Protein AF-A0A3B8ZLC3-F1 (afdb_monomer_lite)

Sequence (442 aa):
MTNCLWLLKNRLLGVGLSLTLFGSATNAAPISLVVDSTQSTLSLTGVAFGLNYNEQSPGSNTTSLGGTLSADLTAGVFTFSGGSAVSTNVNPLGPFSHNPFVFEGGTSSTGSFGTQGSGAVFGFGFVTIKGNYRNIVIDITSGTAQNGAPASGSNVLFSAAQLVWGAINDADPPLTAGGNDNLAGKTGLNTSANNVSWDGTTLSMPVSFQTSGSNRVEIWQGIIVAKVVAPAPVLVNSRPYHNAFPGADGPAKVDTSVSLIQRGVALQTVQLGNIISSTQGINGVVLDFDNLAALNNITLEYKWSPQNVFTQAIADWAAVSAPATTALLPDAGQGGSDRVRITWPNGSIVDRYLCIKVIYDGVTIAELYLGHLRGEMTGASAGKFTVLVGDILAVRTDLSLPKTAIGRTDVDKSGTVLVQDILDTRSNLSKELTQVDVPALP

Radius of gyration: 35.6 Å; chains: 1; bounding box: 94×34×122 Å

Foldseek 3Di:
DDDDDDDDDDDDDDDPPPPPPPPPQQDFAKAKWWWDQVAWKKFKWWDFLNFTWDAPDVCLRMFTKTFMAIFTDGPQKTWFAKPGWIWTDFDPPDQEAQDPDDDDDGDTDIARHKTWGWQQHPPQGIKIKIKGKHGWTKIFRGFMAGAPFATGQTKIFGQWMKMWMKMWHPDVVIDIDTDMDTRGGWMWGFPDRDHWHDDPFKTKHWGWTWTDDPRIIMIMTIITITGGPQPFKAFDAKFQFQPPADDDPAPLRTAPQAGWDKFAQAKDWDKPSQEAAAQQARFKMKTFIARCPDPVQKDKFKFKADAFDDDDDPVPTHGADAFPDWDWDQLRDPPRTIMIMTGHGGPRHARIKMWMWIDGPNHTNIITMGHYYHLFDDIDDPQKGFLAVVSLVVLVVQAQPFATSYDHSNRNSHRGRHVVSSVRSVVRHGTMHGTDIRHHDD

Secondary structure (DSSP, 8-state):
--------------------------PPEEEEEEE-TTT-EEEEEEEETTEE-EESSTTTTEEEEEEEEEEEEETTEEEE-S--EEEEPPPTTPPEE-----SS---EE--SEEEEEEEEETTTEEEEEEEEEEEEEEEEEEEEEEBTS--EEEEEEEEEEEEEEEEEES-SSPPEEEEEEE-TT-EEE----SPBEE-SSEEEEEEEEEEEETTEEEEEEEEEEEEE-PPPPEEEEEEEB-TTSSSSSSGGGB-TT--PEEP-SS-EE--GGGEE--TT-S-EEEEEEES---GGGEEEEEEEPPSSS----GGGPEEPPPPSEEEEETT-SGGG-EEEEEE--TTSS-SEEEEEEEEETTEEEEEEEEEE-TT--S-EETTEEE--HHHHHHHHHTTT-B--S-SSS-SS-SSB--HHHHHHHHTTTT-EEEPPEEPPP-

pLDDT: mean 89.94, std 16.47, range [26.34, 98.62]

Structure (mmCIF, N/CA/C/O backbone):
data_AF-A0A3B8ZLC3-F1
#
_entry.id   AF-A0A3B8ZLC3-F1
#
loop_
_atom_site.group_PDB
_atom_site.id
_atom_site.type_symbol
_atom_site.label_atom_id
_atom_site.label_alt_id
_atom_site.label_comp_id
_atom_site.label_asym_id
_atom_site.label_entity_id
_atom_site.label_seq_id
_atom_site.pdbx_PDB_ins_code
_atom_site.Cartn_x
_atom_site.Cartn_y
_atom_site.Cartn_z
_atom_site.occupancy
_atom_site.B_iso_or_equiv
_atom_site.auth_seq_id
_atom_site.auth_comp_id
_atom_site.auth_asym_id
_atom_site.auth_atom_id
_atom_site.pdbx_PDB_model_num
ATOM 1 N N . MET A 1 1 ? 61.704 -5.445 59.562 1.00 39.66 1 MET A N 1
ATOM 2 C CA . MET A 1 1 ? 60.883 -5.702 58.361 1.00 39.66 1 MET A CA 1
ATOM 3 C C . MET A 1 1 ? 60.560 -4.343 57.745 1.00 39.66 1 MET A C 1
ATOM 5 O O . MET A 1 1 ? 59.500 -3.804 57.996 1.00 39.66 1 MET A O 1
ATOM 9 N N . THR A 1 2 ? 61.543 -3.553 57.315 1.00 31.50 2 THR A N 1
ATOM 10 C CA . THR A 1 2 ? 62.363 -3.641 56.090 1.00 31.50 2 THR A CA 1
ATOM 11 C C . THR A 1 2 ? 61.550 -3.401 54.808 1.00 31.50 2 THR A C 1
ATOM 13 O O . THR A 1 2 ? 60.843 -4.295 54.361 1.00 31.50 2 THR A O 1
ATOM 16 N N . ASN A 1 3 ? 61.804 -2.219 54.222 1.00 30.55 3 ASN A N 1
ATOM 17 C CA . ASN A 1 3 ? 61.733 -1.827 52.803 1.00 30.55 3 ASN A CA 1
ATOM 18 C C . ASN A 1 3 ? 60.374 -1.427 52.206 1.00 30.55 3 ASN A C 1
ATOM 20 O O . ASN A 1 3 ? 59.385 -2.113 52.386 1.00 30.55 3 ASN A O 1
ATOM 24 N N . CYS A 1 4 ? 60.267 -0.383 51.382 1.00 27.61 4 CYS A N 1
ATOM 25 C CA . CYS A 1 4 ? 61.179 0.705 51.006 1.00 27.61 4 CYS A CA 1
ATOM 26 C C . CYS A 1 4 ? 60.324 1.731 50.241 1.00 27.61 4 CYS A C 1
ATOM 28 O O . CYS A 1 4 ? 59.631 1.358 49.298 1.00 27.61 4 CYS A O 1
ATOM 30 N N . LEU A 1 5 ? 60.389 3.004 50.627 1.00 29.36 5 LEU A N 1
ATOM 31 C CA . LEU A 1 5 ? 59.791 4.124 49.903 1.00 29.36 5 LEU A CA 1
ATOM 32 C C . LEU A 1 5 ? 60.935 4.867 49.200 1.00 29.36 5 LEU A C 1
ATOM 34 O O . LEU A 1 5 ? 61.812 5.404 49.874 1.00 29.36 5 LEU A O 1
ATOM 38 N N . TRP A 1 6 ? 60.947 4.878 47.866 1.00 26.95 6 TRP A N 1
ATOM 39 C CA . TRP A 1 6 ? 61.836 5.728 47.068 1.00 26.95 6 TRP A CA 1
ATOM 40 C C . TRP A 1 6 ? 61.077 6.365 45.901 1.00 26.95 6 TRP A C 1
ATOM 42 O O . TRP A 1 6 ? 60.282 5.723 45.221 1.00 26.95 6 TRP A O 1
ATOM 52 N N . LEU A 1 7 ? 61.344 7.660 45.731 1.00 31.67 7 LEU A N 1
ATOM 53 C CA . LEU A 1 7 ? 60.837 8.589 44.723 1.00 31.67 7 LEU A CA 1
ATOM 54 C C . LEU A 1 7 ? 61.076 8.124 43.275 1.00 31.67 7 LEU A C 1
ATOM 56 O O . LEU A 1 7 ? 62.136 7.570 43.009 1.00 31.67 7 LEU A O 1
ATOM 60 N N . LEU A 1 8 ? 60.237 8.574 42.322 1.00 26.34 8 LEU A N 1
ATOM 61 C CA . LEU A 1 8 ? 60.729 9.287 41.124 1.00 26.34 8 LEU A CA 1
ATOM 62 C C . LEU A 1 8 ? 59.640 10.091 40.357 1.00 26.34 8 LEU A C 1
ATOM 64 O O . LEU A 1 8 ? 58.645 9.556 39.890 1.00 26.34 8 LEU A O 1
ATOM 68 N N . LYS A 1 9 ? 59.910 11.399 40.244 1.00 28.94 9 LYS A N 1
ATOM 69 C CA . LYS A 1 9 ? 59.685 12.394 39.166 1.00 28.94 9 LYS A CA 1
ATOM 70 C C . LYS A 1 9 ? 58.761 12.109 37.954 1.00 28.94 9 LYS A C 1
ATOM 72 O O . LYS A 1 9 ? 58.980 11.173 37.202 1.00 28.94 9 LYS A O 1
ATOM 77 N N . ASN A 1 10 ? 57.941 13.134 37.664 1.00 30.75 10 ASN A N 1
ATOM 78 C CA . ASN A 1 10 ? 57.562 13.723 36.361 1.00 30.75 10 ASN A CA 1
ATOM 79 C C . ASN A 1 10 ? 57.239 12.807 35.166 1.00 30.75 10 ASN A C 1
ATOM 81 O O . ASN A 1 10 ? 58.147 12.250 34.556 1.00 30.75 10 ASN A O 1
ATOM 85 N N . ARG A 1 11 ? 56.003 12.938 34.655 1.00 27.56 11 ARG A N 1
ATOM 86 C CA . ARG A 1 11 ? 55.723 13.443 33.291 1.00 27.56 11 ARG A CA 1
ATOM 87 C C . ARG A 1 11 ? 54.216 13.647 33.084 1.00 27.56 11 ARG A C 1
ATOM 89 O O . ARG A 1 11 ? 53.462 12.685 33.015 1.00 27.56 11 ARG A O 1
ATOM 96 N N . LEU A 1 12 ? 53.801 14.910 32.940 1.00 30.39 12 LEU A N 1
ATOM 97 C CA . LEU A 1 12 ? 52.601 15.250 32.177 1.00 30.39 12 LEU A CA 1
ATOM 98 C C . LEU A 1 12 ? 52.806 14.723 30.748 1.00 30.39 12 LEU A C 1
ATOM 100 O O . LEU A 1 12 ? 53.711 15.181 30.051 1.00 30.39 12 LEU A O 1
ATOM 104 N N . LEU A 1 13 ? 51.969 13.785 30.316 1.00 29.66 13 LEU A N 1
ATOM 105 C CA . LEU A 1 13 ? 51.709 13.528 28.905 1.00 29.66 13 LEU A CA 1
ATOM 106 C C . LEU A 1 13 ? 50.221 13.780 28.675 1.00 29.66 13 LEU A C 1
ATOM 108 O O . LEU A 1 13 ? 49.373 13.154 29.306 1.00 29.66 13 LEU A O 1
ATOM 112 N N . GLY A 1 14 ? 49.929 14.747 27.806 1.00 30.72 14 GLY A N 1
ATOM 113 C CA . GLY A 1 14 ? 48.577 15.079 27.393 1.00 30.72 14 GLY A CA 1
ATOM 114 C C . GLY A 1 14 ? 47.923 13.888 26.706 1.00 30.72 14 GLY A C 1
ATOM 115 O O . GLY A 1 14 ? 48.426 13.382 25.705 1.00 30.72 14 GLY A O 1
ATOM 116 N N . VAL A 1 15 ? 46.782 13.464 27.238 1.00 31.05 15 VAL A N 1
ATOM 117 C CA . VAL A 1 15 ? 45.852 12.609 26.509 1.00 31.05 15 VAL A CA 1
ATOM 118 C C . VAL A 1 15 ? 45.085 13.530 25.570 1.00 31.05 15 VAL A C 1
ATOM 120 O O . VAL A 1 15 ? 44.130 14.195 25.963 1.00 31.05 15 VAL A O 1
ATOM 123 N N . GLY A 1 16 ? 45.561 13.621 24.329 1.00 27.72 16 GLY A N 1
ATOM 124 C CA . GLY A 1 16 ? 44.757 14.131 23.230 1.00 27.72 16 GLY A CA 1
ATOM 125 C C . GLY A 1 16 ? 43.564 13.202 23.058 1.00 27.72 16 GLY A C 1
ATOM 126 O O . GLY A 1 16 ? 43.721 12.063 22.623 1.00 27.72 16 GLY A O 1
ATOM 127 N N . LEU A 1 17 ? 42.379 13.679 23.436 1.00 30.08 17 LEU A N 1
ATOM 128 C CA . LEU A 1 17 ? 41.117 13.031 23.117 1.00 30.08 17 LEU A CA 1
ATOM 129 C C . LEU A 1 17 ? 40.934 13.138 21.596 1.00 30.08 17 LEU A C 1
ATOM 131 O O . LEU A 1 17 ? 40.409 14.123 21.081 1.00 30.08 17 LEU A O 1
ATOM 135 N N . SER A 1 18 ? 41.462 12.158 20.863 1.00 28.31 18 SER A N 1
ATOM 136 C CA . SER A 1 18 ? 41.190 11.999 19.440 1.00 28.31 18 SER A CA 1
ATOM 137 C C . SER A 1 18 ? 39.737 11.552 19.316 1.00 28.31 18 SER A C 1
ATOM 139 O O . SER A 1 18 ? 39.412 10.379 19.499 1.00 28.31 18 SER A O 1
ATOM 141 N N . LEU A 1 19 ? 38.854 12.525 19.084 1.00 28.52 19 LEU A N 1
ATOM 142 C CA . LEU A 1 19 ? 37.479 12.299 18.670 1.00 28.52 19 LEU A CA 1
ATOM 143 C C . LEU A 1 19 ? 37.534 11.665 17.275 1.00 28.52 19 LEU A C 1
ATOM 145 O O . LEU A 1 19 ? 37.520 12.346 16.251 1.00 28.52 19 LEU A O 1
ATOM 149 N N . THR A 1 20 ? 37.685 10.345 17.242 1.00 30.34 20 THR A N 1
ATOM 150 C CA . THR A 1 20 ? 37.502 9.552 16.034 1.00 30.34 20 THR A CA 1
ATOM 151 C C . THR A 1 20 ? 36.014 9.595 15.722 1.00 30.34 20 THR A C 1
ATOM 153 O O . THR A 1 20 ? 35.209 8.868 16.297 1.00 30.34 20 THR A O 1
ATOM 156 N N . LEU A 1 21 ? 35.637 10.522 14.839 1.00 29.69 21 LEU A N 1
ATOM 157 C CA . LEU A 1 21 ? 34.400 10.425 14.082 1.00 29.69 21 LEU A CA 1
ATOM 158 C C . LEU A 1 21 ? 34.436 9.068 13.378 1.00 29.69 21 LEU A C 1
ATOM 160 O O . LEU A 1 21 ? 35.121 8.902 12.369 1.00 29.69 21 LEU A O 1
ATOM 164 N N . PHE A 1 22 ? 33.733 8.084 13.934 1.00 31.17 22 PHE A N 1
ATOM 165 C CA . PHE A 1 22 ? 33.322 6.918 13.176 1.00 31.17 22 PHE A CA 1
ATOM 166 C C . PHE A 1 22 ? 32.411 7.446 12.073 1.00 31.17 22 PHE A C 1
ATOM 168 O O . PHE A 1 22 ? 31.221 7.664 12.284 1.00 31.17 22 PHE A O 1
ATOM 175 N N . GLY A 1 23 ? 32.994 7.727 10.907 1.00 30.06 23 GLY A N 1
ATOM 176 C CA . GLY A 1 23 ? 32.226 7.816 9.682 1.00 30.06 23 GLY A CA 1
ATOM 177 C C . GLY A 1 23 ? 31.501 6.488 9.555 1.00 30.06 23 GLY A C 1
ATOM 178 O O . GLY A 1 23 ? 32.136 5.452 9.366 1.00 30.06 23 GLY A O 1
ATOM 179 N N . SER A 1 24 ? 30.189 6.507 9.760 1.00 35.97 24 SER A N 1
ATOM 180 C CA . SER A 1 24 ? 29.313 5.396 9.432 1.00 35.97 24 SER A CA 1
ATOM 181 C C . SER A 1 24 ? 29.573 5.057 7.971 1.00 35.97 24 SER A C 1
ATOM 183 O O . SER A 1 24 ? 29.181 5.819 7.087 1.00 35.97 24 SER A O 1
ATOM 185 N N . ALA A 1 25 ? 30.302 3.967 7.724 1.00 36.19 25 ALA A N 1
ATOM 186 C CA . ALA A 1 25 ? 30.427 3.403 6.395 1.00 36.19 25 ALA A CA 1
ATOM 187 C C . ALA A 1 25 ? 28.999 3.128 5.922 1.00 36.19 25 ALA A C 1
ATOM 189 O O . ALA A 1 25 ? 28.292 2.296 6.493 1.00 36.19 25 ALA A O 1
ATOM 190 N N . THR A 1 26 ? 28.536 3.911 4.954 1.00 49.41 26 THR A N 1
ATOM 191 C CA . THR A 1 26 ? 27.264 3.673 4.291 1.00 49.41 26 THR A CA 1
ATOM 192 C C . THR A 1 26 ? 27.447 2.383 3.507 1.00 49.41 26 THR A C 1
ATOM 194 O O . THR A 1 26 ? 28.115 2.353 2.478 1.00 49.41 26 THR A O 1
ATOM 197 N N . ASN A 1 27 ? 26.962 1.274 4.064 1.00 54.41 27 ASN A N 1
ATOM 198 C CA . ASN A 1 27 ? 26.986 -0.002 3.364 1.00 54.41 27 ASN A CA 1
ATOM 199 C C . ASN A 1 27 ? 26.164 0.133 2.078 1.00 54.41 27 ASN A C 1
ATOM 201 O O . ASN A 1 27 ? 25.096 0.746 2.089 1.00 54.41 27 ASN A O 1
ATOM 205 N N . ALA A 1 28 ? 26.671 -0.443 0.992 1.00 70.56 28 ALA A N 1
ATOM 206 C CA . ALA A 1 28 ? 25.926 -0.581 -0.247 1.00 70.56 28 ALA A CA 1
ATOM 207 C C . ALA A 1 28 ? 24.656 -1.397 0.016 1.00 70.56 28 ALA A C 1
ATOM 209 O O . ALA A 1 28 ? 24.738 -2.526 0.504 1.00 70.56 28 ALA A O 1
ATOM 210 N N . ALA A 1 29 ? 23.493 -0.802 -0.245 1.00 79.25 29 ALA A N 1
ATOM 211 C CA . ALA A 1 29 ? 22.208 -1.464 -0.072 1.00 79.25 29 ALA A CA 1
ATOM 212 C C . ALA A 1 29 ? 21.680 -1.898 -1.447 1.00 79.25 29 ALA A C 1
ATOM 214 O O . ALA A 1 29 ? 21.464 -1.023 -2.294 1.00 79.25 29 ALA A O 1
ATOM 215 N N . PRO A 1 30 ? 21.451 -3.203 -1.686 1.00 87.50 30 PRO A N 1
ATOM 216 C CA . PRO A 1 30 ? 20.833 -3.645 -2.926 1.00 87.50 30 PRO A CA 1
ATOM 217 C C . PRO A 1 30 ? 19.425 -3.059 -3.023 1.00 87.50 30 PRO A C 1
ATOM 219 O O . PRO A 1 30 ? 18.647 -3.108 -2.066 1.00 87.50 30 PRO A O 1
ATOM 222 N N . ILE A 1 31 ? 19.095 -2.497 -4.181 1.00 89.38 31 ILE A N 1
ATOM 223 C CA . ILE A 1 31 ? 17.803 -1.884 -4.464 1.00 89.38 31 ILE A CA 1
ATOM 224 C C . ILE A 1 31 ? 17.259 -2.403 -5.794 1.00 89.38 31 ILE A C 1
ATOM 226 O O . ILE A 1 31 ? 17.963 -2.474 -6.802 1.00 89.38 31 ILE A O 1
ATOM 230 N N . SER A 1 32 ? 15.975 -2.760 -5.793 1.00 90.00 32 SER A N 1
ATOM 231 C CA . SER A 1 32 ? 15.229 -3.091 -7.003 1.00 90.00 32 SER A CA 1
ATOM 232 C C . SER A 1 32 ? 14.136 -2.050 -7.204 1.00 90.00 32 SER A C 1
ATOM 234 O O . SER A 1 32 ? 13.336 -1.790 -6.304 1.00 90.00 32 SER A O 1
ATOM 236 N N . LEU A 1 33 ? 14.135 -1.425 -8.377 1.00 93.81 33 LEU A N 1
ATOM 237 C CA . LEU A 1 33 ? 13.176 -0.404 -8.775 1.00 93.81 33 LEU A CA 1
ATOM 238 C C . LEU A 1 33 ? 12.263 -0.974 -9.864 1.00 93.81 33 LEU A C 1
ATOM 240 O O . LEU A 1 33 ? 12.728 -1.687 -10.755 1.00 93.81 33 LEU A O 1
ATOM 244 N N . VAL A 1 34 ? 10.980 -0.627 -9.836 1.00 95.31 34 VAL A N 1
ATOM 245 C CA . VAL A 1 34 ? 10.025 -0.980 -10.897 1.00 95.31 34 VAL A CA 1
ATOM 246 C C . VAL A 1 34 ? 9.957 0.148 -11.914 1.00 95.31 34 VAL A C 1
ATOM 248 O O . VAL A 1 34 ? 9.759 1.305 -11.552 1.00 95.31 34 VAL A O 1
ATOM 251 N N . VAL A 1 35 ? 10.117 -0.191 -13.191 1.00 97.12 35 VAL A N 1
ATOM 252 C CA . VAL A 1 35 ? 10.065 0.758 -14.308 1.00 97.12 35 VAL A CA 1
ATOM 253 C C . VAL A 1 35 ? 8.622 1.206 -14.545 1.00 97.12 35 VAL A C 1
ATOM 255 O O . VAL A 1 35 ? 7.734 0.391 -14.794 1.00 97.12 35 VAL A O 1
ATOM 258 N N . ASP A 1 36 ? 8.395 2.516 -14.498 1.00 96.00 36 ASP A N 1
ATOM 259 C CA . ASP A 1 36 ? 7.116 3.147 -14.797 1.00 96.00 36 ASP A CA 1
ATOM 260 C C . ASP A 1 36 ? 6.939 3.274 -16.313 1.00 96.00 36 ASP A C 1
ATOM 262 O O . ASP A 1 36 ? 7.550 4.127 -16.965 1.00 96.00 36 ASP A O 1
ATOM 266 N N . SER A 1 37 ? 6.080 2.428 -16.878 1.00 95.50 37 SER A N 1
ATOM 267 C CA . SER A 1 37 ? 5.825 2.390 -18.323 1.00 95.50 37 SER A CA 1
ATOM 268 C C . SER A 1 37 ? 5.091 3.594 -18.896 1.00 95.50 37 SER A C 1
ATOM 270 O O . SER A 1 37 ? 5.095 3.785 -20.110 1.00 95.50 37 SER A O 1
ATOM 272 N N . THR A 1 38 ? 4.498 4.433 -18.049 1.00 95.56 38 THR A N 1
ATOM 273 C CA . THR A 1 38 ? 3.839 5.665 -18.496 1.00 95.56 38 THR A CA 1
ATOM 274 C C . THR A 1 38 ? 4.828 6.813 -18.687 1.00 95.56 38 THR A C 1
ATOM 276 O O . THR A 1 38 ? 4.531 7.768 -19.402 1.00 95.56 38 THR A O 1
ATOM 279 N N . GLN A 1 39 ? 6.013 6.713 -18.075 1.00 96.81 39 GLN A N 1
ATOM 280 C CA . GLN A 1 39 ? 7.050 7.749 -18.097 1.00 96.81 39 GLN A CA 1
ATOM 281 C C . GLN A 1 39 ? 8.344 7.288 -18.777 1.00 96.81 39 GLN A C 1
ATOM 283 O O . GLN A 1 39 ? 9.147 8.116 -19.206 1.00 96.81 39 GLN A O 1
ATOM 288 N N . SER A 1 40 ? 8.546 5.976 -18.902 1.00 98.38 40 SER A N 1
ATOM 289 C CA . SER A 1 40 ? 9.738 5.398 -19.517 1.00 98.38 40 SER A CA 1
ATOM 290 C C . SER A 1 40 ? 9.539 5.157 -21.002 1.00 98.38 40 SER A C 1
ATOM 292 O O . SER A 1 40 ? 8.569 4.521 -21.416 1.00 98.38 40 SER A O 1
ATOM 294 N N . THR A 1 41 ? 10.495 5.609 -21.808 1.00 98.12 41 THR A N 1
ATOM 295 C CA . THR A 1 41 ? 10.440 5.499 -23.267 1.00 98.12 41 THR A CA 1
ATOM 296 C C . THR A 1 41 ? 11.789 5.111 -23.843 1.00 98.12 41 THR A C 1
ATOM 298 O O . THR A 1 41 ? 12.841 5.420 -23.281 1.00 98.12 41 THR A O 1
ATOM 301 N N . LEU A 1 42 ? 11.753 4.456 -24.998 1.00 98.25 42 LEU A N 1
ATOM 302 C CA . LEU A 1 42 ? 12.919 4.217 -25.831 1.00 98.25 42 LEU A CA 1
ATOM 303 C C . LEU A 1 42 ? 12.550 4.462 -27.286 1.00 98.25 42 LEU A C 1
ATOM 305 O O . LEU A 1 42 ? 11.498 4.026 -27.744 1.00 98.25 42 LEU A O 1
ATOM 309 N N . SER A 1 43 ? 13.431 5.148 -27.998 1.00 97.88 43 SER A N 1
ATOM 310 C CA . SER A 1 43 ? 13.316 5.472 -29.411 1.00 97.88 43 SER A CA 1
ATOM 311 C C . SER A 1 43 ? 14.499 4.911 -30.184 1.00 97.88 43 SER A C 1
ATOM 313 O O . SER A 1 43 ? 15.613 4.822 -29.662 1.00 97.88 43 SER A O 1
ATOM 315 N N . LEU A 1 44 ? 14.246 4.554 -31.436 1.00 97.94 44 LEU A N 1
ATOM 316 C CA . LEU A 1 44 ? 15.189 3.923 -32.341 1.00 97.94 44 LEU A CA 1
ATOM 317 C C . LEU A 1 44 ? 15.420 4.804 -33.572 1.00 97.94 44 LEU A C 1
ATOM 319 O O . LEU A 1 44 ? 14.506 5.086 -34.342 1.00 97.94 44 LEU A O 1
ATOM 323 N N . THR A 1 45 ? 16.671 5.185 -33.799 1.00 97.50 45 THR A N 1
ATOM 324 C CA . THR A 1 45 ? 17.139 5.795 -35.050 1.00 97.50 45 THR A CA 1
ATOM 325 C C . THR A 1 45 ? 18.366 5.042 -35.555 1.00 97.50 45 THR A C 1
ATOM 327 O O . THR A 1 45 ? 18.804 4.072 -34.936 1.00 97.50 45 THR A O 1
ATOM 330 N N . GLY A 1 46 ? 18.922 5.446 -36.693 1.00 96.44 46 GLY A N 1
ATOM 331 C CA . GLY A 1 46 ? 20.129 4.830 -37.228 1.00 96.44 46 GLY A CA 1
ATOM 332 C C . GLY A 1 46 ? 20.056 4.608 -38.725 1.00 96.44 46 GLY A C 1
ATOM 333 O O . GLY A 1 46 ? 19.289 5.271 -39.427 1.00 96.44 46 GLY A O 1
ATOM 334 N N . VAL A 1 47 ? 20.883 3.683 -39.204 1.00 95.75 47 VAL A N 1
ATOM 335 C CA . VAL A 1 47 ? 21.023 3.375 -40.626 1.00 95.75 47 VAL A CA 1
ATOM 336 C C . VAL A 1 47 ? 21.141 1.874 -40.869 1.00 95.75 47 VAL A C 1
ATOM 338 O O . VAL A 1 47 ? 21.800 1.166 -40.108 1.00 95.75 47 VAL A O 1
ATOM 341 N N . ALA A 1 48 ? 20.571 1.391 -41.972 1.00 93.00 48 ALA A N 1
ATOM 342 C CA . ALA A 1 48 ? 20.831 0.064 -42.532 1.00 93.00 48 ALA A CA 1
ATOM 343 C C . ALA A 1 48 ? 21.188 0.206 -44.011 1.00 93.00 48 ALA A C 1
ATOM 345 O O . ALA A 1 48 ? 20.469 0.863 -44.757 1.00 93.00 48 ALA A O 1
ATOM 346 N N . PHE A 1 49 ? 22.296 -0.402 -44.441 1.00 89.75 49 PHE A N 1
ATOM 347 C CA . PHE A 1 49 ? 22.797 -0.312 -45.821 1.00 89.75 49 PHE A CA 1
ATOM 348 C C . PHE A 1 49 ? 22.968 1.143 -46.310 1.00 89.75 49 PHE A C 1
ATOM 350 O O . PHE A 1 49 ? 22.778 1.444 -47.483 1.00 89.75 49 PHE A O 1
ATOM 357 N N . GLY A 1 50 ? 23.299 2.061 -45.392 1.00 91.31 50 GLY A N 1
ATOM 358 C CA . GLY A 1 50 ? 23.410 3.499 -45.668 1.00 91.31 50 GLY A CA 1
ATOM 359 C C . GLY A 1 50 ? 22.075 4.254 -45.744 1.00 91.31 50 GLY A C 1
ATOM 360 O O . GLY A 1 50 ? 22.087 5.469 -45.915 1.00 91.31 50 GLY A O 1
ATOM 361 N N . LEU A 1 51 ? 20.935 3.574 -45.585 1.00 95.06 51 LEU A N 1
ATOM 362 C CA . LEU A 1 51 ? 19.603 4.178 -45.565 1.00 95.06 51 LEU A CA 1
ATOM 363 C C . LEU A 1 51 ? 19.178 4.497 -44.131 1.00 95.06 51 LEU A C 1
ATOM 365 O O . LEU A 1 51 ? 19.269 3.638 -43.255 1.00 95.06 51 LEU A O 1
ATOM 369 N N . ASN A 1 52 ? 18.669 5.708 -43.902 1.00 96.81 52 ASN A N 1
ATOM 370 C CA . ASN A 1 52 ? 18.156 6.125 -42.596 1.00 96.81 52 ASN A CA 1
ATOM 371 C C . ASN A 1 52 ? 16.926 5.317 -42.176 1.00 96.81 52 ASN A C 1
ATOM 373 O O . ASN A 1 52 ? 16.080 4.962 -43.001 1.00 96.81 52 ASN A O 1
ATOM 377 N N . TYR A 1 53 ? 16.802 5.098 -40.871 1.00 96.00 53 TYR A N 1
ATOM 378 C CA . TYR A 1 53 ? 15.585 4.570 -40.270 1.00 96.00 53 TYR A CA 1
ATOM 379 C C . TYR A 1 53 ? 14.489 5.623 -40.277 1.00 96.00 53 TYR A C 1
ATOM 381 O O . TYR A 1 53 ? 14.541 6.604 -39.541 1.00 96.00 53 TYR A O 1
ATOM 389 N N . ASN A 1 54 ? 13.469 5.363 -41.074 1.00 96.62 54 ASN A N 1
ATOM 390 C CA . ASN A 1 54 ? 12.183 6.028 -41.020 1.00 96.62 54 ASN A CA 1
ATOM 391 C C . ASN A 1 54 ? 11.172 5.119 -40.327 1.00 96.62 54 ASN A C 1
ATOM 393 O O . ASN A 1 54 ? 11.380 3.914 -40.170 1.00 96.62 54 ASN A O 1
ATOM 397 N N . GLU A 1 55 ? 10.063 5.705 -39.918 1.00 95.69 55 GLU A N 1
ATOM 398 C CA . GLU A 1 55 ? 8.969 4.987 -39.283 1.00 95.69 55 GLU A CA 1
ATOM 399 C C . GLU A 1 55 ? 8.127 4.262 -40.342 1.00 95.69 55 GLU A C 1
ATOM 401 O O . GLU A 1 55 ? 7.858 4.811 -41.415 1.00 95.69 55 GLU A O 1
ATOM 406 N N . GLN A 1 56 ? 7.701 3.025 -40.066 1.00 93.81 56 GLN A N 1
ATOM 407 C CA . GLN A 1 56 ? 6.659 2.364 -40.864 1.00 93.81 56 GLN A CA 1
ATOM 408 C C . GLN A 1 56 ? 5.290 3.020 -40.662 1.00 93.81 56 GLN A C 1
ATOM 410 O O . GLN A 1 56 ? 4.439 2.977 -41.548 1.00 93.81 56 GLN A O 1
ATOM 415 N N . SER A 1 57 ? 5.062 3.618 -39.496 1.00 93.00 57 SER A N 1
ATOM 416 C CA . SER A 1 57 ? 3.885 4.424 -39.167 1.00 93.00 57 SER A CA 1
ATOM 417 C C . SER A 1 57 ? 4.282 5.461 -38.118 1.00 93.00 57 SER A C 1
ATOM 419 O O . SER A 1 57 ? 5.110 5.123 -37.281 1.00 93.00 57 SER A O 1
ATOM 421 N N . PRO A 1 58 ? 3.728 6.686 -38.114 1.00 96.31 58 PRO A N 1
ATOM 422 C CA . PRO A 1 58 ? 4.135 7.725 -37.166 1.00 96.31 58 PRO A CA 1
ATOM 423 C C . PRO A 1 58 ? 4.169 7.234 -35.709 1.00 96.31 58 PRO A C 1
ATOM 425 O O . PRO A 1 58 ? 3.136 6.817 -35.193 1.00 96.31 58 PRO A O 1
ATOM 428 N N . GLY A 1 59 ? 5.336 7.263 -35.061 1.00 95.50 59 GLY A N 1
ATOM 429 C CA . GLY A 1 59 ? 5.575 6.735 -33.711 1.00 95.50 59 GLY A CA 1
ATOM 430 C C . GLY A 1 59 ? 6.023 5.267 -33.635 1.00 95.50 59 GLY A C 1
ATOM 431 O O . GLY A 1 59 ? 6.260 4.753 -32.541 1.00 95.50 59 GLY A O 1
ATOM 432 N N . SER A 1 60 ? 6.173 4.557 -34.759 1.00 96.88 60 SER A N 1
ATOM 433 C CA . SER A 1 60 ? 6.601 3.149 -34.772 1.00 96.88 60 SER A CA 1
ATOM 434 C C . SER A 1 60 ? 8.067 2.949 -34.387 1.00 96.88 60 SER A C 1
ATOM 436 O O . SER A 1 60 ? 8.484 1.810 -34.173 1.00 96.88 60 SER A O 1
ATOM 438 N N . ASN A 1 61 ? 8.849 4.028 -34.282 1.00 97.06 61 ASN A N 1
ATOM 439 C CA . ASN A 1 61 ? 10.225 3.995 -33.794 1.00 97.06 61 ASN A CA 1
ATOM 440 C C . ASN A 1 61 ? 10.351 4.334 -32.304 1.00 97.06 61 ASN A C 1
ATOM 442 O O . ASN A 1 61 ? 11.473 4.389 -31.809 1.00 97.06 61 ASN A O 1
ATOM 446 N N . THR A 1 62 ? 9.248 4.493 -31.575 1.00 97.38 62 THR A N 1
ATOM 447 C CA . THR A 1 62 ? 9.256 4.746 -30.129 1.00 97.38 62 THR A CA 1
ATOM 448 C C . THR A 1 62 ? 8.336 3.767 -29.411 1.00 97.38 62 THR A C 1
ATOM 450 O O . THR A 1 62 ? 7.248 3.465 -29.886 1.00 97.38 62 THR A O 1
ATOM 453 N N . THR A 1 63 ? 8.745 3.272 -28.246 1.00 97.50 63 THR A N 1
ATOM 454 C CA . THR A 1 63 ? 7.901 2.430 -27.388 1.00 97.50 63 THR A CA 1
ATOM 455 C C . THR A 1 63 ? 8.112 2.767 -25.916 1.00 97.50 63 THR A C 1
ATOM 457 O O . THR A 1 63 ? 9.088 3.430 -25.550 1.00 97.50 63 THR A O 1
ATOM 460 N N . SER A 1 64 ? 7.192 2.317 -25.067 1.00 97.88 64 SER A N 1
ATOM 461 C CA . SER A 1 64 ? 7.343 2.395 -23.616 1.00 97.88 64 SER A CA 1
ATOM 462 C C . SER A 1 64 ? 8.186 1.241 -23.073 1.00 97.88 64 SER A C 1
ATOM 464 O O . SER A 1 64 ? 8.317 0.185 -23.698 1.00 97.88 64 SER A O 1
ATOM 466 N N . LEU A 1 65 ? 8.772 1.449 -21.897 1.00 98.38 65 LEU A N 1
ATOM 467 C CA . LEU A 1 65 ? 9.573 0.442 -21.196 1.00 98.38 65 LEU A CA 1
ATOM 468 C C . LEU A 1 65 ? 8.851 -0.059 -19.944 1.00 98.38 65 LEU A C 1
ATOM 470 O O . LEU A 1 65 ? 8.093 0.677 -19.331 1.00 98.38 65 LEU A O 1
ATOM 474 N N . GLY A 1 66 ? 9.114 -1.289 -19.526 1.00 96.50 66 GLY A N 1
ATOM 475 C CA . GLY A 1 66 ? 8.629 -1.852 -18.267 1.00 96.50 66 GLY A CA 1
ATOM 476 C C . GLY A 1 66 ? 9.648 -2.813 -17.660 1.00 96.50 66 GLY A C 1
ATOM 477 O O . GLY A 1 66 ? 10.718 -3.033 -18.223 1.00 96.50 66 GLY A O 1
ATOM 478 N N . GLY A 1 67 ? 9.314 -3.416 -16.523 1.00 95.88 67 GLY A N 1
ATOM 479 C CA . GLY A 1 67 ? 10.174 -4.389 -15.844 1.00 95.88 67 GLY A CA 1
ATOM 480 C C . GLY A 1 67 ? 10.907 -3.798 -14.645 1.00 95.88 67 GLY A C 1
ATOM 481 O O . GLY A 1 67 ? 10.354 -2.952 -13.940 1.00 95.88 67 GLY A O 1
ATOM 482 N N . THR A 1 68 ? 12.125 -4.267 -14.384 1.00 95.75 68 THR A N 1
ATOM 483 C CA . THR A 1 68 ? 12.871 -3.929 -13.164 1.00 95.75 68 THR A CA 1
ATOM 484 C C . THR A 1 68 ? 14.274 -3.419 -13.458 1.00 95.75 68 THR A C 1
ATOM 486 O O . THR A 1 68 ? 14.943 -3.864 -14.393 1.00 95.75 68 THR A O 1
ATOM 489 N N . LEU A 1 69 ? 14.730 -2.493 -12.619 1.00 95.81 69 LEU A N 1
ATOM 490 C CA . LEU A 1 69 ? 16.096 -1.994 -12.593 1.00 95.81 69 LEU A CA 1
ATOM 491 C C . LEU A 1 69 ? 16.752 -2.415 -11.274 1.00 95.81 69 LEU A C 1
ATOM 493 O O . LEU A 1 69 ? 16.176 -2.208 -10.207 1.00 95.81 69 LEU A O 1
ATOM 497 N N . SER A 1 70 ? 17.936 -3.016 -11.353 1.00 94.31 70 SER A N 1
ATOM 498 C CA . SER A 1 70 ? 18.685 -3.534 -10.205 1.00 94.31 70 SER A CA 1
ATOM 499 C C . SER A 1 70 ? 19.998 -2.777 -10.045 1.00 94.31 70 SER A C 1
ATOM 501 O O . SER A 1 70 ? 20.726 -2.595 -11.021 1.00 94.31 70 SER A O 1
ATOM 503 N N . ALA A 1 71 ? 20.298 -2.334 -8.827 1.00 94.25 71 ALA A N 1
ATOM 504 C CA . ALA A 1 71 ? 21.526 -1.618 -8.499 1.00 94.25 71 ALA A CA 1
ATOM 505 C C . ALA A 1 71 ? 21.850 -1.741 -7.007 1.00 94.25 71 ALA A C 1
ATOM 507 O O . ALA A 1 71 ? 21.004 -2.132 -6.208 1.00 94.25 71 ALA A O 1
ATOM 508 N N . ASP A 1 72 ? 23.048 -1.317 -6.627 1.00 94.25 72 ASP A N 1
ATOM 509 C CA . ASP A 1 72 ? 23.400 -1.025 -5.242 1.00 94.25 72 ASP A CA 1
ATOM 510 C C . ASP A 1 72 ? 23.372 0.491 -5.017 1.00 94.25 72 ASP A C 1
ATOM 512 O O . ASP A 1 72 ? 24.004 1.244 -5.762 1.00 94.25 72 ASP A O 1
ATOM 516 N N . LEU A 1 73 ? 22.654 0.959 -3.994 1.00 92.44 73 LEU A N 1
ATOM 517 C CA . LEU A 1 73 ? 22.591 2.374 -3.630 1.00 92.44 73 LEU A CA 1
ATOM 518 C C . LEU A 1 73 ? 23.520 2.662 -2.446 1.00 92.44 73 LEU A C 1
ATOM 520 O O . LEU A 1 73 ? 23.306 2.168 -1.338 1.00 92.44 73 LEU A O 1
ATOM 524 N N . THR A 1 74 ? 24.516 3.522 -2.668 1.00 93.38 74 THR A N 1
ATOM 525 C CA . THR A 1 74 ? 25.463 3.966 -1.635 1.00 93.38 74 THR A CA 1
ATOM 526 C C . THR A 1 74 ? 25.575 5.482 -1.662 1.00 93.38 74 THR A C 1
ATOM 528 O O . THR A 1 74 ? 26.001 6.054 -2.661 1.00 93.38 74 THR A O 1
ATOM 531 N N . ALA A 1 75 ? 25.200 6.150 -0.567 1.00 88.31 75 ALA A N 1
ATOM 532 C CA . ALA A 1 75 ? 25.306 7.609 -0.426 1.00 88.31 75 ALA A CA 1
ATOM 533 C C . ALA A 1 75 ? 24.702 8.409 -1.610 1.00 88.31 75 ALA A C 1
ATOM 535 O O . ALA A 1 75 ? 25.256 9.422 -2.030 1.00 88.31 75 ALA A O 1
ATOM 536 N N . GLY A 1 76 ? 23.569 7.949 -2.158 1.00 87.44 76 GLY A N 1
ATOM 537 C CA . GLY A 1 76 ? 22.883 8.605 -3.282 1.00 87.44 76 GLY A CA 1
ATOM 538 C C . GLY A 1 76 ? 23.443 8.278 -4.673 1.00 87.44 76 GLY A C 1
ATOM 539 O O . GLY A 1 76 ? 22.974 8.843 -5.660 1.00 87.44 76 GLY A O 1
ATOM 540 N N . VAL A 1 77 ? 24.417 7.368 -4.759 1.00 94.19 77 VAL A N 1
ATOM 541 C CA . VAL A 1 77 ? 24.978 6.861 -6.014 1.00 94.19 77 VAL A CA 1
ATOM 542 C C . VAL A 1 77 ? 24.488 5.436 -6.245 1.00 94.19 77 VAL A C 1
ATOM 544 O O . VAL A 1 77 ? 24.724 4.550 -5.423 1.00 94.19 77 VAL A O 1
ATOM 547 N N . PHE A 1 78 ? 23.826 5.217 -7.375 1.00 96.00 78 PHE A N 1
ATOM 548 C CA . PHE A 1 78 ? 23.490 3.892 -7.880 1.00 96.00 78 PHE A CA 1
ATOM 549 C C . PHE A 1 78 ? 24.718 3.293 -8.555 1.00 96.00 78 PHE A C 1
ATOM 551 O O . PHE A 1 78 ? 25.334 3.948 -9.396 1.00 96.00 78 PHE A O 1
ATOM 558 N N . THR A 1 79 ? 25.054 2.056 -8.212 1.00 96.56 79 THR A N 1
ATOM 559 C CA . THR A 1 79 ? 26.088 1.254 -8.870 1.00 96.56 79 THR A CA 1
ATOM 560 C C . THR A 1 79 ? 25.428 0.047 -9.514 1.00 96.56 79 THR A C 1
ATOM 562 O O . THR A 1 79 ? 24.787 -0.750 -8.835 1.00 96.56 79 THR A O 1
ATOM 565 N N . PHE A 1 80 ? 25.566 -0.079 -10.829 1.00 96.25 80 PHE A N 1
ATOM 566 C CA . PHE A 1 80 ? 24.999 -1.181 -11.595 1.00 96.25 80 PHE A CA 1
ATOM 567 C C . PHE A 1 80 ? 26.025 -2.304 -11.740 1.00 96.25 80 PHE A C 1
ATOM 569 O O . PHE A 1 80 ? 27.204 -2.049 -11.990 1.00 96.25 80 PHE A O 1
ATOM 576 N N . SER A 1 81 ? 25.567 -3.545 -11.608 1.00 93.81 81 SER A N 1
ATOM 577 C CA . SER A 1 81 ? 26.385 -4.762 -11.717 1.00 93.81 81 SER A CA 1
ATOM 578 C C . SER A 1 81 ? 25.701 -5.856 -12.552 1.00 93.81 81 SER A C 1
ATOM 580 O O . SER A 1 81 ? 26.157 -7.000 -12.575 1.00 93.81 81 SER A O 1
ATOM 582 N N . GLY A 1 82 ? 24.627 -5.496 -13.266 1.00 91.25 82 GLY A N 1
ATOM 583 C CA . GLY A 1 82 ? 23.748 -6.415 -13.987 1.00 91.25 82 GLY A CA 1
ATOM 584 C C . GLY A 1 82 ? 22.514 -6.835 -13.188 1.00 91.25 82 GLY A C 1
ATOM 585 O O . GLY A 1 82 ? 22.292 -6.404 -12.055 1.00 91.25 82 GLY A O 1
ATOM 586 N N . GLY A 1 83 ? 21.685 -7.681 -13.802 1.00 91.94 83 GLY A N 1
ATOM 587 C CA . GLY A 1 83 ? 20.451 -8.195 -13.196 1.00 91.94 83 GLY A CA 1
ATOM 588 C C . GLY A 1 83 ? 19.228 -7.294 -13.380 1.00 91.94 83 GLY A C 1
ATOM 589 O O . GLY A 1 83 ? 18.160 -7.596 -12.849 1.00 91.94 83 GLY A O 1
ATOM 590 N N . SER A 1 84 ? 19.354 -6.210 -14.147 1.00 95.31 84 SER A N 1
ATOM 591 C CA . SER A 1 84 ? 18.198 -5.447 -14.614 1.00 95.31 84 SER A CA 1
ATOM 592 C C . SER A 1 84 ? 17.482 -6.208 -15.735 1.00 95.31 84 SER A C 1
ATOM 594 O O . SER A 1 84 ? 18.103 -6.898 -16.543 1.00 95.31 84 SER A O 1
ATOM 596 N N . ALA A 1 85 ? 16.161 -6.070 -15.797 1.00 96.38 85 ALA A N 1
ATOM 597 C CA . ALA A 1 85 ? 15.312 -6.691 -16.808 1.00 96.38 85 ALA A CA 1
ATOM 598 C C . ALA A 1 85 ? 14.316 -5.656 -17.344 1.00 96.38 85 ALA A C 1
ATOM 600 O O . ALA A 1 85 ? 13.104 -5.765 -17.150 1.00 96.38 85 ALA A O 1
ATOM 601 N N . VAL A 1 86 ? 14.841 -4.616 -17.999 1.00 97.69 86 VAL A N 1
ATOM 602 C CA . VAL A 1 86 ? 14.036 -3.528 -18.565 1.00 97.69 86 VAL A CA 1
ATOM 603 C C . VAL A 1 86 ? 13.590 -3.920 -19.968 1.00 97.69 86 VAL A C 1
ATOM 605 O O . VAL A 1 86 ? 14.371 -3.921 -20.914 1.00 97.69 86 VAL A O 1
ATOM 608 N N . SER A 1 87 ? 12.328 -4.292 -20.114 1.00 97.31 87 SER A N 1
ATOM 609 C CA . SER A 1 87 ? 11.759 -4.758 -21.377 1.00 97.31 87 SER A CA 1
ATOM 610 C C . SER A 1 87 ? 11.070 -3.635 -22.141 1.00 97.31 87 SER A C 1
ATOM 612 O O . SER A 1 87 ? 10.466 -2.739 -21.555 1.00 97.31 87 SER A O 1
ATOM 614 N N . THR A 1 88 ? 11.135 -3.686 -23.466 1.00 97.62 88 THR A N 1
ATOM 615 C CA . THR A 1 88 ? 10.288 -2.846 -24.318 1.00 97.62 88 THR A CA 1
ATOM 616 C C . THR A 1 88 ? 8.884 -3.425 -24.384 1.00 97.62 88 THR A C 1
ATOM 618 O O . THR A 1 88 ? 8.736 -4.623 -24.642 1.00 97.62 88 THR A O 1
ATOM 621 N N . ASN A 1 89 ? 7.867 -2.584 -24.259 1.00 96.69 89 ASN A N 1
ATOM 622 C CA . ASN A 1 89 ? 6.492 -2.995 -24.492 1.00 96.69 89 ASN A CA 1
ATOM 623 C C . ASN A 1 89 ? 6.216 -3.167 -25.991 1.00 96.69 89 ASN A C 1
ATOM 625 O O . ASN A 1 89 ? 6.884 -2.577 -26.848 1.00 96.69 89 ASN A O 1
ATOM 629 N N . VAL A 1 90 ? 5.202 -3.976 -26.304 1.00 96.12 90 VAL A N 1
ATOM 630 C CA . VAL A 1 90 ? 4.676 -4.085 -27.668 1.00 96.12 90 VAL A CA 1
ATOM 631 C C . VAL A 1 90 ? 4.110 -2.728 -28.070 1.00 96.12 90 VAL A C 1
ATOM 633 O O . VAL A 1 90 ? 3.285 -2.159 -27.356 1.00 96.12 90 VAL A O 1
ATOM 636 N N . ASN A 1 91 ? 4.550 -2.214 -29.214 1.00 95.75 91 ASN A N 1
ATOM 637 C CA . ASN A 1 91 ? 4.065 -0.942 -29.716 1.00 95.75 91 ASN A CA 1
ATOM 638 C C . ASN A 1 91 ? 2.626 -1.120 -30.243 1.00 95.75 91 ASN A C 1
ATOM 640 O O . ASN A 1 91 ? 2.398 -1.982 -31.100 1.00 95.75 91 ASN A O 1
ATOM 644 N N . PRO A 1 92 ? 1.653 -0.322 -29.763 1.00 94.00 92 PRO A N 1
ATOM 645 C CA . PRO A 1 92 ? 0.248 -0.461 -30.147 1.00 94.00 92 PRO A CA 1
ATOM 646 C C . PRO A 1 92 ? -0.024 -0.129 -31.623 1.00 94.00 92 PRO A C 1
ATOM 648 O O . PRO A 1 92 ? -1.094 -0.458 -32.121 1.00 94.00 92 PRO A O 1
ATOM 651 N N . LEU A 1 93 ? 0.927 0.502 -32.323 1.00 92.25 93 LEU A N 1
ATOM 652 C CA . LEU A 1 93 ? 0.849 0.791 -33.759 1.00 92.25 93 LEU A CA 1
ATOM 653 C C . LEU A 1 93 ? 1.190 -0.419 -34.640 1.00 92.25 93 LEU A C 1
ATOM 655 O O . LEU A 1 93 ? 1.056 -0.345 -35.860 1.00 92.25 93 LEU A O 1
ATOM 659 N N . GLY A 1 94 ? 1.668 -1.515 -34.043 1.00 86.38 94 GLY A N 1
ATOM 660 C CA . GLY A 1 94 ? 1.848 -2.775 -34.7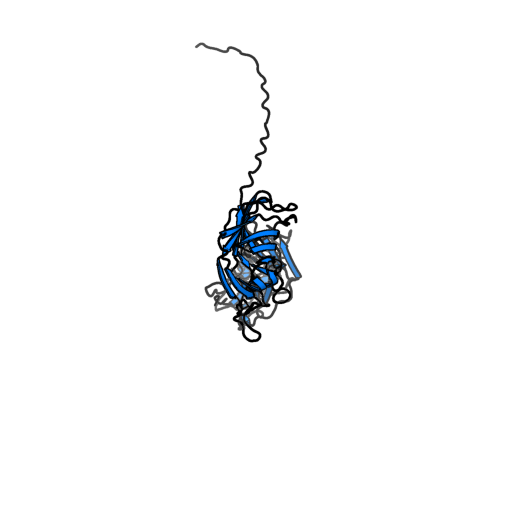49 1.00 86.38 94 GLY A CA 1
ATOM 661 C C . GLY A 1 94 ? 0.511 -3.380 -35.216 1.00 86.38 94 GLY A C 1
ATOM 662 O O . GLY A 1 94 ? -0.564 -2.930 -34.824 1.00 86.38 94 GLY A O 1
ATOM 663 N N . PRO A 1 95 ? 0.548 -4.451 -36.021 1.00 91.44 95 PRO A N 1
ATOM 664 C CA . PRO A 1 95 ? 1.730 -5.229 -36.379 1.00 91.44 95 PRO A CA 1
ATOM 665 C C . PRO A 1 95 ? 2.593 -4.540 -37.449 1.00 91.44 95 PRO A C 1
ATOM 667 O O . PRO A 1 95 ? 2.083 -3.872 -38.343 1.00 91.44 95 PRO A O 1
ATOM 670 N N . PHE A 1 96 ? 3.910 -4.737 -37.386 1.00 91.88 96 PHE A N 1
ATOM 671 C CA . PHE A 1 96 ? 4.855 -4.148 -38.339 1.00 91.88 96 PHE A CA 1
ATOM 672 C C . PHE A 1 96 ? 5.198 -5.128 -39.451 1.00 91.88 96 PHE A C 1
ATOM 674 O O . PHE A 1 96 ? 5.366 -6.329 -39.211 1.00 91.88 96 PHE A O 1
ATOM 681 N N . SER A 1 97 ? 5.325 -4.615 -40.674 1.00 87.81 97 SER A N 1
ATOM 682 C CA . SER A 1 97 ? 5.749 -5.430 -41.804 1.00 87.81 97 SER A CA 1
ATOM 683 C C . SER A 1 97 ? 7.262 -5.604 -41.771 1.00 87.81 97 SER A C 1
ATOM 685 O O . SER A 1 97 ? 8.017 -4.641 -41.699 1.00 87.81 97 SER A O 1
ATOM 687 N N . HIS A 1 98 ? 7.721 -6.841 -41.880 1.00 80.81 98 HIS A N 1
ATOM 688 C CA . HIS A 1 98 ? 9.110 -7.166 -42.226 1.00 80.81 98 HIS A CA 1
ATOM 689 C C . HIS A 1 98 ? 9.207 -7.705 -43.658 1.00 80.81 98 HIS A C 1
ATOM 691 O O . HIS A 1 98 ? 10.257 -8.168 -44.094 1.00 80.81 98 HIS A O 1
ATOM 697 N N . ASN A 1 99 ? 8.087 -7.669 -44.381 1.00 77.25 99 ASN A N 1
ATOM 698 C CA . ASN A 1 99 ? 7.977 -8.106 -45.749 1.00 77.25 99 ASN A CA 1
ATOM 699 C C . ASN A 1 99 ? 8.045 -6.870 -46.681 1.00 77.25 99 ASN A C 1
ATOM 701 O O . ASN A 1 99 ? 7.106 -6.064 -46.698 1.00 77.25 99 ASN A O 1
ATOM 705 N N . PRO A 1 100 ? 9.135 -6.680 -47.447 1.00 64.25 100 PRO A N 1
ATOM 706 C CA . PRO A 1 100 ? 9.202 -5.651 -48.484 1.00 64.25 100 PRO A CA 1
ATOM 707 C C . PRO A 1 100 ? 8.454 -6.066 -49.769 1.00 64.25 100 PRO A C 1
ATOM 709 O O . PRO A 1 100 ? 8.245 -5.237 -50.649 1.00 64.25 100 PRO A O 1
ATOM 712 N N . PHE A 1 101 ? 8.050 -7.335 -49.878 1.00 62.03 101 PHE A N 1
ATOM 713 C CA . PHE A 1 101 ? 7.313 -7.922 -50.986 1.00 62.03 101 PHE A CA 1
ATOM 714 C C . PHE A 1 101 ? 5.815 -7.516 -50.935 1.00 62.03 101 PHE A C 1
ATOM 716 O O . PHE A 1 101 ? 5.033 -8.033 -50.139 1.00 62.03 101 PHE A O 1
ATOM 723 N N . VAL A 1 102 ? 5.435 -6.655 -51.886 1.00 49.88 102 VAL A N 1
ATOM 724 C CA . VAL A 1 102 ? 4.115 -6.457 -52.535 1.00 49.88 102 VAL A CA 1
ATOM 725 C C . VAL A 1 102 ? 2.989 -5.642 -51.860 1.00 49.88 102 VAL A C 1
ATOM 727 O O . VAL A 1 102 ? 2.741 -5.663 -50.659 1.00 49.88 102 VAL A O 1
ATOM 730 N N . PHE A 1 103 ? 2.284 -4.951 -52.764 1.00 46.62 103 PHE A N 1
ATOM 731 C CA . PHE A 1 103 ? 1.157 -4.021 -52.676 1.00 46.62 103 PHE A CA 1
ATOM 732 C C . PHE A 1 103 ? -0.119 -4.498 -51.963 1.00 46.62 103 PHE A C 1
ATOM 734 O O . PHE A 1 103 ? -1.017 -3.685 -51.818 1.00 46.62 103 PHE A O 1
ATOM 741 N N . GLU A 1 104 ? -0.223 -5.735 -51.479 1.00 39.78 104 GLU A N 1
ATOM 742 C CA . GLU A 1 104 ? -1.372 -6.222 -50.698 1.00 39.78 104 GLU A CA 1
ATOM 743 C C . GLU A 1 104 ? -0.946 -7.511 -49.957 1.00 39.78 104 GLU A C 1
ATOM 745 O O . GLU A 1 104 ? -0.615 -8.509 -50.591 1.00 39.78 104 GLU A O 1
ATOM 750 N N . GLY A 1 105 ? -0.913 -7.502 -48.614 1.00 45.59 105 GLY A N 1
ATOM 751 C CA . GLY A 1 105 ? -0.863 -8.739 -47.805 1.00 45.59 105 GLY A CA 1
ATOM 752 C C . GLY A 1 105 ? 0.484 -9.234 -47.240 1.00 45.59 105 GLY A C 1
ATOM 753 O O . GLY A 1 105 ? 0.611 -10.425 -46.960 1.00 45.59 105 GLY A O 1
ATOM 754 N N . GLY A 1 106 ? 1.491 -8.379 -47.029 1.00 53.12 106 GLY A N 1
ATOM 755 C CA . GLY A 1 106 ? 2.759 -8.795 -46.400 1.00 53.12 106 GLY A CA 1
ATOM 756 C C . GLY A 1 106 ? 2.612 -9.386 -44.980 1.00 53.12 106 GLY A C 1
ATOM 757 O O . GLY A 1 106 ? 1.742 -8.975 -44.214 1.00 53.12 106 GLY A O 1
ATOM 758 N N . THR A 1 107 ? 3.488 -10.330 -44.596 1.00 65.12 107 THR A N 1
ATOM 759 C CA . THR A 1 107 ? 3.528 -10.911 -43.241 1.00 65.12 107 THR A CA 1
ATOM 760 C C . THR A 1 107 ? 3.925 -9.837 -42.233 1.00 65.12 107 THR A C 1
ATOM 762 O O . THR A 1 107 ? 5.058 -9.342 -42.254 1.00 65.12 107 THR A O 1
ATOM 765 N N . SER A 1 108 ? 2.990 -9.470 -41.366 1.00 80.06 108 SER A N 1
ATOM 766 C CA . SER A 1 108 ? 3.201 -8.537 -40.271 1.00 80.06 108 SER A CA 1
ATOM 767 C C . SER A 1 108 ? 3.256 -9.295 -38.947 1.00 80.06 108 SER A C 1
ATOM 769 O O . SER A 1 108 ? 2.677 -10.371 -38.791 1.00 80.06 108 SER A O 1
ATOM 771 N N . SER A 1 109 ? 4.000 -8.766 -37.983 1.00 84.00 109 SER A N 1
ATOM 772 C CA . SER A 1 109 ? 4.036 -9.329 -36.634 1.00 84.00 109 SER A CA 1
ATOM 773 C C . SER A 1 109 ? 4.094 -8.233 -35.582 1.00 84.00 109 SER A C 1
ATOM 775 O O . SER A 1 109 ? 4.535 -7.114 -35.843 1.00 84.00 109 SER A O 1
ATOM 777 N N . THR A 1 110 ? 3.625 -8.548 -34.377 1.00 90.50 110 THR A N 1
ATOM 778 C CA . THR A 1 110 ? 3.756 -7.656 -33.223 1.00 90.50 110 THR A CA 1
ATOM 779 C C . THR A 1 110 ? 5.229 -7.413 -32.919 1.00 90.50 110 THR A C 1
ATOM 781 O O . THR A 1 110 ? 6.061 -8.321 -33.031 1.00 90.50 110 THR A O 1
ATOM 784 N N . GLY A 1 111 ? 5.550 -6.192 -32.516 1.00 91.88 111 GLY A N 1
ATOM 785 C CA . GLY A 1 111 ? 6.907 -5.809 -32.175 1.00 91.88 111 GLY A CA 1
ATOM 786 C C . GLY A 1 111 ? 6.956 -4.527 -31.373 1.00 91.88 111 GLY A C 1
ATOM 787 O O . GLY A 1 111 ? 5.955 -3.834 -31.202 1.00 91.88 111 GLY A O 1
ATOM 788 N N . SER A 1 112 ? 8.144 -4.244 -30.870 1.00 96.06 112 SER A N 1
ATOM 789 C CA . SER A 1 112 ? 8.464 -3.044 -30.111 1.00 96.06 112 SER A CA 1
ATOM 790 C C . SER A 1 112 ? 8.759 -1.866 -31.040 1.00 96.06 112 SER A C 1
ATOM 792 O O . SER A 1 112 ? 8.436 -0.735 -30.699 1.00 96.06 112 SER A O 1
ATOM 794 N N . PHE A 1 113 ? 9.341 -2.126 -32.219 1.00 97.56 113 PHE A N 1
ATOM 795 C CA . PHE A 1 113 ? 9.646 -1.091 -33.210 1.00 97.56 113 PHE A CA 1
ATOM 796 C C . PHE A 1 113 ? 9.439 -1.578 -34.643 1.00 97.56 113 PHE A C 1
ATOM 798 O O . PHE A 1 113 ? 9.798 -2.710 -34.973 1.00 97.56 113 PHE A O 1
ATOM 805 N N . GLY A 1 114 ? 8.937 -0.691 -35.500 1.00 96.00 114 GLY A N 1
ATOM 806 C CA . GLY A 1 114 ? 8.792 -0.898 -36.938 1.00 96.00 114 GLY A CA 1
ATOM 807 C C . GLY A 1 114 ? 9.557 0.160 -37.723 1.00 96.00 114 GLY A C 1
ATOM 808 O O . GLY A 1 114 ? 9.087 1.289 -37.848 1.00 96.00 114 GLY A O 1
ATOM 809 N N . THR A 1 115 ? 10.699 -0.210 -38.297 1.00 95.44 115 THR A N 1
ATOM 810 C CA . THR A 1 115 ? 11.552 0.695 -39.083 1.00 95.44 115 THR A CA 1
ATOM 811 C C . THR A 1 115 ? 11.433 0.414 -40.579 1.00 95.44 115 THR A C 1
ATOM 813 O O . THR A 1 115 ? 11.161 -0.717 -40.995 1.00 95.44 115 THR A O 1
ATOM 816 N N . GLN A 1 116 ? 11.653 1.431 -41.411 1.00 94.94 116 GLN A N 1
ATOM 817 C CA . GLN A 1 116 ? 11.815 1.290 -42.856 1.00 94.94 116 GLN A CA 1
ATOM 818 C C . GLN A 1 116 ? 12.834 2.277 -43.428 1.00 94.94 116 GLN A C 1
ATOM 820 O O . GLN A 1 116 ? 13.036 3.358 -42.890 1.00 94.94 116 GLN A O 1
ATOM 825 N N . GLY A 1 117 ? 13.454 1.936 -44.549 1.00 94.44 117 GLY A N 1
ATOM 826 C CA . GLY A 1 117 ? 14.364 2.811 -45.286 1.00 94.44 117 GLY A CA 1
ATOM 827 C C . GLY A 1 117 ? 14.173 2.620 -46.782 1.00 94.44 117 GLY A C 1
ATOM 828 O O . GLY A 1 117 ? 13.822 1.527 -47.224 1.00 94.44 117 GLY A O 1
ATOM 829 N N . SER A 1 118 ? 14.348 3.673 -47.577 1.00 93.44 118 SER A N 1
ATOM 830 C CA . SER A 1 118 ? 14.331 3.568 -49.040 1.00 93.44 118 SER A CA 1
ATOM 831 C C . SER A 1 118 ? 15.305 4.554 -49.668 1.00 93.44 118 SER A C 1
ATOM 833 O O . SER A 1 118 ? 15.378 5.702 -49.232 1.00 93.44 118 SER A O 1
ATOM 835 N N . GLY A 1 119 ? 16.062 4.110 -50.667 1.00 94.38 119 GLY A N 1
ATOM 836 C CA . GLY A 1 119 ? 17.023 4.958 -51.368 1.00 94.38 119 GLY A CA 1
ATOM 837 C C . GLY A 1 119 ? 18.033 4.175 -52.199 1.00 94.38 119 GLY A C 1
ATOM 838 O O . GLY A 1 119 ? 18.024 2.947 -52.226 1.00 94.38 119 GLY A O 1
ATOM 839 N N . ALA A 1 120 ? 18.916 4.901 -52.883 1.00 93.38 120 ALA A N 1
ATOM 840 C CA . ALA A 1 120 ? 19.967 4.302 -53.697 1.00 93.38 120 ALA A CA 1
ATOM 841 C C . ALA A 1 120 ? 21.064 3.673 -52.823 1.00 93.38 120 ALA A C 1
ATOM 843 O O . ALA A 1 120 ? 21.635 4.335 -51.956 1.00 93.38 120 ALA A O 1
ATOM 844 N N . VAL A 1 121 ? 21.397 2.415 -53.102 1.00 91.81 121 VAL A N 1
ATOM 845 C CA . VAL A 1 121 ? 22.485 1.670 -52.465 1.00 91.81 121 VAL A CA 1
ATOM 846 C C . VAL A 1 121 ? 23.482 1.257 -53.544 1.00 91.81 121 VAL A C 1
ATOM 848 O O . VAL A 1 121 ? 23.124 0.652 -54.559 1.00 91.81 121 VAL A O 1
ATOM 851 N N . PHE A 1 122 ? 24.757 1.601 -53.343 1.00 88.00 122 PHE A N 1
ATOM 852 C CA . PHE A 1 122 ? 25.809 1.309 -54.316 1.00 88.00 122 PHE A CA 1
ATOM 853 C C . PHE A 1 122 ? 25.899 -0.197 -54.600 1.00 88.00 122 PHE A C 1
ATOM 855 O O . PHE A 1 122 ? 25.970 -1.005 -53.677 1.00 88.00 122 PHE A O 1
ATOM 862 N N . GLY A 1 123 ? 25.885 -0.564 -55.882 1.00 87.50 123 GLY A N 1
ATOM 863 C CA . GLY A 1 123 ? 25.903 -1.961 -56.329 1.00 87.50 123 GLY A CA 1
ATOM 864 C C . GLY A 1 123 ? 24.549 -2.680 -56.285 1.00 87.50 123 GLY A C 1
ATOM 865 O O . GLY A 1 123 ? 24.468 -3.794 -56.791 1.00 87.50 123 GLY A O 1
ATOM 866 N N . PHE A 1 124 ? 23.494 -2.058 -55.742 1.00 86.38 124 PHE A N 1
ATOM 867 C CA . PHE A 1 124 ? 22.174 -2.684 -55.591 1.00 86.38 124 PHE A CA 1
ATOM 868 C C . PHE A 1 124 ? 21.007 -1.881 -56.179 1.00 86.38 124 PHE A C 1
ATOM 870 O O . PHE A 1 124 ? 19.910 -2.419 -56.231 1.00 86.38 124 PHE A O 1
ATOM 877 N N . GLY A 1 125 ? 21.207 -0.649 -56.654 1.00 90.44 125 GLY A N 1
ATOM 878 C CA . GLY A 1 125 ? 20.115 0.165 -57.207 1.00 90.44 125 GLY A CA 1
ATOM 879 C C . GLY A 1 125 ? 19.273 0.822 -56.113 1.00 90.44 125 GLY A C 1
ATOM 880 O O . GLY A 1 125 ? 19.790 1.121 -55.034 1.00 90.44 125 GLY A O 1
ATOM 881 N N . PHE A 1 126 ? 17.997 1.093 -56.382 1.00 92.38 126 PHE A N 1
ATOM 882 C CA . PHE A 1 126 ? 17.082 1.630 -55.379 1.00 92.38 126 PHE A CA 1
ATOM 883 C C . PHE A 1 126 ? 16.573 0.492 -54.495 1.00 92.38 126 PHE A C 1
ATOM 885 O O . PHE A 1 126 ? 15.950 -0.444 -54.982 1.00 92.38 126 PHE A O 1
ATOM 892 N N . VAL A 1 127 ? 16.838 0.565 -53.191 1.00 91.94 127 VAL A N 1
ATOM 893 C CA . VAL A 1 127 ? 16.510 -0.486 -52.221 1.00 91.94 127 VAL A CA 1
ATOM 894 C C . VAL A 1 127 ? 15.465 0.021 -51.238 1.00 91.94 127 VAL A C 1
ATOM 896 O O . VAL A 1 127 ? 15.599 1.125 -50.716 1.00 91.94 127 VAL A O 1
ATOM 899 N N . THR A 1 128 ? 14.473 -0.812 -50.925 1.00 91.88 128 THR A N 1
ATOM 900 C CA . THR A 1 128 ? 13.545 -0.631 -49.801 1.00 91.88 128 THR A CA 1
ATOM 901 C C . THR A 1 128 ? 13.787 -1.708 -48.752 1.00 91.88 128 THR A C 1
ATOM 903 O O . THR A 1 128 ? 13.857 -2.891 -49.075 1.00 91.88 128 THR A O 1
ATOM 906 N N . ILE A 1 129 ? 13.881 -1.304 -47.485 1.00 92.44 129 ILE A N 1
ATOM 907 C CA . ILE A 1 129 ? 14.160 -2.177 -46.338 1.00 92.44 129 ILE A CA 1
ATOM 908 C C . ILE A 1 129 ? 13.102 -1.948 -45.269 1.00 92.44 129 ILE A C 1
ATOM 910 O O . ILE A 1 129 ? 12.738 -0.803 -45.005 1.00 92.44 129 ILE A O 1
ATOM 914 N N . LYS A 1 130 ? 12.636 -3.021 -44.628 1.00 93.12 130 LYS A N 1
ATOM 915 C CA . LYS A 1 130 ? 11.760 -2.972 -43.453 1.00 93.12 130 LYS A CA 1
ATOM 916 C C . LYS A 1 130 ? 12.307 -3.853 -42.335 1.00 93.12 130 LYS A C 1
ATOM 918 O O . LYS A 1 130 ? 12.814 -4.942 -42.602 1.00 93.12 130 LYS A O 1
ATOM 923 N N . GLY A 1 131 ? 12.186 -3.391 -41.095 1.00 92.88 131 GLY A N 1
ATOM 924 C CA . GLY A 1 131 ? 12.609 -4.104 -39.894 1.00 92.88 131 GLY A CA 1
ATOM 925 C C . GLY A 1 131 ? 11.533 -4.099 -38.812 1.00 92.88 131 GLY A C 1
ATOM 926 O O . GLY A 1 131 ? 10.889 -3.080 -38.575 1.00 92.88 131 GLY A O 1
ATOM 927 N N . ASN A 1 132 ? 11.357 -5.239 -38.148 1.00 94.88 132 ASN A N 1
ATOM 928 C CA . ASN A 1 132 ? 10.541 -5.403 -36.952 1.00 94.88 132 ASN A CA 1
ATOM 929 C C . ASN A 1 132 ? 11.432 -5.854 -35.783 1.00 94.88 132 ASN A C 1
ATOM 931 O O . ASN A 1 132 ? 11.930 -6.985 -35.780 1.00 94.88 132 ASN A O 1
ATOM 935 N N . TYR A 1 133 ? 11.622 -4.979 -34.798 1.00 96.38 133 TYR A N 1
ATOM 936 C CA . TYR A 1 133 ? 12.359 -5.281 -33.573 1.00 96.38 133 TYR A CA 1
ATOM 937 C C . TYR A 1 133 ? 11.399 -5.738 -32.481 1.00 96.38 133 TYR A C 1
ATOM 939 O O . TYR A 1 133 ? 10.378 -5.096 -32.240 1.00 96.38 133 TYR A O 1
ATOM 947 N N . ARG A 1 134 ? 11.735 -6.816 -31.772 1.00 95.00 134 ARG A N 1
ATOM 948 C CA . ARG A 1 134 ? 10.866 -7.400 -30.741 1.00 95.00 134 ARG A CA 1
ATOM 949 C C . ARG A 1 134 ? 11.650 -8.081 -29.632 1.00 95.00 134 ARG A C 1
ATOM 951 O O . ARG A 1 134 ? 12.822 -8.420 -29.806 1.00 95.00 134 ARG A O 1
ATOM 958 N N . ASN A 1 135 ? 10.956 -8.341 -28.525 1.00 94.94 135 ASN A N 1
ATOM 959 C CA . ASN A 1 135 ? 11.481 -9.070 -27.370 1.00 94.94 135 ASN A CA 1
ATOM 960 C C . ASN A 1 135 ? 12.789 -8.460 -26.841 1.00 94.94 135 ASN A C 1
ATOM 962 O O . ASN A 1 135 ? 13.705 -9.195 -26.476 1.00 94.94 135 ASN A O 1
ATOM 966 N N . ILE A 1 136 ? 12.897 -7.127 -26.873 1.00 97.00 136 ILE A N 1
ATOM 967 C CA . ILE A 1 136 ? 14.072 -6.420 -26.368 1.00 97.00 136 ILE A CA 1
ATOM 968 C C . ILE A 1 136 ? 13.974 -6.366 -24.846 1.00 97.00 136 ILE A C 1
ATOM 970 O O . ILE A 1 136 ? 13.008 -5.833 -24.295 1.00 97.00 136 ILE A O 1
ATOM 974 N N . VAL A 1 137 ? 14.993 -6.907 -24.189 1.00 97.88 137 VAL A N 1
ATOM 975 C CA . VAL A 1 137 ? 15.226 -6.825 -22.751 1.00 97.88 137 VAL A CA 1
ATOM 976 C C . VAL A 1 137 ? 16.616 -6.242 -22.543 1.00 97.88 137 VAL A C 1
ATOM 978 O O . VAL A 1 137 ? 17.602 -6.729 -23.097 1.00 97.88 137 VAL A O 1
ATOM 981 N N . ILE A 1 138 ? 16.665 -5.170 -21.767 1.00 97.69 138 ILE A N 1
ATOM 982 C CA . ILE A 1 138 ? 17.844 -4.376 -21.469 1.00 97.69 138 ILE A CA 1
ATOM 983 C C . ILE A 1 138 ? 18.323 -4.714 -20.059 1.00 97.69 138 ILE A C 1
ATOM 985 O O . ILE A 1 138 ? 17.548 -4.656 -19.102 1.00 97.69 138 ILE A O 1
ATOM 989 N N . ASP A 1 139 ? 19.613 -5.007 -19.946 1.00 97.62 139 ASP A N 1
ATOM 990 C CA . ASP A 1 139 ? 20.344 -5.071 -18.686 1.00 97.62 139 ASP A CA 1
ATOM 991 C C . ASP A 1 139 ? 21.392 -3.948 -18.637 1.00 97.62 139 ASP A C 1
ATOM 993 O O . ASP A 1 139 ? 22.009 -3.615 -19.652 1.00 97.62 139 ASP A O 1
ATOM 997 N N . ILE A 1 140 ? 21.600 -3.362 -17.461 1.00 96.94 140 ILE A N 1
ATOM 998 C CA . ILE A 1 140 ? 22.661 -2.383 -17.214 1.00 96.94 140 ILE A CA 1
ATOM 999 C C . ILE A 1 140 ? 23.737 -3.095 -16.411 1.00 96.94 140 ILE A C 1
ATOM 1001 O O . ILE A 1 140 ? 23.623 -3.288 -15.203 1.00 96.94 140 ILE A O 1
ATOM 1005 N N . THR A 1 141 ? 24.779 -3.533 -17.108 1.00 96.75 141 THR A N 1
ATOM 1006 C CA . THR A 1 141 ? 25.741 -4.505 -16.573 1.00 96.75 141 THR A CA 1
ATOM 1007 C C . THR A 1 141 ? 26.837 -3.875 -15.725 1.00 96.75 141 THR A C 1
ATOM 1009 O O . THR A 1 141 ? 27.559 -4.576 -15.023 1.00 96.75 141 THR A O 1
ATOM 1012 N N . SER A 1 142 ? 27.025 -2.562 -15.837 1.00 96.50 142 SER A N 1
ATOM 1013 C CA . SER A 1 142 ? 28.059 -1.819 -15.118 1.00 96.50 142 SER A CA 1
ATOM 1014 C C . SER A 1 142 ? 27.725 -0.334 -15.073 1.00 96.50 142 SER A C 1
ATOM 1016 O O . SER A 1 142 ? 26.868 0.118 -15.829 1.00 96.50 142 SER A O 1
ATOM 1018 N N . GLY A 1 143 ? 28.478 0.422 -14.273 1.00 96.06 143 GLY A N 1
ATOM 1019 C CA . GLY A 1 143 ? 28.481 1.886 -14.252 1.00 96.06 143 GLY A CA 1
ATOM 1020 C C . GLY A 1 143 ? 27.747 2.473 -13.058 1.00 96.06 143 GLY A C 1
ATOM 1021 O O . GLY A 1 143 ? 27.309 1.750 -12.165 1.00 96.06 143 GLY A O 1
ATOM 1022 N N . THR A 1 144 ? 27.638 3.797 -13.031 1.00 96.50 144 THR A N 1
ATOM 1023 C CA . THR A 1 144 ? 26.990 4.523 -11.943 1.00 96.50 144 THR A CA 1
ATOM 1024 C C . THR A 1 144 ? 26.020 5.584 -12.438 1.00 96.50 144 THR A C 1
ATOM 1026 O O . THR A 1 144 ? 26.171 6.147 -13.525 1.00 96.50 144 THR A O 1
ATOM 1029 N N . ALA A 1 145 ? 25.027 5.881 -11.607 1.00 96.00 145 ALA A N 1
ATOM 1030 C CA . ALA A 1 145 ? 24.100 6.988 -11.789 1.00 96.00 145 ALA A CA 1
ATOM 1031 C C . ALA A 1 145 ? 23.973 7.763 -10.473 1.00 96.00 145 ALA A C 1
ATOM 1033 O O . ALA A 1 145 ? 23.859 7.170 -9.403 1.00 96.00 145 ALA A O 1
ATOM 1034 N N . GLN A 1 146 ? 24.010 9.092 -10.542 1.00 95.62 146 GLN A N 1
ATOM 1035 C CA . GLN A 1 146 ? 23.923 9.963 -9.370 1.00 95.62 146 GLN A CA 1
ATOM 1036 C C . GLN A 1 146 ? 23.090 11.200 -9.695 1.00 95.62 146 GLN A C 1
ATOM 1038 O O . GLN A 1 146 ? 23.152 11.716 -10.811 1.00 95.62 146 GLN A O 1
ATOM 1043 N N . ASN A 1 147 ? 22.327 11.684 -8.716 1.00 96.56 147 ASN A N 1
ATOM 1044 C CA . ASN A 1 147 ? 21.469 12.849 -8.903 1.00 96.56 147 ASN A CA 1
ATOM 1045 C C . ASN A 1 147 ? 22.269 14.067 -9.395 1.00 96.56 147 ASN A C 1
ATOM 1047 O O . ASN A 1 147 ? 23.298 14.414 -8.818 1.00 96.56 147 ASN A O 1
ATOM 1051 N N . GLY A 1 148 ? 21.775 14.736 -10.435 1.00 96.38 148 GLY A N 1
ATOM 1052 C CA . GLY A 1 148 ? 22.376 15.960 -10.961 1.00 96.38 148 GLY A CA 1
ATOM 1053 C C . GLY A 1 148 ? 23.625 15.756 -11.821 1.00 96.38 148 GLY A C 1
ATOM 1054 O O . GLY A 1 148 ? 24.241 16.751 -12.199 1.00 96.38 148 GLY A O 1
ATOM 1055 N N . ALA A 1 149 ? 23.989 14.517 -12.168 1.00 95.88 149 ALA A N 1
ATOM 1056 C CA . ALA A 1 149 ? 25.060 14.240 -13.123 1.00 95.88 149 ALA A CA 1
ATOM 1057 C C . ALA A 1 149 ? 24.623 13.218 -14.185 1.00 95.88 149 ALA A C 1
ATOM 1059 O O . ALA A 1 149 ? 23.711 12.424 -13.936 1.00 95.88 149 ALA A O 1
ATOM 1060 N N . PRO A 1 150 ? 25.269 13.198 -15.362 1.00 95.94 150 PRO A N 1
ATOM 1061 C CA . PRO A 1 150 ? 25.071 12.134 -16.337 1.00 95.94 150 PRO A CA 1
ATOM 1062 C C . PRO A 1 150 ? 25.472 10.770 -15.766 1.00 95.94 150 PRO A C 1
ATOM 1064 O O . PRO A 1 150 ? 26.352 10.675 -14.904 1.00 95.94 150 PRO A O 1
ATOM 1067 N N . ALA A 1 151 ? 24.850 9.705 -16.270 1.00 94.75 151 ALA A N 1
ATOM 1068 C CA . ALA A 1 151 ? 25.272 8.347 -15.948 1.00 94.75 151 ALA A CA 1
ATOM 1069 C C . ALA A 1 151 ? 26.714 8.115 -16.440 1.00 94.75 151 ALA A C 1
ATOM 1071 O O . ALA A 1 151 ? 27.071 8.503 -17.551 1.00 94.75 151 ALA A O 1
ATOM 1072 N N . SER A 1 152 ? 27.554 7.487 -15.618 1.00 94.62 152 SER A N 1
ATOM 1073 C CA . SER A 1 152 ? 28.985 7.306 -15.889 1.00 94.62 152 SER A CA 1
ATOM 1074 C C . SER A 1 152 ? 29.324 5.830 -16.049 1.00 94.62 152 SER A C 1
ATOM 1076 O O . SER A 1 152 ? 28.883 5.000 -15.256 1.00 94.62 152 SER A O 1
ATOM 1078 N N . GLY A 1 153 ? 30.081 5.471 -17.091 1.00 91.75 153 GLY A N 1
ATOM 1079 C CA . GLY A 1 153 ? 30.518 4.085 -17.324 1.00 91.75 153 GLY A CA 1
ATOM 1080 C C . GLY A 1 153 ? 29.375 3.070 -17.481 1.00 91.75 153 GLY A C 1
ATOM 1081 O O . GLY A 1 153 ? 29.598 1.868 -17.328 1.00 91.75 153 GLY A O 1
ATOM 1082 N N . SER A 1 154 ? 28.150 3.552 -17.725 1.00 93.44 154 SER A N 1
ATOM 1083 C CA . SER A 1 154 ? 26.943 2.729 -17.727 1.00 93.44 154 SER A CA 1
ATOM 1084 C C . SER A 1 154 ? 26.870 1.903 -18.997 1.00 93.44 154 SER A C 1
ATOM 1086 O O . SER A 1 154 ? 26.654 2.458 -20.068 1.00 93.44 154 SER A O 1
ATOM 1088 N N . ASN A 1 155 ? 27.080 0.593 -18.899 1.00 95.94 155 ASN A N 1
ATOM 1089 C CA . ASN A 1 155 ? 27.078 -0.284 -20.064 1.00 95.94 155 ASN A CA 1
ATOM 1090 C C . ASN A 1 155 ? 25.717 -0.960 -20.217 1.00 95.94 155 ASN A C 1
ATOM 1092 O O . ASN A 1 155 ? 25.250 -1.637 -19.303 1.00 95.94 155 ASN A O 1
ATOM 1096 N N . VAL A 1 156 ? 25.091 -0.767 -21.374 1.00 96.00 156 VAL A N 1
ATOM 1097 C CA . VAL A 1 156 ? 23.762 -1.284 -21.693 1.00 96.00 156 VAL A CA 1
ATOM 1098 C C . VAL A 1 156 ? 23.919 -2.539 -22.541 1.00 96.00 156 VAL A C 1
ATOM 1100 O O . VAL A 1 156 ? 24.643 -2.529 -23.535 1.00 96.00 156 VAL A O 1
ATOM 1103 N N . LEU A 1 157 ? 23.262 -3.626 -22.158 1.00 96.50 157 LEU A N 1
ATOM 1104 C CA . LEU A 1 157 ? 23.301 -4.929 -22.815 1.00 96.50 157 LEU A CA 1
ATOM 1105 C C . LEU A 1 157 ? 21.886 -5.336 -23.227 1.00 96.50 157 LEU A C 1
ATOM 1107 O O . LEU A 1 157 ? 20.956 -5.243 -22.433 1.00 96.50 157 LEU A O 1
ATOM 1111 N N . PHE A 1 158 ? 21.725 -5.875 -24.432 1.00 97.00 158 PHE A N 1
ATOM 1112 C CA . PHE A 1 158 ? 20.532 -6.641 -24.777 1.00 97.00 158 PHE A CA 1
ATOM 1113 C C . PHE A 1 158 ? 20.676 -8.071 -24.268 1.00 97.00 158 PHE A C 1
ATOM 1115 O O . PHE A 1 158 ? 21.399 -8.875 -24.854 1.00 97.00 158 PHE A O 1
ATOM 1122 N N . SER A 1 159 ? 19.992 -8.399 -23.173 1.00 96.75 159 SER A N 1
ATOM 1123 C CA . SER A 1 159 ? 19.939 -9.770 -22.648 1.00 96.75 159 SER A CA 1
ATOM 1124 C C . SER A 1 159 ? 19.055 -10.667 -23.520 1.00 96.75 159 SER A C 1
ATOM 1126 O O . SER A 1 159 ? 19.335 -11.852 -23.693 1.00 96.75 159 SER A O 1
ATOM 1128 N N . ALA A 1 160 ? 18.050 -10.074 -24.163 1.00 96.88 160 ALA A N 1
ATOM 1129 C CA . ALA A 1 160 ? 17.301 -10.647 -25.270 1.00 96.88 160 ALA A CA 1
ATOM 1130 C C . ALA A 1 160 ? 16.945 -9.535 -26.257 1.00 96.88 160 ALA A C 1
ATOM 1132 O O . ALA A 1 160 ? 16.686 -8.410 -25.843 1.00 96.88 160 ALA A O 1
ATOM 1133 N N . ALA A 1 161 ? 16.956 -9.830 -27.556 1.00 96.56 161 ALA A N 1
ATOM 1134 C CA . ALA A 1 161 ? 16.415 -8.955 -28.593 1.00 96.56 161 ALA A CA 1
ATOM 1135 C C . ALA A 1 161 ? 16.433 -9.685 -29.939 1.00 96.56 161 ALA A C 1
ATOM 1137 O O . ALA A 1 161 ? 17.371 -10.422 -30.250 1.00 96.56 161 ALA A O 1
ATOM 1138 N N . GLN A 1 162 ? 15.409 -9.463 -30.757 1.00 94.94 162 GLN A N 1
ATOM 1139 C CA . GLN A 1 162 ? 15.326 -10.007 -32.109 1.00 94.94 162 GLN A CA 1
ATOM 1140 C C . GLN A 1 162 ? 14.981 -8.913 -33.108 1.00 94.94 162 GLN A C 1
ATOM 1142 O O . GLN A 1 162 ? 14.151 -8.049 -32.828 1.00 94.94 162 GLN A O 1
ATOM 1147 N N . LEU A 1 163 ? 15.559 -9.018 -34.300 1.00 94.06 163 LEU A N 1
ATOM 1148 C CA . LEU A 1 163 ? 15.133 -8.275 -35.475 1.00 94.06 163 LEU A CA 1
ATOM 1149 C C . LEU A 1 163 ? 14.702 -9.258 -36.558 1.00 94.06 163 LEU A C 1
ATOM 1151 O O . LEU A 1 163 ? 15.463 -10.148 -36.921 1.00 94.06 163 LEU A O 1
ATOM 1155 N N . VAL A 1 164 ? 13.516 -9.047 -37.114 1.00 92.38 164 VAL A N 1
ATOM 1156 C CA . VAL A 1 164 ? 13.083 -9.674 -38.367 1.00 92.38 164 VAL A CA 1
ATOM 1157 C C . VAL A 1 164 ? 13.089 -8.602 -39.444 1.00 92.38 164 VAL A C 1
ATOM 1159 O O . VAL A 1 164 ? 12.494 -7.543 -39.250 1.00 92.38 164 VAL A O 1
ATOM 1162 N N . TRP A 1 165 ? 13.759 -8.842 -40.565 1.00 92.56 165 TRP A N 1
ATOM 1163 C CA . TRP A 1 165 ? 13.930 -7.828 -41.602 1.00 92.56 165 TRP A CA 1
ATOM 1164 C C . TRP A 1 165 ? 13.805 -8.398 -43.012 1.00 92.56 165 TRP A C 1
ATOM 1166 O O . TRP A 1 165 ? 14.003 -9.592 -43.242 1.00 92.56 165 TRP A O 1
ATOM 1176 N N . GLY A 1 166 ? 13.516 -7.510 -43.960 1.00 90.50 166 GLY A N 1
ATOM 1177 C CA . GLY A 1 166 ? 13.540 -7.809 -45.385 1.00 90.50 166 GLY A CA 1
ATOM 1178 C C . GLY A 1 166 ? 13.923 -6.587 -46.215 1.00 90.50 166 GLY A C 1
ATOM 1179 O O . GLY A 1 166 ? 13.620 -5.453 -45.841 1.00 90.50 166 GLY A O 1
ATOM 1180 N N . ALA A 1 167 ? 14.596 -6.830 -47.336 1.00 89.94 167 ALA A N 1
ATOM 1181 C CA . ALA A 1 167 ? 15.019 -5.844 -48.318 1.00 89.94 167 ALA A CA 1
ATOM 1182 C C . ALA A 1 167 ? 14.691 -6.300 -49.751 1.00 89.94 167 ALA A C 1
ATOM 1184 O O . ALA A 1 167 ? 14.760 -7.491 -50.061 1.00 89.94 167 ALA A O 1
ATOM 1185 N N . ILE A 1 168 ? 14.368 -5.347 -50.622 1.00 89.56 168 ILE A N 1
ATOM 1186 C CA . ILE A 1 168 ? 14.155 -5.552 -52.061 1.00 89.56 168 ILE A CA 1
ATOM 1187 C C . ILE A 1 168 ? 14.778 -4.397 -52.840 1.00 89.56 168 ILE A C 1
ATOM 1189 O O . ILE A 1 168 ? 14.783 -3.273 -52.336 1.00 89.56 168 ILE A O 1
ATOM 1193 N N . ASN A 1 169 ? 15.277 -4.654 -54.047 1.00 88.94 169 ASN A N 1
ATOM 1194 C CA . ASN A 1 169 ? 15.683 -3.601 -54.973 1.00 88.94 169 ASN A CA 1
ATOM 1195 C C . ASN A 1 169 ? 14.779 -3.498 -56.215 1.00 88.94 169 ASN A C 1
ATOM 1197 O O . ASN A 1 169 ? 13.898 -4.327 -56.432 1.00 88.94 169 ASN A O 1
ATOM 1201 N N . ASP A 1 170 ? 15.018 -2.475 -57.032 1.00 84.62 170 ASP A N 1
ATOM 1202 C CA . ASP A 1 170 ? 14.334 -2.203 -58.301 1.00 84.62 170 ASP A CA 1
ATOM 1203 C C . ASP A 1 170 ? 14.972 -2.885 -59.527 1.00 84.62 170 ASP A C 1
ATOM 1205 O O . ASP A 1 170 ? 14.629 -2.554 -60.663 1.00 84.62 170 ASP A O 1
ATOM 1209 N N . ALA A 1 171 ? 15.899 -3.831 -59.326 1.00 80.94 171 ALA A N 1
ATOM 1210 C CA . ALA A 1 171 ? 16.495 -4.578 -60.431 1.00 80.94 171 ALA A CA 1
ATOM 1211 C C . ALA A 1 171 ? 15.468 -5.498 -61.113 1.00 80.94 171 ALA A C 1
ATOM 1213 O O . ALA A 1 171 ? 14.474 -5.899 -60.509 1.00 80.94 171 ALA A O 1
ATOM 1214 N N . ASP A 1 172 ? 15.743 -5.873 -62.363 1.00 81.12 172 ASP A N 1
ATOM 1215 C CA . ASP A 1 172 ? 14.981 -6.887 -63.095 1.00 81.12 172 ASP A CA 1
ATOM 1216 C C . ASP A 1 172 ? 15.894 -8.088 -63.427 1.00 81.12 172 ASP A C 1
ATOM 1218 O O . ASP A 1 172 ? 16.823 -7.937 -64.230 1.00 81.12 172 ASP A O 1
ATOM 1222 N N . PRO A 1 173 ? 15.697 -9.268 -62.800 1.00 81.06 173 PRO A N 1
ATOM 1223 C CA . PRO A 1 173 ? 14.721 -9.552 -61.740 1.00 81.06 173 PRO A CA 1
ATOM 1224 C C . PRO A 1 173 ? 15.110 -8.913 -60.387 1.00 81.06 173 PRO A C 1
ATOM 1226 O O . PRO A 1 173 ? 16.303 -8.703 -60.135 1.00 81.06 173 PRO A O 1
ATOM 1229 N N . PRO A 1 174 ? 14.142 -8.648 -59.481 1.00 81.81 174 PRO A N 1
ATOM 1230 C CA . PRO A 1 174 ? 14.428 -8.015 -58.198 1.00 81.81 174 PRO A CA 1
ATOM 1231 C C . PRO A 1 174 ? 15.271 -8.928 -57.309 1.00 81.81 174 PRO A C 1
ATOM 1233 O O . PRO A 1 174 ? 14.957 -10.101 -57.092 1.00 81.81 174 PRO A O 1
ATOM 1236 N N . LEU A 1 175 ? 16.341 -8.366 -56.755 1.00 82.19 175 LEU A N 1
ATOM 1237 C CA . LEU A 1 175 ? 17.135 -8.972 -55.700 1.00 82.19 175 LEU A CA 1
ATOM 1238 C C . LEU A 1 175 ? 16.424 -8.777 -54.369 1.00 82.19 175 LEU A C 1
ATOM 1240 O O . LEU A 1 175 ? 16.055 -7.666 -53.983 1.00 82.19 175 LEU A O 1
ATOM 1244 N N . THR A 1 176 ? 16.267 -9.878 -53.649 1.00 84.75 176 THR A N 1
ATOM 1245 C CA . THR A 1 176 ? 15.531 -9.905 -52.391 1.00 84.75 176 THR A CA 1
ATOM 1246 C C . THR A 1 176 ? 16.380 -10.533 -51.306 1.00 84.75 176 THR A C 1
ATOM 1248 O O . THR A 1 176 ? 17.007 -11.571 -51.526 1.00 84.75 176 THR A O 1
ATOM 1251 N N . ALA A 1 177 ? 16.363 -9.935 -50.123 1.00 86.69 177 ALA A N 1
ATOM 1252 C CA . ALA A 1 177 ? 17.031 -10.459 -48.944 1.00 86.69 177 ALA A CA 1
ATOM 1253 C C . ALA A 1 177 ? 16.110 -10.343 -47.730 1.00 86.69 177 ALA A C 1
ATOM 1255 O O . ALA A 1 177 ? 15.223 -9.497 -47.680 1.00 86.69 177 ALA A O 1
ATOM 1256 N N . GLY A 1 178 ? 16.323 -11.187 -46.735 1.00 86.25 178 GLY A N 1
ATOM 1257 C CA . GLY A 1 178 ? 15.614 -11.106 -45.470 1.00 86.25 178 GLY A CA 1
ATOM 1258 C C . GLY A 1 178 ? 16.177 -12.102 -44.481 1.00 86.25 178 GLY A C 1
ATOM 1259 O O . GLY A 1 178 ? 16.905 -13.024 -44.855 1.00 86.25 178 GLY A O 1
ATOM 1260 N N . GLY A 1 179 ? 15.862 -11.902 -43.212 1.00 87.62 179 GLY A N 1
ATOM 1261 C CA . GLY A 1 179 ? 16.396 -12.754 -42.171 1.00 87.62 179 GLY A CA 1
ATOM 1262 C C . GLY A 1 179 ? 15.951 -12.368 -40.777 1.00 87.62 179 GLY A C 1
ATOM 1263 O O . GLY A 1 179 ? 15.227 -11.392 -40.561 1.00 87.62 179 GLY A O 1
ATOM 1264 N N . ASN A 1 180 ? 16.431 -13.172 -39.834 1.00 90.25 180 ASN A N 1
ATOM 1265 C CA . ASN A 1 180 ? 16.228 -12.976 -38.413 1.00 90.25 180 ASN A CA 1
ATOM 1266 C C . ASN A 1 180 ? 17.598 -12.798 -37.763 1.00 90.25 180 ASN A C 1
ATOM 1268 O O . ASN A 1 180 ? 18.397 -13.735 -37.743 1.00 90.25 180 ASN A O 1
ATOM 1272 N N . ASP A 1 181 ? 17.841 -11.628 -37.189 1.00 92.25 181 ASP A N 1
ATOM 1273 C CA . ASP A 1 181 ? 19.059 -11.357 -36.440 1.00 92.25 181 ASP A CA 1
ATOM 1274 C C . ASP A 1 181 ? 18.771 -11.511 -34.944 1.00 92.25 181 ASP A C 1
ATOM 1276 O O . ASP A 1 181 ? 17.832 -10.914 -34.405 1.00 92.25 181 ASP A O 1
ATOM 1280 N N . ASN A 1 182 ? 19.607 -12.290 -34.258 1.00 94.25 182 ASN A N 1
ATOM 1281 C CA . ASN A 1 182 ? 19.645 -12.295 -32.802 1.00 94.25 182 ASN A CA 1
ATOM 1282 C C . ASN A 1 182 ? 20.528 -11.138 -32.326 1.00 94.25 182 ASN A C 1
ATOM 1284 O O . ASN A 1 182 ? 21.709 -11.070 -32.669 1.00 94.25 182 ASN A O 1
ATOM 1288 N N . LEU A 1 183 ? 19.949 -10.232 -31.543 1.00 94.88 183 LEU A N 1
ATOM 1289 C CA . LEU A 1 183 ? 20.646 -9.074 -30.989 1.00 94.88 183 LEU A CA 1
ATOM 1290 C C . LEU A 1 183 ? 21.011 -9.275 -29.514 1.00 94.88 183 LEU A C 1
ATOM 1292 O O . LEU A 1 183 ? 21.621 -8.389 -28.920 1.00 94.88 183 LEU A O 1
ATOM 1296 N N . ALA A 1 184 ? 20.683 -10.430 -28.925 1.00 95.81 184 ALA A N 1
ATOM 1297 C CA . ALA A 1 184 ? 21.155 -10.784 -27.594 1.00 95.81 184 ALA A CA 1
ATOM 1298 C C . ALA A 1 184 ? 22.694 -10.760 -27.539 1.00 95.81 184 ALA A C 1
ATOM 1300 O O . ALA A 1 184 ? 23.374 -11.217 -28.460 1.00 95.81 184 ALA A O 1
ATOM 1301 N N . GLY A 1 185 ? 23.249 -10.204 -26.465 1.00 94.94 185 GLY A N 1
ATOM 1302 C CA . GLY A 1 185 ? 24.687 -10.003 -26.292 1.00 94.94 185 GLY A CA 1
ATOM 1303 C C . GLY A 1 185 ? 25.223 -8.699 -26.893 1.00 94.94 185 GLY A C 1
ATOM 1304 O O . GLY A 1 185 ? 26.372 -8.343 -26.635 1.00 94.94 185 GLY A O 1
ATOM 1305 N N . LYS A 1 186 ? 24.429 -7.964 -27.686 1.00 95.06 186 LYS A N 1
ATOM 1306 C CA . LYS A 1 186 ? 24.838 -6.646 -28.192 1.00 95.06 186 LYS A CA 1
ATOM 1307 C C . LYS A 1 186 ? 24.832 -5.632 -27.061 1.00 95.06 186 LYS A C 1
ATOM 1309 O O . LYS A 1 186 ? 23.922 -5.614 -26.239 1.00 95.06 186 LYS A O 1
ATOM 1314 N N . THR A 1 187 ? 25.854 -4.786 -27.037 1.00 94.75 187 THR A N 1
ATOM 1315 C CA . THR A 1 187 ? 26.076 -3.846 -25.945 1.00 94.75 187 THR A CA 1
ATOM 1316 C C . THR A 1 187 ? 26.546 -2.492 -26.458 1.00 94.75 187 THR A C 1
ATOM 1318 O O . THR A 1 187 ? 27.124 -2.408 -27.544 1.00 94.75 187 THR A O 1
ATOM 1321 N N . GLY A 1 188 ? 26.291 -1.447 -25.677 1.00 94.62 188 GLY A N 1
ATOM 1322 C CA . GLY A 1 188 ? 26.764 -0.097 -25.929 1.00 94.62 188 GLY A CA 1
ATOM 1323 C C . GLY A 1 188 ? 26.851 0.704 -24.635 1.00 94.62 188 GLY A C 1
ATOM 1324 O O . GLY A 1 188 ? 26.023 0.556 -23.736 1.00 94.62 188 GLY A O 1
ATOM 1325 N N . LEU A 1 189 ? 27.849 1.581 -24.555 1.00 96.19 189 LEU A N 1
ATOM 1326 C CA . LEU A 1 189 ? 27.963 2.533 -23.457 1.00 96.19 189 LEU A CA 1
ATOM 1327 C C . LEU A 1 189 ? 26.812 3.545 -23.531 1.00 96.19 189 LEU A C 1
ATOM 1329 O O . LEU A 1 189 ? 26.520 4.070 -24.607 1.00 96.19 189 LEU A O 1
ATOM 1333 N N . ASN A 1 190 ? 26.204 3.854 -22.388 1.00 96.19 190 ASN A N 1
ATOM 1334 C CA . ASN A 1 190 ? 25.301 4.982 -22.247 1.00 96.19 190 ASN A CA 1
ATOM 1335 C C . ASN A 1 190 ? 26.103 6.287 -22.362 1.00 96.19 190 ASN A C 1
ATOM 1337 O O . ASN A 1 190 ? 26.900 6.626 -21.491 1.00 96.19 190 ASN A O 1
ATOM 1341 N N . THR A 1 191 ? 25.886 7.007 -23.453 1.00 96.25 191 THR A N 1
ATOM 1342 C CA . THR A 1 191 ? 26.516 8.277 -23.818 1.00 96.25 191 THR A CA 1
ATOM 1343 C C . THR A 1 191 ? 25.606 9.477 -23.573 1.00 96.25 191 THR A C 1
ATOM 1345 O O . THR A 1 191 ? 25.931 10.585 -23.998 1.00 96.25 191 THR A O 1
ATOM 1348 N N . SER A 1 192 ? 24.458 9.291 -22.912 1.00 95.38 192 SER A N 1
ATOM 1349 C CA . SER A 1 192 ? 23.555 10.400 -22.614 1.00 95.38 192 SER A CA 1
ATOM 1350 C C . SER A 1 192 ? 24.260 11.463 -21.767 1.00 95.38 192 SER A C 1
ATOM 1352 O O . SER A 1 192 ? 24.745 11.175 -20.678 1.00 95.38 192 SER A O 1
ATOM 1354 N N . ALA A 1 193 ? 24.250 12.709 -22.246 1.00 94.38 193 ALA A N 1
ATOM 1355 C CA . ALA A 1 193 ? 24.769 13.868 -21.517 1.00 94.38 193 ALA A CA 1
ATOM 1356 C C . ALA A 1 193 ? 23.744 14.481 -20.545 1.00 94.38 193 ALA A C 1
ATOM 1358 O O . ALA A 1 193 ? 24.076 15.401 -19.802 1.00 94.38 193 ALA A O 1
ATOM 1359 N N . ASN A 1 194 ? 22.496 14.004 -20.564 1.00 96.44 194 ASN A N 1
ATOM 1360 C CA . ASN A 1 194 ? 21.450 14.501 -19.678 1.00 96.44 194 ASN A CA 1
ATOM 1361 C C . ASN A 1 194 ? 21.643 13.969 -18.256 1.00 96.44 194 ASN A C 1
ATOM 1363 O O . ASN A 1 194 ? 21.997 12.804 -18.057 1.00 96.44 194 ASN A O 1
ATOM 1367 N N . ASN A 1 195 ? 21.351 14.822 -17.278 1.00 97.25 195 ASN A N 1
ATOM 1368 C CA . ASN A 1 195 ? 21.477 14.477 -15.870 1.00 97.25 195 ASN A CA 1
ATOM 1369 C C . ASN A 1 195 ? 20.452 13.423 -15.450 1.00 97.25 195 ASN A C 1
ATOM 1371 O O . ASN A 1 195 ? 19.284 13.471 -15.838 1.00 97.25 195 ASN A O 1
ATOM 1375 N N . VAL A 1 196 ? 20.896 12.517 -14.588 1.00 97.62 196 VAL A N 1
ATOM 1376 C CA . VAL A 1 196 ? 20.027 11.646 -13.805 1.00 97.62 196 VAL A CA 1
ATOM 1377 C C . VAL A 1 196 ? 19.332 12.481 -12.730 1.00 97.62 196 VAL A C 1
ATOM 1379 O O . VAL A 1 196 ? 19.965 13.338 -12.108 1.00 97.62 196 VAL A O 1
ATOM 1382 N N . SER A 1 197 ? 18.050 12.216 -12.477 1.00 96.88 197 SER A N 1
ATOM 1383 C CA . SER A 1 197 ? 17.343 12.754 -11.313 1.00 96.88 197 SER A CA 1
ATOM 1384 C C . SER A 1 197 ? 16.975 11.645 -10.335 1.00 96.88 197 SER A C 1
ATOM 1386 O O . SER A 1 197 ? 16.480 10.593 -10.739 1.00 96.88 197 SER A O 1
ATOM 1388 N N . TRP A 1 198 ? 17.178 11.898 -9.047 1.00 94.62 198 TRP A N 1
ATOM 1389 C CA . TRP A 1 198 ? 16.768 11.015 -7.959 1.00 94.62 198 TRP A CA 1
ATOM 1390 C C . TRP A 1 198 ? 16.201 11.843 -6.808 1.00 94.62 198 TRP A C 1
ATOM 1392 O O . TRP A 1 198 ? 16.886 12.729 -6.296 1.00 94.62 198 TRP A O 1
ATOM 1402 N N . ASP A 1 199 ? 14.965 11.548 -6.406 1.00 89.75 199 ASP A N 1
ATOM 1403 C CA . ASP A 1 199 ? 14.257 12.256 -5.327 1.00 89.75 199 ASP A CA 1
ATOM 1404 C C . ASP A 1 199 ? 14.159 11.458 -4.011 1.00 89.75 199 ASP A C 1
ATOM 1406 O O . ASP A 1 199 ? 13.547 11.919 -3.051 1.00 89.75 199 ASP A O 1
ATOM 1410 N N . GLY A 1 200 ? 14.771 10.270 -3.952 1.00 86.81 200 GLY A N 1
ATOM 1411 C CA . GLY A 1 200 ? 14.651 9.329 -2.831 1.00 86.81 200 GLY A CA 1
ATOM 1412 C C . GLY A 1 200 ? 13.687 8.168 -3.094 1.00 86.81 200 GLY A C 1
ATOM 1413 O O . GLY A 1 200 ? 13.781 7.140 -2.429 1.00 86.81 200 GLY A O 1
ATOM 1414 N N . THR A 1 201 ? 12.803 8.300 -4.083 1.00 88.06 201 THR A N 1
ATOM 1415 C CA . THR A 1 201 ? 11.790 7.292 -4.430 1.00 88.06 201 THR A CA 1
ATOM 1416 C C . THR A 1 201 ? 11.733 6.986 -5.921 1.00 88.06 201 THR A C 1
ATOM 1418 O O . THR A 1 201 ? 11.445 5.854 -6.299 1.00 88.06 201 THR A O 1
ATOM 1421 N N . THR A 1 202 ? 12.034 7.966 -6.769 1.00 93.25 202 THR A N 1
ATOM 1422 C CA . THR A 1 202 ? 11.941 7.878 -8.223 1.00 93.25 202 THR A CA 1
ATOM 1423 C C . THR A 1 202 ? 13.282 8.232 -8.847 1.00 93.25 202 THR A C 1
ATOM 1425 O O . THR A 1 202 ? 13.821 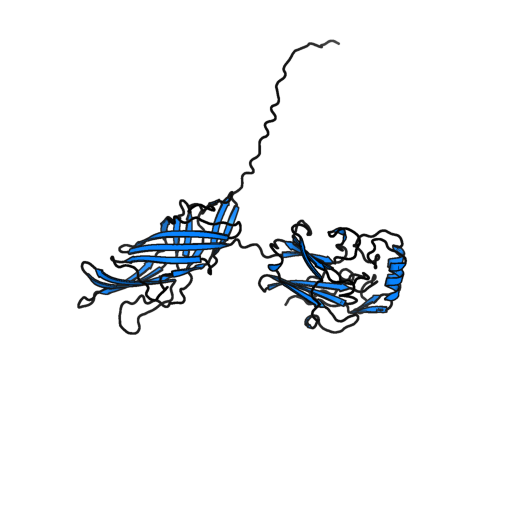9.322 -8.648 1.00 93.25 202 THR A O 1
ATOM 1428 N N . LEU A 1 203 ? 13.816 7.298 -9.628 1.00 96.25 203 LEU A N 1
ATOM 1429 C CA . LEU A 1 203 ? 14.993 7.467 -10.466 1.00 96.25 203 LEU A CA 1
ATOM 1430 C C . LEU A 1 203 ? 14.534 7.770 -11.887 1.00 96.25 203 LEU A C 1
ATOM 1432 O O . LEU A 1 203 ? 13.822 6.964 -12.474 1.00 96.25 203 LEU A O 1
ATOM 1436 N N . SER A 1 204 ? 14.981 8.882 -12.463 1.00 97.69 204 SER A N 1
ATOM 1437 C CA . SER A 1 204 ? 14.872 9.129 -13.903 1.00 97.69 204 SER A CA 1
ATOM 1438 C C . SER A 1 204 ? 16.266 9.153 -14.506 1.00 97.69 204 SER A C 1
ATOM 1440 O O . SER A 1 204 ? 17.080 10.020 -14.190 1.00 97.69 204 SER A O 1
ATOM 1442 N N . MET A 1 205 ? 16.548 8.179 -15.362 1.00 97.38 205 MET A N 1
ATOM 1443 C CA . MET A 1 205 ? 17.857 7.973 -15.960 1.00 97.38 205 MET A CA 1
ATOM 1444 C C . MET A 1 205 ? 17.754 8.036 -17.487 1.00 97.38 205 MET A C 1
ATOM 1446 O O . MET A 1 205 ? 17.230 7.113 -18.118 1.00 97.38 205 MET A O 1
ATOM 1450 N N . PRO A 1 206 ? 18.260 9.115 -18.099 1.00 97.94 206 PRO A N 1
ATOM 1451 C CA . PRO A 1 206 ? 18.394 9.213 -19.543 1.00 97.94 206 PRO A CA 1
ATOM 1452 C C . PRO A 1 206 ? 19.348 8.152 -20.102 1.00 97.94 206 PRO A C 1
ATOM 1454 O O . PRO A 1 206 ? 20.414 7.886 -19.535 1.00 97.94 206 PRO A O 1
ATOM 1457 N N . VAL A 1 207 ? 18.984 7.570 -21.242 1.00 96.88 207 VAL A N 1
ATOM 1458 C CA . VAL A 1 207 ? 19.792 6.568 -21.943 1.00 96.88 207 VAL A CA 1
ATOM 1459 C C . VAL A 1 207 ? 20.019 6.980 -23.391 1.00 96.88 207 VAL A C 1
ATOM 1461 O O . VAL A 1 207 ? 19.101 7.420 -24.076 1.00 96.88 207 VAL A O 1
ATOM 1464 N N . SER A 1 208 ? 21.254 6.833 -23.860 1.00 97.19 208 SER A N 1
ATOM 1465 C CA . SER A 1 208 ? 21.632 6.958 -25.265 1.00 97.19 208 SER A CA 1
ATOM 1466 C C . SER A 1 208 ? 22.747 5.965 -25.542 1.00 97.19 208 SER A C 1
ATOM 1468 O O . SER A 1 208 ? 23.794 6.068 -24.924 1.00 97.19 208 SER A O 1
ATOM 1470 N N . PHE A 1 209 ? 22.564 4.995 -26.425 1.00 96.69 209 PHE A N 1
ATOM 1471 C CA . PHE A 1 209 ? 23.612 4.022 -26.737 1.00 96.69 209 PHE A CA 1
ATOM 1472 C C . PHE A 1 209 ? 23.473 3.515 -28.167 1.00 96.69 209 PHE A C 1
ATOM 1474 O O . PHE A 1 209 ? 22.426 3.647 -28.800 1.00 96.69 209 PHE A O 1
ATOM 1481 N N . GLN A 1 210 ? 24.553 2.938 -28.684 1.00 96.31 210 GLN A N 1
ATOM 1482 C CA . GLN A 1 210 ? 24.608 2.432 -30.046 1.00 96.31 210 GLN A CA 1
ATOM 1483 C C . GLN A 1 210 ? 24.813 0.918 -30.047 1.00 96.31 210 GLN A C 1
ATOM 1485 O O . GLN A 1 210 ? 25.645 0.407 -29.300 1.00 96.31 210 GLN A O 1
ATOM 1490 N N . THR A 1 211 ? 24.110 0.216 -30.933 1.00 94.06 211 THR A N 1
ATOM 1491 C CA . THR A 1 211 ? 24.441 -1.162 -31.317 1.00 94.06 211 THR A CA 1
ATOM 1492 C C . THR A 1 211 ? 24.818 -1.223 -32.794 1.00 94.06 211 THR A C 1
ATOM 1494 O O . THR A 1 211 ? 24.532 -0.306 -33.566 1.00 94.06 211 THR A O 1
ATOM 1497 N N . SER A 1 212 ? 25.527 -2.281 -33.192 1.00 89.75 212 SER A N 1
ATOM 1498 C CA . SER A 1 212 ? 25.917 -2.480 -34.587 1.00 89.75 212 SER A CA 1
ATOM 1499 C C . SER A 1 212 ? 25.756 -3.927 -35.057 1.00 89.75 212 SER A C 1
ATOM 1501 O O . SER A 1 212 ? 26.036 -4.905 -34.344 1.00 89.75 212 SER A O 1
ATOM 1503 N N . GLY A 1 213 ? 25.307 -4.043 -36.304 1.00 85.94 213 GLY A N 1
ATOM 1504 C CA . GLY A 1 213 ? 25.306 -5.249 -37.126 1.00 85.94 213 GLY A CA 1
ATOM 1505 C C . GLY A 1 213 ? 26.182 -5.055 -38.367 1.00 85.94 213 GLY A C 1
ATOM 1506 O O . GLY A 1 213 ? 26.699 -3.966 -38.605 1.00 85.94 213 GLY A O 1
ATOM 1507 N N . SER A 1 214 ? 26.343 -6.096 -39.185 1.00 84.06 214 SER A N 1
ATOM 1508 C CA . SER A 1 214 ? 27.312 -6.090 -40.294 1.00 84.06 214 SER A CA 1
ATOM 1509 C C . SER A 1 214 ? 27.125 -4.958 -41.313 1.00 84.06 214 SER A C 1
ATOM 1511 O O . SER A 1 214 ? 28.107 -4.514 -41.889 1.00 84.06 214 SER A O 1
ATOM 1513 N N . ASN A 1 215 ? 25.899 -4.460 -41.511 1.00 88.12 215 ASN A N 1
ATOM 1514 C CA . ASN A 1 215 ? 25.587 -3.336 -42.409 1.00 88.12 215 ASN A CA 1
ATOM 1515 C C . ASN A 1 215 ? 24.629 -2.334 -41.754 1.00 88.12 215 ASN A C 1
ATOM 1517 O O . ASN A 1 215 ? 23.792 -1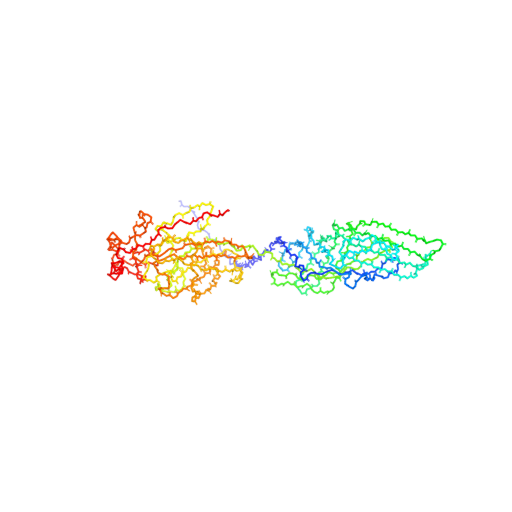.727 -42.424 1.00 88.12 215 ASN A O 1
ATOM 1521 N N . ARG A 1 216 ? 24.668 -2.241 -40.423 1.00 92.44 216 ARG A N 1
ATOM 1522 C CA . ARG A 1 216 ? 23.617 -1.579 -39.660 1.00 92.44 216 ARG A CA 1
ATOM 1523 C C . ARG A 1 216 ? 24.148 -0.951 -38.389 1.00 92.44 216 ARG A C 1
ATOM 1525 O O . ARG A 1 216 ? 24.963 -1.553 -37.694 1.00 92.44 216 ARG A O 1
ATOM 1532 N N . VAL A 1 217 ? 23.644 0.233 -38.081 1.00 95.38 217 VAL A N 1
ATOM 1533 C CA . VAL A 1 217 ? 23.914 0.948 -36.839 1.00 95.38 217 VAL A CA 1
ATOM 1534 C C . VAL A 1 217 ? 22.580 1.384 -36.267 1.00 95.38 217 VAL A C 1
ATOM 1536 O O . VAL A 1 217 ? 21.832 2.088 -36.940 1.00 95.38 217 VAL A O 1
ATOM 1539 N N . GLU A 1 218 ? 22.289 0.976 -35.038 1.00 96.62 218 GLU A N 1
ATOM 1540 C CA . GLU A 1 218 ? 21.130 1.452 -34.291 1.00 96.62 218 GLU A CA 1
ATOM 1541 C C . GLU A 1 218 ? 21.564 2.423 -33.210 1.00 96.62 218 GLU A C 1
ATOM 1543 O O . GLU A 1 218 ? 22.490 2.142 -32.452 1.00 96.62 218 GLU A O 1
ATOM 1548 N N . ILE A 1 219 ? 20.854 3.537 -33.114 1.00 97.31 219 ILE A N 1
ATOM 1549 C CA . ILE A 1 219 ? 21.009 4.533 -32.068 1.00 97.31 219 ILE A CA 1
ATOM 1550 C C . ILE A 1 219 ? 19.728 4.510 -31.241 1.00 97.31 219 ILE A C 1
ATOM 1552 O O . ILE A 1 219 ? 18.645 4.843 -31.728 1.00 97.31 219 ILE A O 1
ATOM 1556 N N . TRP A 1 220 ? 19.877 4.119 -29.984 1.00 97.81 220 TRP A N 1
ATOM 1557 C CA . TRP A 1 220 ? 18.809 3.967 -29.010 1.00 97.81 220 TRP A CA 1
ATOM 1558 C C . TRP A 1 220 ? 18.838 5.151 -28.060 1.00 97.81 220 TRP A C 1
ATOM 1560 O O . TRP A 1 220 ? 19.884 5.421 -27.477 1.00 97.81 220 TRP A O 1
ATOM 1570 N N . GLN A 1 221 ? 17.724 5.861 -27.902 1.00 98.06 221 GLN A N 1
ATOM 1571 C CA . GLN A 1 221 ? 17.645 7.043 -27.039 1.00 98.06 221 GLN A CA 1
ATOM 1572 C C . GLN A 1 221 ? 16.337 7.066 -26.262 1.00 98.06 221 GLN A C 1
ATOM 1574 O O . GLN A 1 221 ? 15.289 6.732 -26.805 1.00 98.06 221 GLN A O 1
ATOM 1579 N N . GLY A 1 222 ? 16.370 7.485 -25.004 1.00 97.56 222 GLY A N 1
ATOM 1580 C CA . GLY A 1 222 ? 15.162 7.566 -24.198 1.00 97.56 222 GLY A CA 1
ATOM 1581 C C . GLY A 1 222 ? 15.430 7.858 -22.734 1.00 97.56 222 GLY A C 1
ATOM 1582 O O . GLY A 1 222 ? 16.462 8.421 -22.365 1.00 97.56 222 GLY A O 1
ATOM 1583 N N . ILE A 1 223 ? 14.481 7.462 -21.896 1.00 98.06 223 ILE A N 1
ATOM 1584 C CA . ILE A 1 223 ? 14.549 7.636 -20.451 1.00 98.06 223 ILE A CA 1
ATOM 1585 C C . ILE A 1 223 ? 13.952 6.418 -19.754 1.00 98.06 223 ILE A C 1
ATOM 1587 O O . ILE A 1 223 ? 12.889 5.928 -20.134 1.00 98.06 223 ILE A O 1
ATOM 1591 N N . ILE A 1 224 ? 14.646 5.934 -18.729 1.00 98.00 224 ILE A N 1
ATOM 1592 C CA . ILE A 1 224 ? 14.141 4.925 -17.801 1.00 98.00 224 ILE A CA 1
ATOM 1593 C C . ILE A 1 224 ? 13.723 5.665 -16.538 1.00 98.00 224 ILE A C 1
ATOM 1595 O O . ILE A 1 224 ? 14.569 6.242 -15.856 1.00 98.00 224 ILE A O 1
ATOM 1599 N N . VAL A 1 225 ? 12.431 5.654 -16.234 1.00 97.88 225 VAL A N 1
ATOM 1600 C CA . VAL A 1 225 ? 11.887 6.162 -14.977 1.00 97.88 225 VAL A CA 1
ATOM 1601 C C . VAL A 1 225 ? 11.477 4.969 -14.128 1.00 97.88 225 VAL A C 1
ATOM 1603 O O . VAL A 1 225 ? 10.614 4.194 -14.526 1.00 97.88 225 VAL A O 1
ATOM 1606 N N . ALA A 1 226 ? 12.112 4.786 -12.976 1.00 96.56 226 ALA A N 1
ATOM 1607 C CA . ALA A 1 226 ? 11.888 3.641 -12.106 1.00 96.56 226 ALA A CA 1
ATOM 1608 C C . ALA A 1 226 ? 11.667 4.081 -10.657 1.00 96.56 226 ALA A C 1
ATOM 1610 O O . ALA A 1 226 ? 12.296 5.023 -10.181 1.00 96.56 226 ALA A O 1
ATOM 1611 N N . LYS A 1 227 ? 10.766 3.398 -9.953 1.00 93.19 227 LYS A N 1
ATOM 1612 C CA . LYS A 1 227 ? 10.330 3.745 -8.598 1.00 93.19 227 LYS A CA 1
ATOM 1613 C C . LYS A 1 227 ? 10.709 2.657 -7.608 1.00 93.19 227 LYS A C 1
ATOM 1615 O O . LYS A 1 227 ? 10.636 1.471 -7.928 1.00 93.19 227 LYS A O 1
ATOM 1620 N N . VAL A 1 228 ? 11.072 3.059 -6.394 1.00 86.69 228 VAL A N 1
ATOM 1621 C CA . VAL A 1 228 ? 11.164 2.141 -5.257 1.00 86.69 228 VAL A CA 1
ATOM 1622 C C . VAL A 1 228 ? 9.776 1.576 -5.019 1.00 86.69 228 VAL A C 1
ATOM 1624 O O . VAL A 1 228 ? 8.816 2.328 -4.848 1.00 86.69 228 VAL A O 1
ATOM 1627 N N . VAL A 1 229 ? 9.665 0.252 -4.994 1.00 72.50 229 VAL A N 1
ATOM 1628 C CA . VAL A 1 229 ? 8.446 -0.385 -4.503 1.00 72.50 229 VAL A CA 1
ATOM 1629 C C . VAL A 1 229 ? 8.477 -0.257 -2.990 1.00 72.50 229 VAL A C 1
ATOM 1631 O O . VAL A 1 229 ? 9.197 -0.995 -2.317 1.00 72.50 229 VAL A O 1
ATOM 1634 N N . ALA A 1 230 ? 7.743 0.715 -2.452 1.00 69.38 230 ALA A N 1
ATOM 1635 C CA . ALA A 1 230 ? 7.497 0.737 -1.021 1.00 69.38 230 ALA A CA 1
ATOM 1636 C C . ALA A 1 230 ? 6.767 -0.568 -0.651 1.00 69.38 230 ALA A C 1
ATOM 1638 O O . ALA A 1 230 ? 5.818 -0.941 -1.350 1.00 69.38 230 ALA A O 1
ATOM 1639 N N . PRO A 1 231 ? 7.201 -1.290 0.396 1.00 77.19 231 PRO A N 1
ATOM 1640 C CA . PRO A 1 231 ? 6.451 -2.437 0.883 1.00 77.19 231 PRO A CA 1
ATOM 1641 C C . PRO A 1 231 ? 5.012 -2.016 1.201 1.00 77.19 231 PRO A C 1
ATOM 1643 O O . PRO A 1 231 ? 4.776 -0.909 1.690 1.00 77.19 231 PRO A O 1
ATOM 1646 N N . ALA A 1 232 ? 4.051 -2.892 0.897 1.00 84.69 232 ALA A N 1
ATOM 1647 C CA . ALA A 1 232 ? 2.647 -2.622 1.180 1.00 84.69 232 ALA A CA 1
ATOM 1648 C C . ALA A 1 232 ? 2.456 -2.334 2.682 1.00 84.69 232 ALA A C 1
ATOM 1650 O O . ALA A 1 232 ? 3.122 -2.970 3.510 1.00 84.69 232 ALA A O 1
ATOM 1651 N N . PRO A 1 233 ? 1.558 -1.405 3.049 1.00 93.62 233 PRO A N 1
ATOM 1652 C CA . PRO A 1 233 ? 1.291 -1.114 4.442 1.00 93.62 233 PRO A CA 1
ATOM 1653 C C . PRO A 1 233 ? 0.712 -2.350 5.127 1.00 93.62 233 PRO A C 1
ATOM 1655 O O . PRO A 1 233 ? -0.197 -3.003 4.607 1.00 93.62 233 PRO A O 1
ATOM 1658 N N . VAL A 1 234 ? 1.224 -2.656 6.313 1.00 95.00 234 VAL A N 1
ATOM 1659 C CA . VAL A 1 234 ? 0.775 -3.793 7.119 1.00 95.00 234 VAL A CA 1
ATOM 1660 C C . VAL A 1 234 ? 0.151 -3.254 8.390 1.00 95.00 234 VAL A C 1
ATOM 1662 O O . VAL A 1 234 ? 0.812 -2.559 9.153 1.00 95.00 234 VAL A O 1
ATOM 1665 N N . LEU A 1 235 ? -1.120 -3.574 8.636 1.00 96.88 235 LEU A N 1
ATOM 1666 C CA . LEU A 1 235 ? -1.749 -3.264 9.916 1.00 96.88 235 LEU A CA 1
ATOM 1667 C C . LEU A 1 235 ? -1.121 -4.148 11.001 1.00 96.88 235 LEU A C 1
ATOM 1669 O O . LEU A 1 235 ? -1.262 -5.370 10.955 1.00 96.88 235 LEU A O 1
ATOM 1673 N N . VAL A 1 236 ? -0.468 -3.533 11.985 1.00 96.50 236 VAL A N 1
ATOM 1674 C CA . VAL A 1 236 ? 0.216 -4.249 13.074 1.00 96.50 236 VAL A CA 1
ATOM 1675 C C . VAL A 1 236 ? -0.558 -4.228 14.384 1.00 96.50 236 VAL A C 1
ATOM 1677 O O . VAL A 1 236 ? -0.428 -5.142 15.197 1.00 96.50 236 VAL A O 1
ATOM 1680 N N . ASN A 1 237 ? -1.381 -3.202 14.610 1.00 96.75 237 ASN A N 1
ATOM 1681 C CA . ASN A 1 237 ? -2.192 -3.095 15.817 1.00 96.75 237 ASN A CA 1
ATOM 1682 C C . ASN A 1 237 ? -3.431 -2.222 15.579 1.00 96.75 237 ASN A C 1
ATOM 1684 O O . ASN A 1 237 ? -3.438 -1.315 14.751 1.00 96.75 237 ASN A O 1
ATOM 1688 N N . SER A 1 238 ? -4.505 -2.498 16.316 1.00 97.81 238 SER A N 1
ATOM 1689 C CA . SER A 1 238 ? -5.720 -1.683 16.298 1.00 97.81 238 SER A CA 1
ATOM 1690 C C . SER A 1 238 ? -6.367 -1.663 17.678 1.00 97.81 238 SER A C 1
ATOM 1692 O O . SER A 1 238 ? -6.539 -2.707 18.313 1.00 97.81 238 SER A O 1
ATOM 1694 N N . ARG A 1 239 ? -6.695 -0.464 18.175 1.00 97.81 239 ARG A N 1
ATOM 1695 C CA . ARG A 1 239 ? -7.197 -0.261 19.545 1.00 97.81 239 ARG A CA 1
ATOM 1696 C C . ARG A 1 239 ? -8.260 0.833 19.615 1.00 97.81 239 ARG A C 1
ATOM 1698 O O . ARG A 1 239 ? -8.175 1.804 18.859 1.00 97.81 239 ARG A O 1
ATOM 1705 N N . PRO A 1 240 ? -9.228 0.742 20.543 1.00 97.81 240 PRO A N 1
ATOM 1706 C CA . PRO A 1 240 ? -10.097 1.871 20.847 1.00 97.81 240 PRO A CA 1
ATOM 1707 C C . PRO A 1 240 ? -9.290 3.059 21.376 1.00 97.81 240 PRO A C 1
ATOM 1709 O O . PRO A 1 240 ? -8.279 2.897 22.067 1.00 97.81 240 PRO A O 1
ATOM 1712 N N . TYR A 1 241 ? -9.765 4.259 21.068 1.00 97.81 241 TYR A N 1
ATOM 1713 C CA . TYR A 1 241 ? -9.188 5.516 21.523 1.00 97.81 241 TYR A CA 1
ATOM 1714 C C . TYR A 1 241 ? -10.270 6.356 22.189 1.00 97.81 241 TYR A C 1
ATOM 1716 O O . TYR A 1 241 ? -11.191 6.826 21.523 1.00 97.81 241 TYR A O 1
ATOM 1724 N N . HIS A 1 242 ? -10.158 6.562 23.500 1.00 97.50 242 HIS A N 1
ATOM 1725 C CA . HIS A 1 242 ? -11.130 7.331 24.276 1.00 97.50 242 HIS A CA 1
ATOM 1726 C C . HIS A 1 242 ? -10.822 8.822 24.134 1.00 97.50 242 HIS A C 1
ATOM 1728 O O . HIS A 1 242 ? -10.158 9.413 24.979 1.00 97.50 242 HIS A O 1
ATOM 1734 N N . ASN A 1 243 ? -11.289 9.441 23.046 1.00 96.19 243 ASN A N 1
ATOM 1735 C CA . ASN A 1 243 ? -10.919 10.815 22.672 1.00 96.19 243 ASN A CA 1
ATOM 1736 C C . ASN A 1 243 ? -11.207 11.853 23.779 1.00 96.19 243 ASN A C 1
ATOM 1738 O O . ASN A 1 243 ? -10.455 12.814 23.960 1.00 96.19 243 ASN A O 1
ATOM 1742 N N . ALA A 1 244 ? -12.279 11.618 24.538 1.00 94.62 244 ALA A N 1
ATOM 1743 C CA . ALA A 1 244 ? -12.723 12.452 25.650 1.00 94.62 244 ALA A CA 1
ATOM 1744 C C . ALA A 1 244 ? -11.960 12.228 26.969 1.00 94.62 244 ALA A C 1
ATOM 1746 O O . ALA A 1 244 ? -12.141 13.021 27.889 1.00 94.62 24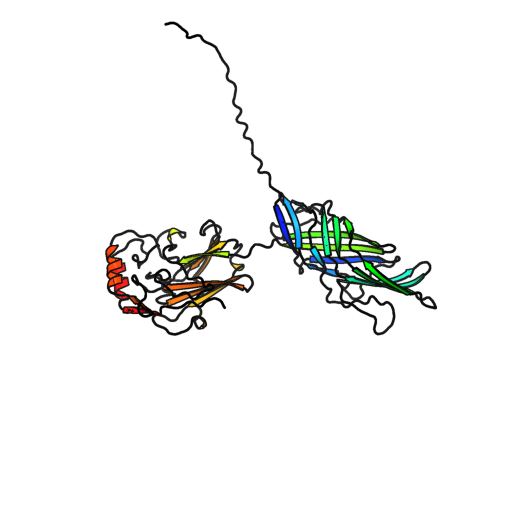4 ALA A O 1
ATOM 1747 N N . PHE A 1 245 ? -11.127 11.184 27.073 1.00 97.12 245 PHE A N 1
ATOM 1748 C CA . PHE A 1 245 ? -10.344 10.927 28.281 1.00 97.12 245 PHE A CA 1
ATOM 1749 C C . PHE A 1 245 ? -9.380 12.100 28.545 1.00 97.12 245 PHE A C 1
ATOM 1751 O O . PHE A 1 245 ? -8.758 12.591 27.592 1.00 97.12 245 PHE A O 1
ATOM 1758 N N . PRO A 1 246 ? -9.232 12.572 29.797 1.00 94.81 246 PRO A N 1
ATOM 1759 C CA . PRO A 1 246 ? -8.364 13.698 30.115 1.00 94.81 246 PRO A CA 1
ATOM 1760 C C . PRO A 1 246 ? -6.899 13.485 29.724 1.00 94.81 246 PRO A C 1
ATOM 1762 O O . PRO A 1 246 ? -6.356 12.384 29.782 1.00 94.81 246 PRO A O 1
ATOM 1765 N N . GLY A 1 247 ? -6.229 14.587 29.391 1.00 90.69 247 GLY A N 1
ATOM 1766 C CA . GLY A 1 247 ? -4.800 14.609 29.094 1.00 90.69 247 GLY A CA 1
ATOM 1767 C C . GLY A 1 247 ? -4.479 14.831 27.621 1.00 90.69 247 GLY A C 1
ATOM 1768 O O . GLY A 1 247 ? -5.358 15.016 26.774 1.00 90.69 247 GLY A O 1
ATOM 1769 N N . ALA A 1 248 ? -3.177 14.861 27.339 1.00 89.94 248 ALA A N 1
ATOM 1770 C CA . ALA A 1 248 ? -2.675 15.085 25.998 1.00 89.94 248 ALA A CA 1
ATOM 1771 C C . ALA A 1 248 ? -3.082 13.948 25.058 1.00 89.94 248 ALA A C 1
ATOM 1773 O O . ALA A 1 248 ? -3.188 12.776 25.427 1.00 89.94 248 ALA A O 1
ATOM 1774 N N . ASP A 1 249 ? -3.282 14.326 23.810 1.00 88.94 249 ASP A N 1
ATOM 1775 C CA . ASP A 1 249 ? -3.440 13.405 22.709 1.00 88.94 249 ASP A CA 1
ATOM 1776 C C . ASP A 1 249 ? -2.226 12.475 22.600 1.00 88.94 249 ASP A C 1
ATOM 1778 O O . ASP A 1 249 ? -1.100 12.928 22.420 1.00 88.94 249 ASP A O 1
ATOM 1782 N N . GLY A 1 250 ? -2.447 11.165 22.708 1.00 88.75 250 GLY A N 1
ATOM 1783 C CA . GLY A 1 250 ? -1.360 10.199 22.597 1.00 88.75 250 GLY A CA 1
ATOM 1784 C C . GLY A 1 250 ? -1.701 8.842 23.212 1.00 88.75 250 GLY A C 1
ATOM 1785 O O . GLY A 1 250 ? -2.884 8.507 23.333 1.00 88.75 250 GLY A O 1
ATOM 1786 N N . PRO A 1 251 ? -0.688 8.054 23.615 1.00 90.62 251 PRO A N 1
ATOM 1787 C CA . PRO A 1 251 ? -0.880 6.682 24.086 1.00 90.62 251 PRO A CA 1
ATOM 1788 C C . PRO A 1 251 ? -1.720 6.583 25.367 1.00 90.62 251 PRO A C 1
ATOM 1790 O O . PRO A 1 251 ? -2.358 5.562 25.586 1.00 90.62 251 PRO A O 1
ATOM 1793 N N . ALA A 1 252 ? -1.789 7.643 26.180 1.00 92.62 252 ALA A N 1
ATOM 1794 C CA . ALA A 1 252 ? -2.573 7.658 27.419 1.00 92.62 252 ALA A CA 1
ATOM 1795 C C . ALA A 1 252 ? -4.089 7.482 27.203 1.00 92.62 252 ALA A C 1
ATOM 1797 O O . ALA A 1 252 ? -4.779 7.043 28.119 1.00 92.62 252 ALA A O 1
ATOM 1798 N N . LYS A 1 253 ? -4.595 7.805 26.003 1.00 96.50 253 LYS A N 1
ATOM 1799 C CA . LYS A 1 253 ? -6.012 7.657 25.629 1.00 96.50 253 LYS A CA 1
ATOM 1800 C C . LYS A 1 253 ? -6.317 6.346 24.885 1.00 96.50 253 LYS A C 1
ATOM 1802 O O . LYS A 1 253 ? -7.466 6.111 24.514 1.00 96.50 253 LYS A O 1
ATOM 1807 N N . VAL A 1 254 ? -5.308 5.507 24.631 1.00 96.50 254 VAL A N 1
ATOM 1808 C CA . VAL A 1 254 ? -5.462 4.219 23.935 1.00 96.50 254 VAL A CA 1
ATOM 1809 C C . VAL A 1 254 ? -5.857 3.137 24.938 1.00 96.50 254 VAL A C 1
ATOM 1811 O O . VAL A 1 254 ? -5.169 2.928 25.936 1.00 96.50 254 VAL A O 1
ATOM 1814 N N . ASP A 1 255 ? -6.942 2.417 24.659 1.00 96.75 255 ASP A N 1
ATOM 1815 C CA . ASP A 1 255 ? -7.390 1.306 25.499 1.00 96.75 255 ASP A CA 1
ATOM 1816 C C . ASP A 1 255 ? -6.739 -0.006 25.056 1.00 96.75 255 ASP A C 1
ATOM 1818 O O . ASP A 1 255 ? -7.161 -0.652 24.098 1.00 96.75 255 ASP A O 1
ATOM 1822 N N . THR A 1 256 ? -5.685 -0.413 25.757 1.00 94.88 256 THR A N 1
ATOM 1823 C CA . THR A 1 256 ? -4.954 -1.651 25.455 1.00 94.88 256 THR A CA 1
ATOM 1824 C C . THR A 1 256 ? -5.602 -2.904 26.047 1.00 94.88 256 THR A C 1
ATOM 1826 O O . THR A 1 256 ? -5.159 -4.010 25.737 1.00 94.88 256 THR A O 1
ATOM 1829 N N . SER A 1 257 ? -6.659 -2.767 26.860 1.00 94.06 257 SER A N 1
ATOM 1830 C CA . SER A 1 257 ? -7.414 -3.915 27.391 1.00 94.06 257 SER A CA 1
ATOM 1831 C C . SER A 1 257 ? -8.448 -4.465 26.411 1.00 94.06 257 SER A C 1
ATOM 1833 O O . SER A 1 257 ? -8.925 -5.584 26.585 1.00 94.06 257 SER A O 1
ATOM 1835 N N . VAL A 1 258 ? -8.768 -3.691 25.371 1.00 96.31 258 VAL A N 1
ATOM 1836 C CA . VAL A 1 258 ? -9.724 -4.054 24.327 1.00 96.31 258 VAL A CA 1
ATOM 1837 C C . VAL A 1 258 ? -8.995 -4.164 22.993 1.00 96.31 258 VAL A C 1
ATOM 1839 O O . VAL A 1 258 ? -8.116 -3.362 22.667 1.00 96.31 258 VAL A O 1
ATOM 1842 N N . SER A 1 259 ? -9.355 -5.174 22.211 1.00 94.50 259 SER A N 1
ATOM 1843 C CA . SER A 1 259 ? -8.854 -5.379 20.852 1.00 94.50 259 SER A CA 1
ATOM 1844 C C . SER A 1 259 ? -10.011 -5.346 19.873 1.00 94.50 259 SER A C 1
ATOM 1846 O O . SER A 1 259 ? -11.063 -5.937 20.127 1.00 94.50 259 SER A O 1
ATOM 1848 N N . LEU A 1 260 ? -9.804 -4.702 18.727 1.00 98.19 260 LEU A N 1
ATOM 1849 C CA . LEU A 1 260 ? -10.712 -4.877 17.603 1.00 98.19 260 LEU A CA 1
ATOM 1850 C C . LEU A 1 260 ? -10.544 -6.297 17.061 1.00 98.19 260 LEU A C 1
ATOM 1852 O O . LEU A 1 260 ? -9.434 -6.829 17.024 1.00 98.19 260 LEU A O 1
ATOM 1856 N N . ILE A 1 261 ? -11.643 -6.914 16.640 1.00 97.88 261 ILE A N 1
ATOM 1857 C CA . ILE A 1 261 ? -11.578 -8.199 15.944 1.00 97.88 261 ILE A CA 1
ATOM 1858 C C . ILE A 1 261 ? -11.133 -7.914 14.525 1.00 97.88 261 ILE A C 1
ATOM 1860 O O . ILE A 1 261 ? -11.850 -7.237 13.792 1.00 97.88 261 ILE A O 1
ATOM 1864 N N . GLN A 1 262 ? -9.984 -8.446 14.131 1.00 96.69 262 GLN A N 1
ATOM 1865 C CA . GLN A 1 262 ? -9.598 -8.487 12.731 1.00 96.69 262 GLN A CA 1
ATOM 1866 C C . GLN A 1 262 ? -10.174 -9.746 12.096 1.00 96.69 262 GLN A C 1
ATOM 1868 O O . GLN A 1 262 ? -9.939 -10.863 12.568 1.00 96.69 262 GLN A O 1
ATOM 1873 N N . ARG A 1 263 ? -10.937 -9.564 11.016 1.00 95.19 263 ARG A N 1
ATOM 1874 C CA . ARG A 1 263 ? -11.444 -10.676 10.220 1.00 95.19 263 ARG A CA 1
ATOM 1875 C C . ARG A 1 263 ? -10.275 -11.513 9.709 1.00 95.19 263 ARG A C 1
ATOM 1877 O O . ARG A 1 263 ? -9.322 -10.980 9.148 1.00 95.19 263 ARG A O 1
ATOM 1884 N N . GLY A 1 264 ? -10.362 -12.822 9.911 1.00 92.69 264 GLY A N 1
ATOM 1885 C CA . GLY A 1 264 ? -9.301 -13.763 9.570 1.00 92.69 264 GLY A CA 1
ATOM 1886 C C . GLY A 1 264 ? -9.849 -15.028 8.928 1.00 92.69 264 GLY A C 1
ATOM 1887 O O . GLY A 1 264 ? -10.988 -15.066 8.475 1.00 92.69 264 GLY A O 1
ATOM 1888 N N . VAL A 1 265 ? -9.039 -16.082 8.911 1.00 91.56 265 VAL A N 1
ATOM 1889 C CA . VAL A 1 265 ? -9.372 -17.367 8.265 1.00 91.56 265 VAL A CA 1
ATOM 1890 C C . VAL A 1 265 ? -10.427 -18.194 9.007 1.00 91.56 265 VAL A C 1
ATOM 1892 O O . VAL A 1 265 ? -10.935 -19.171 8.469 1.00 91.56 265 VAL A O 1
ATOM 1895 N N . ALA A 1 266 ? -10.757 -17.826 10.245 1.00 94.44 266 ALA A N 1
ATOM 1896 C CA . ALA A 1 266 ? -11.754 -18.504 11.061 1.00 94.44 266 ALA A CA 1
ATOM 1897 C C . ALA A 1 266 ? -12.870 -17.536 11.461 1.00 94.44 266 ALA A C 1
ATOM 1899 O O . ALA A 1 266 ? -12.639 -16.334 11.621 1.00 94.44 266 ALA A O 1
ATOM 1900 N N . LEU A 1 267 ? -14.069 -18.090 11.653 1.00 95.44 267 LEU A N 1
ATOM 1901 C CA . LEU A 1 267 ? -15.175 -17.379 12.283 1.00 95.44 267 LEU A CA 1
ATOM 1902 C C . LEU A 1 267 ? -14.777 -16.991 13.711 1.00 95.44 267 LEU A C 1
ATOM 1904 O O . LEU A 1 267 ? -14.191 -17.795 14.436 1.00 95.44 267 LEU A O 1
ATOM 1908 N N . GLN A 1 268 ? -15.099 -15.761 14.105 1.00 96.62 268 GLN A N 1
ATOM 1909 C CA . GLN A 1 268 ? -14.792 -15.227 15.428 1.00 96.62 268 GLN A CA 1
ATOM 1910 C C . GLN A 1 268 ? -16.045 -14.637 16.069 1.00 96.62 268 GLN A C 1
ATOM 1912 O O . GLN A 1 268 ? -16.591 -13.647 15.587 1.00 96.62 268 GLN A O 1
ATOM 1917 N N . THR A 1 269 ? -16.474 -15.215 17.185 1.00 96.94 269 THR A N 1
ATOM 1918 C CA . THR A 1 269 ? -17.563 -14.672 18.001 1.00 96.94 269 THR A CA 1
ATOM 1919 C C . THR A 1 269 ? -17.048 -13.533 18.872 1.00 96.94 269 THR A C 1
ATOM 1921 O O . THR A 1 269 ? -16.093 -13.721 19.631 1.00 96.94 269 THR A O 1
ATOM 1924 N N . VAL A 1 270 ? -17.707 -12.373 18.822 1.00 97.62 270 VAL A N 1
ATOM 1925 C CA . VAL A 1 270 ? -17.374 -11.215 19.663 1.00 97.62 270 VAL A CA 1
ATOM 1926 C C . VAL A 1 270 ? -17.389 -11.594 21.143 1.00 97.62 270 VAL A C 1
ATOM 1928 O O . VAL A 1 270 ? -18.370 -12.144 21.644 1.00 97.62 270 VAL A O 1
ATOM 1931 N N . GLN A 1 271 ? -16.321 -11.239 21.857 1.00 97.44 271 GLN A N 1
ATOM 1932 C CA . GLN A 1 271 ? -16.196 -11.412 23.303 1.00 97.44 271 GLN A CA 1
ATOM 1933 C C . GLN A 1 271 ? -16.192 -10.066 24.032 1.00 97.44 271 GLN A C 1
ATOM 1935 O O . GLN A 1 271 ? -16.109 -8.997 23.425 1.00 97.44 271 GLN A O 1
ATOM 1940 N N . LEU A 1 272 ? -16.225 -10.116 25.366 1.00 96.81 272 LEU A N 1
ATOM 1941 C CA . LEU A 1 272 ? -16.154 -8.927 26.218 1.00 96.81 272 LEU A CA 1
ATOM 1942 C C . LEU A 1 272 ? -14.920 -8.054 25.919 1.00 96.81 272 LEU A C 1
ATOM 1944 O O . LEU A 1 272 ? -15.008 -6.829 25.912 1.00 96.81 272 LEU A O 1
ATOM 1948 N N . GLY A 1 273 ? -13.785 -8.687 25.607 1.00 97.06 273 GLY A N 1
ATOM 1949 C CA . GLY A 1 273 ? -12.536 -8.016 25.224 1.00 97.06 273 GLY A CA 1
ATOM 1950 C C . GLY A 1 273 ? -12.575 -7.299 23.868 1.00 97.06 273 GLY A C 1
ATOM 1951 O O . GLY A 1 273 ? -11.569 -6.724 23.460 1.00 97.06 273 GLY A O 1
ATOM 1952 N N . ASN A 1 274 ? -13.712 -7.320 23.169 1.00 98.06 274 ASN A N 1
ATOM 1953 C CA . ASN A 1 274 ? -13.930 -6.639 21.894 1.00 98.06 274 ASN A CA 1
ATOM 1954 C C . ASN A 1 274 ? -15.006 -5.549 21.984 1.00 98.06 274 ASN A C 1
ATOM 1956 O O . ASN A 1 274 ? -15.430 -5.018 20.953 1.00 98.06 274 ASN A O 1
ATOM 1960 N N . ILE A 1 275 ? -15.471 -5.230 23.199 1.00 97.88 275 ILE A N 1
ATOM 1961 C CA . ILE A 1 275 ? -16.490 -4.209 23.426 1.00 97.88 275 ILE A CA 1
ATOM 1962 C C . ILE A 1 275 ? -16.088 -3.206 24.517 1.00 97.88 275 ILE A C 1
ATOM 1964 O O . ILE A 1 275 ? -15.661 -3.572 25.616 1.00 97.88 275 ILE A O 1
ATOM 1968 N N . ILE A 1 276 ? -16.274 -1.917 24.240 1.00 97.94 276 ILE A N 1
ATOM 1969 C CA . ILE A 1 276 ? -16.055 -0.836 25.215 1.00 97.94 276 ILE A CA 1
ATOM 1970 C C . ILE A 1 276 ? -17.355 -0.458 25.943 1.00 97.94 276 ILE A C 1
ATOM 1972 O O . ILE A 1 276 ? -18.451 -0.706 25.442 1.00 97.94 276 ILE A O 1
ATOM 1976 N N . SER A 1 277 ? -17.224 0.143 27.128 1.00 97.06 277 SER A N 1
ATOM 1977 C CA . SER A 1 277 ? -18.338 0.462 28.039 1.00 97.06 277 SER A CA 1
ATOM 1978 C C . SER A 1 277 ? -18.566 1.961 28.270 1.00 97.06 277 SER A C 1
ATOM 1980 O O . SER A 1 277 ? -19.406 2.311 29.097 1.00 97.06 277 SER A O 1
ATOM 1982 N N . SER A 1 278 ? -17.829 2.839 27.581 1.00 97.00 278 SER A N 1
ATOM 1983 C CA . SER A 1 278 ? -17.750 4.270 27.899 1.00 97.00 278 SER A CA 1
ATOM 1984 C C . SER A 1 278 ? -19.062 5.038 27.680 1.00 97.00 278 SER A C 1
ATOM 1986 O O . SER A 1 278 ? -19.892 4.678 26.850 1.00 97.00 278 SER A O 1
ATOM 1988 N N . THR A 1 279 ? -19.278 6.162 28.367 1.00 97.31 279 THR A N 1
ATOM 1989 C CA . THR A 1 279 ? -20.477 6.979 28.128 1.00 97.31 279 THR A CA 1
ATOM 1990 C C . THR A 1 279 ? -20.444 7.689 26.777 1.00 97.31 279 THR A C 1
ATOM 1992 O O . THR A 1 279 ? -21.499 7.994 26.213 1.00 97.31 279 THR A O 1
ATOM 1995 N N . GLN A 1 280 ? -19.257 7.905 26.216 1.00 97.19 280 GLN A N 1
ATOM 1996 C CA . GLN A 1 280 ? -19.057 8.635 24.968 1.00 97.19 280 GLN A CA 1
ATOM 1997 C C . GLN A 1 280 ? -19.256 7.790 23.706 1.00 97.19 280 GLN A C 1
ATOM 1999 O O . GLN A 1 280 ? -19.180 8.349 22.610 1.00 97.19 280 GLN A O 1
ATOM 2004 N N . GLY A 1 281 ? -19.535 6.489 23.810 1.00 97.25 281 GLY A N 1
ATOM 2005 C CA . GLY A 1 281 ? -19.595 5.638 22.624 1.00 97.25 281 GLY A CA 1
ATOM 2006 C C . GLY A 1 281 ? -18.215 5.291 22.074 1.00 97.25 281 GLY A C 1
ATOM 2007 O O . GLY A 1 281 ? -17.177 5.588 22.671 1.00 97.25 281 GLY A O 1
ATOM 2008 N N . ILE A 1 282 ? -18.202 4.718 20.872 1.00 98.00 282 ILE A N 1
ATOM 2009 C CA . ILE A 1 282 ? -16.990 4.647 20.053 1.00 98.00 282 ILE A CA 1
ATOM 2010 C C . ILE A 1 282 ? -16.748 6.046 19.476 1.00 98.00 282 ILE A C 1
ATOM 2012 O O . ILE A 1 282 ? -17.318 6.418 18.452 1.00 98.00 282 ILE A O 1
ATOM 2016 N N . ASN A 1 283 ? -15.929 6.842 20.165 1.00 97.19 283 ASN A N 1
ATOM 2017 C CA . ASN A 1 283 ? -15.539 8.191 19.739 1.00 97.19 283 ASN A CA 1
ATOM 2018 C C . ASN A 1 283 ? -14.121 8.254 19.150 1.00 97.19 283 ASN A C 1
ATOM 2020 O O . ASN A 1 283 ? -13.695 9.313 18.686 1.00 97.19 283 ASN A O 1
ATOM 2024 N N . GLY A 1 284 ? -13.404 7.132 19.113 1.00 97.56 284 GLY A N 1
ATOM 2025 C CA . GLY A 1 284 ? -12.138 7.040 18.410 1.00 97.56 284 GLY A CA 1
ATOM 2026 C C . GLY A 1 284 ? -11.563 5.634 18.329 1.00 97.56 284 GLY A C 1
ATOM 2027 O O . GLY A 1 284 ? -11.868 4.752 19.133 1.00 97.56 284 GLY A O 1
ATOM 2028 N N . VAL A 1 285 ? -10.703 5.449 17.332 1.00 98.25 285 VAL A N 1
ATOM 2029 C CA . VAL A 1 285 ? -9.901 4.245 17.098 1.00 98.25 285 VAL A CA 1
ATOM 2030 C C . VAL A 1 285 ? -8.513 4.681 16.631 1.00 98.25 285 VAL A C 1
ATOM 2032 O O . VAL A 1 285 ? -8.373 5.672 15.911 1.00 98.25 285 VAL A O 1
ATOM 2035 N N . VAL A 1 286 ? -7.486 3.941 17.040 1.00 98.38 286 VAL A N 1
ATOM 2036 C CA . VAL A 1 286 ? -6.143 4.032 16.460 1.00 98.38 286 VAL A CA 1
ATOM 2037 C C . VAL A 1 286 ? -5.829 2.757 15.692 1.00 98.38 286 VAL A C 1
ATOM 2039 O O . VAL A 1 286 ? -6.108 1.655 16.170 1.00 98.38 286 VAL A O 1
ATOM 2042 N N . LEU A 1 287 ? -5.265 2.927 14.502 1.00 98.50 287 LEU A N 1
ATOM 2043 C CA . LEU A 1 287 ? -4.766 1.870 13.634 1.00 98.50 287 LEU A CA 1
ATOM 2044 C C . LEU A 1 287 ? -3.275 2.119 13.429 1.00 98.50 287 LEU A C 1
ATOM 2046 O O . LEU A 1 287 ? -2.894 3.189 12.964 1.00 98.50 287 LEU A O 1
ATOM 2050 N N . ASP A 1 288 ? -2.451 1.156 13.798 1.00 98.06 288 ASP A N 1
ATOM 2051 C CA . ASP A 1 288 ? -1.002 1.249 13.694 1.00 98.06 288 ASP A CA 1
ATOM 2052 C C . ASP A 1 288 ? -0.544 0.430 12.479 1.00 98.06 288 ASP A C 1
ATOM 2054 O O . ASP A 1 288 ? -0.943 -0.731 12.332 1.00 98.06 288 ASP A O 1
ATOM 2058 N N . PHE A 1 289 ? 0.273 1.031 11.616 1.00 97.69 289 PHE A N 1
ATOM 2059 C CA . PHE A 1 289 ? 0.744 0.449 10.364 1.00 97.69 289 PHE A CA 1
ATOM 2060 C C . PHE A 1 289 ? 2.263 0.486 10.259 1.00 97.69 289 PHE A C 1
ATOM 2062 O O . PHE A 1 289 ? 2.880 1.525 10.483 1.00 97.69 289 PHE A O 1
ATOM 2069 N N . ASP A 1 290 ? 2.844 -0.614 9.800 1.00 94.75 290 ASP A N 1
ATOM 2070 C CA . ASP A 1 290 ? 4.183 -0.578 9.226 1.00 94.75 290 ASP A CA 1
ATOM 2071 C C . ASP A 1 290 ? 4.088 -0.124 7.765 1.00 94.75 290 ASP A C 1
ATOM 2073 O O . ASP A 1 290 ? 3.181 -0.542 7.038 1.00 94.75 290 ASP A O 1
ATOM 2077 N N . ASN A 1 291 ? 5.053 0.686 7.322 1.00 89.38 291 ASN A N 1
ATOM 2078 C CA . ASN A 1 291 ? 5.219 1.131 5.932 1.00 89.38 291 ASN A CA 1
ATOM 2079 C C . ASN A 1 291 ? 4.078 2.007 5.369 1.00 89.38 291 ASN A C 1
ATOM 2081 O O . ASN A 1 291 ? 3.869 2.048 4.152 1.00 89.38 291 ASN A O 1
ATOM 2085 N N . LEU A 1 292 ? 3.335 2.737 6.211 1.00 92.94 292 LEU A N 1
ATOM 2086 C CA . LEU A 1 292 ? 2.301 3.661 5.736 1.00 92.94 292 LEU A CA 1
ATOM 2087 C C . LEU A 1 292 ? 2.881 5.057 5.475 1.00 92.94 292 LEU A C 1
ATOM 2089 O O . LEU A 1 292 ? 2.772 5.965 6.291 1.00 92.94 292 LEU A O 1
ATOM 2093 N N . ALA A 1 293 ? 3.427 5.251 4.274 1.00 88.25 293 ALA A N 1
ATOM 2094 C CA . ALA A 1 293 ? 4.086 6.507 3.905 1.00 88.25 293 ALA A CA 1
ATOM 2095 C C . ALA A 1 293 ? 3.178 7.753 3.976 1.00 88.25 293 ALA A C 1
ATOM 2097 O O . ALA A 1 293 ? 3.642 8.843 4.306 1.00 88.25 293 ALA A O 1
ATOM 2098 N N . ALA A 1 294 ? 1.892 7.617 3.639 1.00 91.25 294 ALA A N 1
ATOM 2099 C CA . ALA A 1 294 ? 0.933 8.714 3.698 1.00 91.25 294 ALA A CA 1
ATOM 2100 C C . ALA A 1 294 ? -0.504 8.201 3.859 1.00 91.25 294 ALA A C 1
ATOM 2102 O O . ALA A 1 294 ? -0.844 7.101 3.424 1.00 91.25 294 ALA A O 1
ATOM 2103 N N . LEU A 1 295 ? -1.377 9.019 4.458 1.00 93.69 295 LEU A N 1
ATOM 2104 C CA . LEU A 1 295 ? -2.769 8.640 4.733 1.00 93.69 295 LEU A CA 1
ATOM 2105 C C . LEU A 1 295 ? -3.566 8.342 3.452 1.00 93.69 295 LEU A C 1
ATOM 2107 O O . LEU A 1 295 ? -4.436 7.480 3.467 1.00 93.69 295 LEU A O 1
ATOM 2111 N N . ASN A 1 296 ? -3.258 9.023 2.345 1.00 93.19 296 ASN A N 1
ATOM 2112 C CA . ASN A 1 296 ? -3.902 8.811 1.047 1.00 93.19 296 ASN A CA 1
ATOM 2113 C C . ASN A 1 296 ? -3.453 7.523 0.336 1.00 93.19 296 ASN A C 1
ATOM 2115 O O . ASN A 1 296 ? -4.008 7.202 -0.712 1.00 93.19 296 ASN A O 1
ATOM 2119 N N . ASN A 1 297 ? -2.485 6.781 0.884 1.00 91.12 297 ASN A N 1
ATOM 2120 C CA . ASN A 1 297 ? -2.115 5.465 0.361 1.00 91.12 297 ASN A CA 1
ATOM 2121 C C . ASN A 1 297 ? -3.159 4.399 0.713 1.00 91.12 297 ASN A C 1
ATOM 2123 O O . ASN A 1 297 ? -3.199 3.355 0.069 1.00 91.12 297 ASN A O 1
ATOM 2127 N N . ILE A 1 298 ? -3.998 4.648 1.722 1.00 95.94 298 ILE A N 1
ATOM 2128 C CA . ILE A 1 298 ? -5.087 3.757 2.114 1.00 95.94 298 ILE A CA 1
ATOM 2129 C C . ILE A 1 298 ? -6.438 4.453 1.966 1.00 95.94 298 ILE A C 1
ATOM 2131 O O . ILE A 1 298 ? -6.563 5.670 2.080 1.00 95.94 298 ILE A O 1
ATOM 2135 N N . THR A 1 299 ? -7.478 3.658 1.752 1.00 97.06 299 THR A N 1
ATOM 2136 C CA . THR A 1 299 ? -8.875 4.084 1.856 1.00 97.06 299 THR A CA 1
ATOM 2137 C C . THR A 1 299 ? -9.510 3.415 3.069 1.00 97.06 299 THR A C 1
ATOM 2139 O O . THR A 1 299 ? -9.307 2.222 3.305 1.00 97.06 299 THR A O 1
ATOM 2142 N N . LEU A 1 300 ? -10.267 4.190 3.845 1.00 97.44 300 LEU A N 1
ATOM 2143 C CA . LEU A 1 300 ? -10.983 3.724 5.030 1.00 97.44 300 LEU A CA 1
ATOM 2144 C C . LEU A 1 300 ? -12.489 3.800 4.780 1.00 97.44 300 LEU A C 1
ATOM 2146 O O . LEU A 1 300 ? -13.014 4.872 4.479 1.00 97.44 300 LEU A O 1
ATOM 2150 N N . GLU A 1 301 ? -13.184 2.677 4.940 1.00 96.88 301 GLU A N 1
ATOM 2151 C CA . GLU A 1 301 ? -14.647 2.616 4.890 1.00 96.88 301 GLU A CA 1
ATOM 2152 C C . GLU A 1 301 ? -15.208 2.245 6.263 1.00 96.88 301 GLU A C 1
ATOM 2154 O O . GLU A 1 301 ? -14.653 1.400 6.969 1.00 96.88 301 GLU A O 1
ATOM 2159 N N . TYR A 1 302 ? -16.337 2.854 6.628 1.00 97.38 302 TYR A N 1
ATOM 2160 C CA . TYR A 1 302 ? -16.947 2.693 7.945 1.00 97.38 302 TYR A CA 1
ATOM 2161 C C . TYR A 1 302 ? -18.399 2.243 7.823 1.00 97.38 302 TYR A C 1
ATOM 2163 O O . TYR A 1 302 ? -19.214 2.903 7.171 1.00 97.38 302 TYR A O 1
ATOM 2171 N N . LYS A 1 303 ? -18.743 1.159 8.518 1.00 97.44 303 LYS A N 1
ATOM 2172 C CA . LYS A 1 303 ? -20.128 0.698 8.679 1.00 97.44 303 LYS A CA 1
ATOM 2173 C C . LYS A 1 303 ? -20.486 0.534 10.151 1.00 97.44 303 LYS A C 1
ATOM 2175 O O . LYS A 1 303 ? -19.611 0.293 10.975 1.00 97.44 303 LYS A O 1
ATOM 2180 N N . TRP A 1 304 ? -21.768 0.630 10.482 1.00 97.69 304 TRP A N 1
ATOM 2181 C CA . TRP A 1 304 ? -22.280 0.350 11.823 1.00 97.69 304 TRP A CA 1
ATOM 2182 C C . TRP A 1 304 ? -23.475 -0.601 11.817 1.00 97.69 304 TRP A C 1
ATOM 2184 O O . TRP A 1 304 ? -24.306 -0.598 10.905 1.00 97.69 304 TRP A O 1
ATOM 2194 N N . SER A 1 305 ? -23.586 -1.407 12.867 1.00 98.44 305 SER A N 1
ATOM 2195 C CA . SER A 1 305 ? -24.785 -2.215 13.074 1.00 98.44 305 SER A CA 1
ATOM 2196 C C . SER A 1 305 ? -25.980 -1.335 13.469 1.00 98.44 305 SER A C 1
ATOM 2198 O O . SER A 1 305 ? -25.799 -0.201 13.938 1.00 98.44 305 SER A O 1
ATOM 2200 N N . PRO A 1 306 ? -27.215 -1.862 13.382 1.00 98.00 306 PRO A N 1
ATOM 2201 C CA . PRO A 1 306 ? -28.321 -1.337 14.172 1.00 98.00 306 PRO A CA 1
ATOM 2202 C C . PRO A 1 306 ? -27.975 -1.310 15.668 1.00 98.00 306 PRO A C 1
ATOM 2204 O O . PRO A 1 306 ? -27.068 -2.011 16.128 1.00 98.00 306 PRO A O 1
ATOM 2207 N N . GLN A 1 307 ? -28.703 -0.493 16.427 1.00 97.50 307 GLN A N 1
ATOM 2208 C CA . GLN A 1 307 ? -28.520 -0.416 17.875 1.00 97.50 307 GLN A CA 1
ATOM 2209 C C . GLN A 1 307 ? -29.148 -1.596 18.606 1.00 97.50 307 GLN A C 1
ATOM 2211 O O . GLN A 1 307 ? -30.197 -2.096 18.208 1.00 97.50 307 GLN A O 1
ATOM 2216 N N . ASN A 1 308 ? -28.561 -1.922 19.753 1.00 97.81 308 ASN A N 1
ATOM 2217 C CA . ASN A 1 308 ? -29.038 -2.901 20.716 1.00 97.81 308 ASN A CA 1
ATOM 2218 C C . ASN A 1 308 ? -29.167 -4.313 20.113 1.00 97.81 308 ASN A C 1
ATOM 2220 O O . ASN A 1 308 ? -28.208 -4.857 19.565 1.00 97.81 308 ASN A O 1
ATOM 2224 N N . VAL A 1 309 ? -30.345 -4.927 20.232 1.00 97.75 309 VAL A N 1
ATOM 2225 C CA . VAL A 1 309 ? -30.635 -6.255 19.690 1.00 97.75 309 VAL A CA 1
ATOM 2226 C C . VAL A 1 309 ? -31.091 -6.135 18.243 1.00 97.75 309 VAL A C 1
ATOM 2228 O O . VAL A 1 309 ? -32.062 -5.449 17.931 1.00 97.75 309 VAL A O 1
ATOM 2231 N N . PHE A 1 310 ? -30.408 -6.855 17.364 1.00 97.81 310 PHE A N 1
ATOM 2232 C CA . PHE A 1 310 ? -30.687 -6.923 15.936 1.00 97.81 310 PHE A CA 1
ATOM 2233 C C . PHE A 1 310 ? -30.401 -8.317 15.371 1.00 97.81 310 PHE A C 1
ATOM 2235 O O . PHE A 1 310 ? -29.710 -9.127 15.988 1.00 97.81 310 PHE A O 1
ATOM 2242 N N . THR A 1 311 ? -30.918 -8.572 14.168 1.00 95.69 311 THR A N 1
ATOM 2243 C CA . THR A 1 311 ? -30.703 -9.807 13.388 1.00 95.69 311 THR A CA 1
ATOM 2244 C C . THR A 1 311 ? -30.044 -9.551 12.030 1.00 95.69 311 THR A C 1
ATOM 2246 O O . THR A 1 311 ? -29.832 -10.480 11.257 1.00 95.69 311 THR A O 1
ATOM 2249 N N . GLN A 1 312 ? -29.762 -8.288 11.707 1.00 96.44 312 GLN A N 1
ATOM 2250 C CA . GLN A 1 312 ? -29.203 -7.878 10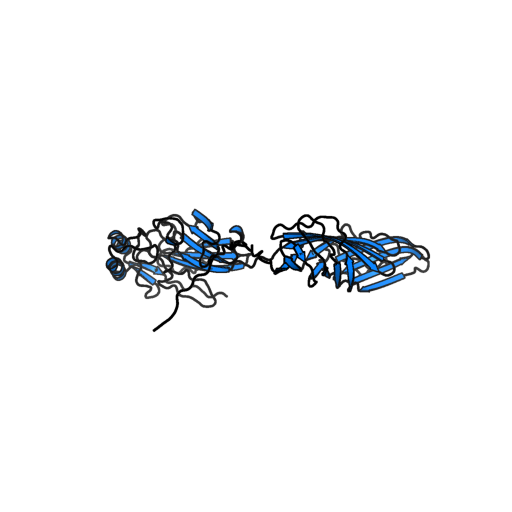.423 1.00 96.44 312 GLN A CA 1
ATOM 2251 C C . GLN A 1 312 ? -27.758 -8.367 10.248 1.00 96.44 312 GLN A C 1
ATOM 2253 O O . GLN A 1 312 ? -26.931 -8.215 11.152 1.00 96.44 312 GLN A O 1
ATOM 2258 N N . ALA A 1 313 ? -27.450 -8.920 9.072 1.00 93.25 313 ALA A N 1
ATOM 2259 C CA . ALA A 1 313 ? -26.116 -9.402 8.741 1.00 93.25 313 ALA A CA 1
ATOM 2260 C C . ALA A 1 313 ? -25.119 -8.243 8.573 1.00 93.25 313 ALA A C 1
ATOM 2262 O O . ALA A 1 313 ? -25.491 -7.134 8.191 1.00 93.25 313 ALA A O 1
ATOM 2263 N N . ILE A 1 314 ? -23.831 -8.521 8.804 1.00 93.44 314 ILE A N 1
ATOM 2264 C CA . ILE A 1 314 ? -22.737 -7.538 8.687 1.00 93.44 314 ILE A CA 1
ATOM 2265 C C . ILE A 1 314 ? -22.711 -6.852 7.314 1.00 93.44 314 ILE A C 1
ATOM 2267 O O . ILE A 1 314 ? -22.462 -5.650 7.223 1.00 93.44 314 ILE A O 1
ATOM 2271 N N . ALA A 1 315 ? -22.991 -7.594 6.239 1.00 92.25 315 ALA A N 1
ATOM 2272 C CA . ALA A 1 315 ? -22.988 -7.052 4.880 1.00 92.25 315 ALA A CA 1
ATOM 2273 C C . ALA A 1 315 ? -23.970 -5.875 4.712 1.00 92.25 315 ALA A C 1
ATOM 2275 O O . ALA A 1 315 ? -23.659 -4.916 3.996 1.00 92.25 315 ALA A O 1
ATOM 2276 N N . ASP A 1 316 ? -25.088 -5.921 5.442 1.00 95.69 316 ASP A N 1
ATOM 2277 C CA . ASP A 1 316 ? -26.203 -4.977 5.353 1.00 95.69 316 ASP A CA 1
ATOM 2278 C C . ASP A 1 316 ? -26.096 -3.822 6.360 1.00 95.69 316 ASP A C 1
ATOM 2280 O O . ASP A 1 316 ? -27.003 -2.994 6.466 1.00 95.69 316 ASP A O 1
ATOM 2284 N N . TRP A 1 317 ? -25.004 -3.756 7.126 1.00 97.31 317 TRP A N 1
ATOM 2285 C CA . TRP A 1 317 ? -24.749 -2.649 8.040 1.00 97.31 317 TRP A CA 1
ATOM 2286 C C . TRP A 1 317 ? -24.672 -1.319 7.287 1.00 97.31 317 TRP A C 1
ATOM 2288 O O . TRP A 1 317 ? -24.075 -1.213 6.210 1.00 97.31 317 TRP A O 1
ATOM 2298 N N . ALA A 1 318 ? -25.282 -0.290 7.872 1.00 97.50 318 ALA A N 1
ATOM 2299 C CA . ALA A 1 318 ? -25.370 1.027 7.258 1.00 97.50 318 ALA A CA 1
ATOM 2300 C C . ALA A 1 318 ? -24.023 1.764 7.324 1.00 97.50 318 ALA A C 1
ATOM 2302 O O . ALA A 1 318 ? -23.184 1.474 8.175 1.00 97.50 318 ALA A O 1
ATOM 2303 N N . ALA A 1 319 ? -23.817 2.740 6.440 1.00 96.50 319 ALA A N 1
ATOM 2304 C CA . ALA A 1 319 ? -22.631 3.590 6.483 1.00 96.50 319 ALA A CA 1
ATOM 2305 C C . ALA A 1 319 ? -22.629 4.474 7.742 1.00 96.50 319 ALA A C 1
ATOM 2307 O O . ALA A 1 319 ? -23.678 4.965 8.170 1.00 96.50 319 ALA A O 1
ATOM 2308 N N . VAL A 1 320 ? -21.445 4.696 8.313 1.00 93.81 320 VAL A N 1
ATOM 2309 C CA . VAL A 1 320 ? -21.249 5.669 9.398 1.00 93.81 320 VAL A CA 1
ATOM 2310 C C . VAL A 1 320 ? -21.041 7.053 8.792 1.00 93.81 320 VAL A C 1
ATOM 2312 O O . VAL A 1 320 ? -20.446 7.189 7.722 1.00 93.81 320 VAL A O 1
ATOM 2315 N N . SER A 1 321 ? -21.494 8.098 9.485 1.00 89.44 321 SER A N 1
ATOM 2316 C CA . SER A 1 321 ? -21.084 9.466 9.162 1.00 89.44 321 SER A CA 1
ATOM 2317 C C . SER A 1 321 ? -19.557 9.588 9.147 1.00 89.44 321 SER A C 1
ATOM 2319 O O . SER A 1 321 ? -18.870 8.939 9.944 1.00 89.44 321 SER A O 1
ATOM 2321 N N . ALA A 1 322 ? -19.034 10.457 8.280 1.00 87.69 322 ALA A N 1
ATOM 2322 C CA . ALA A 1 322 ? -17.600 10.702 8.199 1.00 87.69 322 ALA A CA 1
ATOM 2323 C C . ALA A 1 322 ? -17.007 11.029 9.590 1.00 87.69 322 ALA A C 1
ATOM 2325 O O . ALA A 1 322 ? -17.662 11.718 10.383 1.00 87.69 322 ALA A O 1
ATOM 2326 N N . PRO A 1 323 ? -15.794 10.537 9.905 1.00 94.62 323 PRO A N 1
ATOM 2327 C CA . PRO A 1 323 ? -15.091 10.910 11.127 1.00 94.62 323 PRO A CA 1
ATOM 2328 C C . PRO A 1 323 ? -14.939 12.430 11.249 1.00 94.62 323 PRO A C 1
ATOM 2330 O O . PRO A 1 323 ? -14.768 13.125 10.249 1.00 94.62 323 PRO A O 1
ATOM 2333 N N . ALA A 1 324 ? -14.943 12.942 12.480 1.00 94.56 324 ALA A N 1
ATOM 2334 C CA . ALA A 1 324 ? -14.637 14.345 12.750 1.00 94.56 324 ALA A CA 1
ATOM 2335 C C . ALA A 1 324 ? -13.183 14.673 12.391 1.00 94.56 324 ALA A C 1
ATOM 2337 O O . ALA A 1 324 ? -12.907 15.730 11.830 1.00 94.56 324 ALA A O 1
ATOM 2338 N N . THR A 1 325 ? -12.254 13.765 12.704 1.00 95.50 325 THR A N 1
ATOM 2339 C CA . THR A 1 325 ? -10.862 13.869 12.258 1.00 95.50 325 THR A CA 1
ATOM 2340 C C . THR A 1 325 ? -10.293 12.500 11.904 1.00 95.50 325 THR A C 1
ATOM 2342 O O . THR A 1 325 ? -10.663 11.473 12.478 1.00 95.50 325 THR A O 1
ATOM 2345 N N . THR A 1 326 ? -9.374 12.489 10.942 1.00 97.25 326 THR A N 1
ATOM 2346 C CA . THR A 1 326 ? -8.489 11.362 10.637 1.00 97.25 326 THR A CA 1
ATOM 2347 C C . THR A 1 326 ? -7.095 11.935 10.419 1.00 97.25 326 THR A C 1
ATOM 2349 O O . THR A 1 326 ? -6.932 12.836 9.601 1.00 97.25 326 THR A O 1
ATOM 2352 N N . ALA A 1 327 ? -6.110 11.471 11.184 1.00 97.06 327 ALA A N 1
ATOM 2353 C CA . ALA A 1 327 ? -4.752 12.006 11.156 1.00 97.06 327 ALA A CA 1
ATOM 2354 C C . ALA A 1 327 ? -3.720 10.879 11.182 1.00 97.06 327 ALA A C 1
ATOM 2356 O O . ALA A 1 327 ? -3.854 9.943 11.969 1.00 97.06 327 ALA A O 1
ATOM 2357 N N . LEU A 1 328 ? -2.687 11.001 10.347 1.00 97.00 328 LEU A N 1
ATOM 2358 C CA . LEU A 1 328 ? -1.487 10.172 10.409 1.00 97.00 328 LEU A CA 1
ATOM 2359 C C . LEU A 1 328 ? -0.488 10.819 11.373 1.00 97.00 328 LEU A C 1
ATOM 2361 O O . LEU A 1 328 ? -0.200 12.011 11.268 1.00 97.00 328 LEU A O 1
ATOM 2365 N N . LEU A 1 329 ? 0.015 10.031 12.312 1.00 96.56 329 LEU A N 1
ATOM 2366 C CA . LEU A 1 329 ? 1.011 10.399 13.306 1.00 96.56 329 LEU A CA 1
ATOM 2367 C C . LEU A 1 329 ? 2.224 9.480 13.091 1.00 96.56 329 LEU A C 1
ATOM 2369 O O . LEU A 1 329 ? 2.188 8.337 13.563 1.00 96.56 329 LEU A O 1
ATOM 2373 N N . PRO A 1 330 ? 3.252 9.945 12.357 1.00 94.38 330 PRO A N 1
ATOM 2374 C CA . PRO A 1 330 ? 4.434 9.141 12.079 1.00 94.38 330 PRO A CA 1
ATOM 2375 C C . PRO A 1 330 ? 5.124 8.672 13.360 1.00 94.38 330 PRO A C 1
ATOM 2377 O O . PRO A 1 330 ? 5.171 9.426 14.337 1.00 94.38 330 PRO A O 1
ATOM 2380 N N . ASP A 1 331 ? 5.602 7.428 13.364 1.00 93.25 331 ASP A N 1
ATOM 2381 C CA . ASP A 1 331 ? 6.334 6.784 14.472 1.00 93.25 331 ASP A CA 1
ATOM 2382 C C . ASP A 1 331 ? 5.615 6.770 15.848 1.00 93.25 331 ASP A C 1
ATOM 2384 O O . ASP A 1 331 ? 6.216 6.485 16.888 1.00 93.25 331 ASP A O 1
ATOM 2388 N N . ALA A 1 332 ? 4.318 7.098 15.901 1.00 94.62 332 ALA A N 1
ATOM 2389 C CA . ALA A 1 332 ? 3.552 7.234 17.148 1.00 94.62 332 ALA A CA 1
ATOM 2390 C C . ALA A 1 332 ? 2.778 5.961 17.552 1.00 94.62 332 ALA A C 1
ATOM 2392 O O . ALA A 1 332 ? 2.063 5.948 18.567 1.00 94.62 332 ALA A O 1
ATOM 2393 N N . GLY A 1 333 ? 2.858 4.919 16.728 1.00 93.62 333 GLY A N 1
ATOM 2394 C CA . GLY A 1 333 ? 2.204 3.628 16.880 1.00 93.62 333 GLY A CA 1
ATOM 2395 C C . GLY A 1 333 ? 2.968 2.648 17.769 1.00 93.62 333 GLY A C 1
ATOM 2396 O O . GLY A 1 333 ? 4.020 2.941 18.345 1.00 93.62 333 GLY A O 1
ATOM 2397 N N . GLN A 1 334 ? 2.410 1.448 17.927 1.00 90.62 334 GLN A N 1
ATOM 2398 C CA . GLN A 1 334 ? 3.068 0.364 18.650 1.00 90.62 334 GLN A CA 1
ATOM 2399 C C . GLN A 1 334 ? 4.411 0.005 17.992 1.00 90.62 334 GLN A C 1
ATOM 2401 O O . GLN A 1 334 ? 4.466 -0.288 16.804 1.00 90.62 334 GLN A O 1
ATOM 2406 N N . GLY A 1 335 ? 5.494 -0.013 18.773 1.00 89.81 335 GLY A N 1
ATOM 2407 C CA . GLY A 1 335 ? 6.816 -0.410 18.274 1.00 89.81 335 GLY A CA 1
ATOM 2408 C C . GLY A 1 335 ? 7.477 0.591 17.318 1.00 89.81 335 GLY A C 1
ATOM 2409 O O . GLY A 1 335 ? 8.437 0.212 16.661 1.00 89.81 335 GLY A O 1
ATOM 2410 N N . GLY A 1 336 ? 6.993 1.838 17.252 1.00 92.06 336 GLY A N 1
ATOM 2411 C CA . GLY A 1 336 ? 7.487 2.846 16.303 1.00 92.06 336 GLY A CA 1
ATOM 2412 C C . GLY A 1 336 ? 6.817 2.786 14.929 1.00 92.06 336 GLY A C 1
ATOM 2413 O O . GLY A 1 336 ? 7.298 3.419 14.004 1.00 92.06 336 GLY A O 1
ATOM 2414 N N . SER A 1 337 ? 5.721 2.037 14.789 1.00 95.31 337 SER A N 1
ATOM 2415 C CA . SER A 1 337 ? 4.866 2.074 13.595 1.00 95.31 337 SER A CA 1
ATOM 2416 C C . SER A 1 337 ? 4.171 3.431 13.423 1.00 95.31 337 SER A C 1
ATOM 2418 O O . SER A 1 337 ? 4.077 4.229 14.361 1.00 95.31 337 SER A O 1
ATOM 2420 N N . ASP A 1 338 ? 3.620 3.683 12.240 1.00 96.50 338 ASP A N 1
ATOM 2421 C CA . ASP A 1 338 ? 2.836 4.883 11.966 1.00 96.50 338 ASP A CA 1
ATOM 2422 C C . ASP A 1 338 ? 1.406 4.725 12.484 1.00 96.50 338 ASP A C 1
ATOM 2424 O O . ASP A 1 338 ? 0.744 3.716 12.239 1.00 96.50 338 ASP A O 1
ATOM 2428 N N . ARG A 1 339 ? 0.879 5.737 13.176 1.00 97.81 339 ARG A N 1
ATOM 2429 C CA . ARG A 1 339 ? -0.469 5.680 13.755 1.00 97.81 339 ARG A CA 1
ATOM 2430 C C . ARG A 1 339 ? -1.462 6.512 12.965 1.00 97.81 339 ARG A C 1
ATOM 2432 O O . ARG A 1 339 ? -1.377 7.735 12.933 1.00 97.81 339 ARG A O 1
ATOM 2439 N N . VAL A 1 340 ? -2.498 5.869 12.448 1.00 98.25 340 VAL A N 1
ATOM 2440 C CA . VAL A 1 340 ? -3.709 6.535 11.972 1.00 98.25 340 VAL A CA 1
ATOM 2441 C C . VAL A 1 340 ? -4.690 6.659 13.132 1.00 98.25 340 VAL A C 1
ATOM 2443 O O . VAL A 1 340 ? -5.211 5.669 13.642 1.00 98.25 340 VAL A O 1
ATOM 2446 N N . ARG A 1 341 ? -4.963 7.893 13.555 1.00 98.00 341 ARG A N 1
ATOM 2447 C CA . ARG A 1 341 ? -5.960 8.209 14.580 1.00 98.00 341 ARG A CA 1
ATOM 2448 C C . ARG A 1 341 ? -7.242 8.707 13.934 1.00 98.00 341 ARG A C 1
ATOM 2450 O O . ARG A 1 341 ? -7.224 9.696 13.205 1.00 98.00 341 ARG A O 1
ATOM 2457 N N . ILE A 1 342 ? -8.352 8.064 14.271 1.00 98.25 342 ILE A N 1
ATOM 2458 C CA . ILE A 1 342 ? -9.686 8.349 13.743 1.00 98.25 342 ILE A CA 1
ATOM 2459 C C . ILE A 1 342 ? -10.576 8.729 14.924 1.00 98.25 342 ILE A C 1
ATOM 2461 O O . ILE A 1 342 ? -10.577 8.024 15.933 1.00 98.25 342 ILE A O 1
ATOM 2465 N N . THR A 1 343 ? -11.324 9.829 14.829 1.00 97.50 343 THR A N 1
ATOM 2466 C CA . THR A 1 343 ? -12.240 10.255 15.901 1.00 97.50 343 THR A CA 1
ATOM 2467 C C . THR A 1 343 ? -13.603 10.668 15.368 1.00 97.50 343 THR A C 1
ATOM 2469 O O . THR A 1 343 ? -13.722 11.218 14.274 1.00 97.50 343 THR A O 1
ATOM 2472 N N . TRP A 1 344 ? -14.631 10.437 16.178 1.00 97.50 344 TRP A N 1
ATOM 2473 C CA . TRP A 1 344 ? -16.007 10.869 15.950 1.00 97.50 344 TRP A CA 1
ATOM 2474 C C . TRP A 1 344 ? -16.473 11.750 17.113 1.00 97.50 344 TRP A C 1
ATOM 2476 O O . TRP A 1 344 ? -15.908 11.673 18.209 1.00 97.50 344 TRP A O 1
ATOM 2486 N N . PRO A 1 345 ? -17.520 12.571 16.923 1.00 96.38 345 PRO A N 1
ATOM 2487 C CA . PRO A 1 345 ? -18.159 13.259 18.037 1.00 96.38 345 PRO A CA 1
ATOM 2488 C C . PRO A 1 345 ? -18.646 12.267 19.102 1.00 96.38 345 PRO A C 1
ATOM 2490 O O . PRO A 1 345 ? -19.088 11.158 18.781 1.00 96.38 345 PRO A O 1
ATOM 2493 N N . ASN A 1 346 ? -18.610 12.671 20.372 1.00 96.50 346 ASN A N 1
ATOM 2494 C CA . ASN A 1 346 ? -19.125 11.850 21.468 1.00 96.50 346 ASN A CA 1
ATOM 2495 C C . ASN A 1 346 ? -20.592 11.470 21.225 1.00 96.50 346 ASN A C 1
ATOM 2497 O O . ASN A 1 346 ? -21.395 12.288 20.783 1.00 96.50 346 ASN A O 1
ATOM 2501 N N . GLY A 1 347 ? -20.938 10.224 21.532 1.00 94.69 347 GLY A N 1
ATOM 2502 C CA . GLY A 1 347 ? -22.288 9.694 21.377 1.00 94.69 347 GLY A CA 1
ATOM 2503 C C . GLY A 1 347 ? -22.655 9.284 19.949 1.00 94.69 347 GLY A C 1
ATOM 2504 O O . GLY A 1 347 ? -23.754 8.774 19.751 1.00 94.69 347 GLY A O 1
ATOM 2505 N N . SER A 1 348 ? -21.761 9.455 18.964 1.00 93.44 348 SER A N 1
ATOM 2506 C CA . SER A 1 348 ? -22.067 9.126 17.562 1.00 93.44 348 SER A CA 1
ATOM 2507 C C . SER A 1 348 ? -22.349 7.638 17.370 1.00 93.44 348 SER A C 1
ATOM 2509 O O . SER A 1 348 ? -23.296 7.265 16.687 1.00 93.44 348 SER A O 1
ATOM 2511 N N . ILE A 1 349 ? -21.548 6.776 17.996 1.00 97.62 349 ILE A N 1
ATOM 2512 C CA . ILE A 1 349 ? -21.620 5.325 17.824 1.00 97.62 349 ILE A CA 1
ATOM 2513 C C . ILE A 1 349 ? -21.834 4.698 19.201 1.00 97.62 349 ILE A C 1
ATOM 2515 O O . ILE A 1 349 ? -20.884 4.353 19.901 1.00 97.62 349 ILE A O 1
ATOM 2519 N N . VAL A 1 350 ? -23.100 4.604 19.612 1.00 97.56 350 VAL A N 1
ATOM 2520 C CA . VAL A 1 350 ? -23.507 4.047 20.912 1.00 97.56 350 VAL A CA 1
ATOM 2521 C C . VAL A 1 350 ? -24.407 2.832 20.742 1.00 97.56 350 VAL A C 1
ATOM 2523 O O . VAL A 1 350 ? -25.220 2.776 19.811 1.00 97.56 350 VAL A O 1
ATOM 2526 N N . ASP A 1 351 ? -24.247 1.901 21.679 1.00 97.94 351 ASP A N 1
ATOM 2527 C CA . ASP A 1 351 ? -24.970 0.633 21.821 1.00 97.94 351 ASP A CA 1
ATOM 2528 C C . ASP A 1 351 ? -25.051 -0.159 20.505 1.00 97.94 351 ASP A C 1
ATOM 2530 O O . ASP A 1 351 ? -26.127 -0.574 20.085 1.00 97.94 351 ASP A O 1
ATOM 2534 N N . ARG A 1 352 ? -23.917 -0.280 19.799 1.00 98.19 352 ARG A N 1
ATOM 2535 C CA . ARG A 1 352 ? -23.804 -0.899 18.467 1.00 98.19 352 ARG A CA 1
ATOM 2536 C C . ARG A 1 352 ? -22.357 -1.285 18.139 1.00 98.19 352 ARG A C 1
ATOM 2538 O O . ARG A 1 352 ? -21.440 -0.975 18.900 1.00 98.19 352 ARG A O 1
ATOM 2545 N N . TYR A 1 353 ? -22.155 -1.907 16.981 1.00 98.62 353 TYR A N 1
ATOM 2546 C CA . TYR A 1 353 ? -20.839 -2.218 16.424 1.00 98.62 353 TYR A CA 1
ATOM 2547 C C . TYR A 1 353 ? -20.396 -1.206 15.368 1.00 98.62 353 TYR A C 1
ATOM 2549 O O . TYR A 1 353 ? -21.218 -0.697 14.607 1.00 98.62 353 TYR A O 1
ATOM 2557 N N . LEU A 1 354 ? -19.088 -0.966 15.306 1.00 98.56 354 LEU A N 1
ATOM 2558 C CA . LEU A 1 354 ? -18.366 -0.299 14.227 1.00 98.56 354 LEU A CA 1
ATOM 2559 C C . LEU A 1 354 ? -17.560 -1.348 13.454 1.00 98.56 354 LEU A C 1
ATOM 2561 O O . LEU A 1 354 ? -16.842 -2.142 14.057 1.00 98.56 354 LEU A O 1
ATOM 2565 N N . CYS A 1 355 ? -17.649 -1.303 12.129 1.00 97.81 355 CYS A N 1
ATOM 2566 C CA . CYS A 1 355 ? -16.779 -2.006 11.197 1.00 97.81 355 CYS A CA 1
ATOM 2567 C C . CYS A 1 355 ? -15.902 -0.983 10.466 1.00 97.81 355 CYS A C 1
ATOM 2569 O O . CYS A 1 355 ? -16.425 -0.013 9.913 1.00 97.81 355 CYS A O 1
ATOM 2571 N N . ILE A 1 356 ? -14.590 -1.213 10.440 1.00 98.12 356 ILE A N 1
ATOM 2572 C CA . ILE A 1 356 ? -13.611 -0.411 9.702 1.00 98.12 356 ILE A CA 1
ATOM 2573 C C . ILE A 1 356 ? -12.939 -1.304 8.670 1.00 98.12 356 ILE A C 1
ATOM 2575 O O . ILE A 1 356 ? -12.284 -2.282 9.025 1.00 98.12 356 ILE A O 1
ATOM 2579 N N . LYS A 1 357 ? -13.069 -0.953 7.396 1.00 97.00 357 LYS A N 1
ATOM 2580 C CA . LYS A 1 357 ? -12.396 -1.641 6.299 1.00 97.00 357 LYS A CA 1
ATOM 2581 C C . LYS A 1 357 ? -11.235 -0.790 5.804 1.00 97.00 357 LYS A C 1
ATOM 2583 O O . LYS A 1 357 ? -11.415 0.393 5.523 1.00 97.00 357 LYS A O 1
ATOM 2588 N N . VAL A 1 358 ? -10.058 -1.399 5.713 1.00 97.62 358 VAL A N 1
ATOM 2589 C CA . VAL A 1 358 ? -8.818 -0.768 5.255 1.00 97.62 358 VAL A CA 1
ATOM 2590 C C . VAL A 1 358 ? -8.460 -1.335 3.890 1.00 97.62 358 VAL A C 1
ATOM 2592 O O . VAL A 1 358 ? -8.309 -2.549 3.735 1.00 97.62 358 VAL A O 1
ATOM 2595 N N . ILE A 1 359 ? -8.330 -0.454 2.905 1.00 96.75 359 ILE A N 1
ATOM 2596 C CA . ILE A 1 359 ? -8.086 -0.805 1.507 1.00 96.75 359 ILE A CA 1
ATOM 2597 C C . ILE A 1 359 ? -6.772 -0.165 1.061 1.00 96.75 359 ILE A C 1
ATOM 2599 O O . ILE A 1 359 ? -6.591 1.037 1.234 1.00 96.75 359 ILE A O 1
ATOM 2603 N N . TYR A 1 360 ? -5.880 -0.953 0.468 1.00 94.88 360 TYR A N 1
ATOM 2604 C CA . TYR A 1 360 ? -4.641 -0.505 -0.164 1.00 94.88 360 TYR A CA 1
ATOM 2605 C C . TYR A 1 360 ? -4.625 -1.003 -1.609 1.00 94.88 360 TYR A C 1
ATOM 2607 O O . TYR A 1 360 ? -4.847 -2.187 -1.847 1.00 94.88 360 TYR A O 1
ATOM 2615 N N . ASP A 1 361 ? -4.422 -0.092 -2.562 1.00 88.69 361 ASP A N 1
ATOM 2616 C CA . ASP A 1 361 ? -4.396 -0.388 -4.005 1.00 88.69 361 ASP A CA 1
ATOM 2617 C C . ASP A 1 361 ? -5.593 -1.238 -4.493 1.00 88.69 361 ASP A C 1
ATOM 2619 O O . ASP A 1 361 ? -5.468 -2.236 -5.198 1.00 88.69 361 ASP A O 1
ATOM 2623 N N . GLY A 1 362 ? -6.794 -0.890 -4.016 1.00 90.06 362 GLY A N 1
ATOM 2624 C CA . GLY A 1 362 ? -8.039 -1.604 -4.331 1.00 90.06 362 GLY A CA 1
ATOM 2625 C C . GLY A 1 362 ? -8.236 -2.943 -3.604 1.00 90.06 362 GLY A C 1
ATOM 2626 O O . GLY A 1 362 ? -9.323 -3.517 -3.677 1.00 90.06 362 GLY A O 1
ATOM 2627 N N . VAL A 1 363 ? -7.245 -3.425 -2.850 1.00 91.56 363 VAL A N 1
ATOM 2628 C CA . VAL A 1 363 ? -7.308 -4.679 -2.086 1.00 91.56 363 VAL A CA 1
ATOM 2629 C C . VAL A 1 363 ? -7.617 -4.398 -0.619 1.00 91.56 363 VAL A C 1
ATOM 2631 O O . VAL A 1 363 ? -7.036 -3.516 0.007 1.00 91.56 363 VAL A O 1
ATOM 2634 N N . THR A 1 364 ? -8.540 -5.164 -0.034 1.00 94.00 364 THR A N 1
ATOM 2635 C CA . THR A 1 364 ? -8.821 -5.076 1.407 1.00 94.00 364 THR A CA 1
ATOM 2636 C C . THR A 1 364 ? -7.702 -5.748 2.189 1.00 94.00 364 THR A C 1
ATOM 2638 O O . THR A 1 364 ? -7.542 -6.961 2.099 1.00 94.00 364 THR A O 1
ATOM 2641 N N . ILE A 1 365 ? -6.955 -4.967 2.969 1.00 94.75 365 ILE A N 1
ATOM 2642 C CA . ILE A 1 365 ? -5.845 -5.466 3.793 1.00 94.75 365 ILE A CA 1
ATOM 2643 C C . ILE A 1 365 ? -6.262 -5.736 5.243 1.00 94.75 365 ILE A C 1
ATOM 2645 O O . ILE A 1 365 ? -5.615 -6.518 5.935 1.00 94.75 365 ILE A O 1
ATOM 2649 N N . ALA A 1 366 ? -7.358 -5.126 5.708 1.00 96.44 366 ALA A N 1
ATOM 2650 C CA . ALA A 1 366 ? -7.954 -5.424 7.008 1.00 96.44 366 ALA A CA 1
ATOM 2651 C C . ALA A 1 366 ? -9.452 -5.089 7.044 1.00 96.44 366 ALA A C 1
ATOM 2653 O O . ALA A 1 366 ? -9.907 -4.132 6.418 1.00 96.44 366 ALA A O 1
ATOM 2654 N N . GLU A 1 367 ? -10.209 -5.852 7.829 1.00 97.25 367 GLU A N 1
ATOM 2655 C CA . GLU A 1 367 ? -11.597 -5.558 8.192 1.00 97.25 367 GLU A CA 1
ATOM 2656 C C . GLU A 1 367 ? -11.743 -5.771 9.703 1.00 97.25 367 GLU A C 1
ATOM 2658 O O . GLU A 1 367 ? -11.477 -6.865 10.208 1.00 97.25 367 GLU A O 1
ATOM 2663 N N . LEU A 1 368 ? -12.067 -4.701 10.427 1.00 98.06 368 LEU A N 1
ATOM 2664 C CA . LEU A 1 368 ? -11.935 -4.596 11.879 1.00 98.06 368 LEU A CA 1
ATOM 2665 C C . LEU A 1 368 ? -13.281 -4.310 12.535 1.00 98.06 368 LEU A C 1
ATOM 2667 O O . LEU A 1 368 ? -14.010 -3.445 12.059 1.00 98.06 368 LEU A O 1
ATOM 2671 N N . TYR A 1 369 ? -13.573 -4.956 13.664 1.00 98.31 369 TYR A N 1
ATOM 2672 C CA . TYR A 1 369 ? -14.843 -4.806 14.377 1.00 98.31 369 TYR A CA 1
ATOM 2673 C C . TYR A 1 369 ? -14.632 -4.386 15.832 1.00 98.31 369 TYR A C 1
ATOM 2675 O O . TYR A 1 369 ? -13.842 -4.997 16.554 1.00 98.31 369 TYR A O 1
ATOM 2683 N N . LEU A 1 370 ? -15.376 -3.370 16.272 1.00 98.50 370 LEU A N 1
ATOM 2684 C CA . LEU A 1 370 ? -15.428 -2.898 17.657 1.00 98.50 370 LEU A CA 1
ATOM 2685 C C . LEU A 1 370 ? -16.881 -2.775 18.098 1.00 98.50 370 LEU A C 1
ATOM 2687 O O . LEU A 1 370 ? -17.664 -2.120 17.415 1.00 98.50 370 LEU A O 1
ATOM 2691 N N . GLY A 1 371 ? -17.249 -3.353 19.237 1.00 98.38 371 GLY A N 1
ATOM 2692 C CA . GLY A 1 371 ? -18.565 -3.110 19.824 1.00 98.38 371 GLY A CA 1
ATOM 2693 C C . GLY A 1 371 ? -18.533 -2.080 20.942 1.00 98.38 371 GLY A C 1
ATOM 2694 O O . GLY A 1 371 ? -17.494 -1.772 21.528 1.00 98.38 371 GLY A O 1
ATOM 2695 N N . HIS A 1 372 ? -19.710 -1.570 21.267 1.00 98.50 372 HIS A N 1
ATOM 2696 C CA . HIS A 1 372 ? -19.916 -0.728 22.428 1.00 98.50 372 HIS A CA 1
ATOM 2697 C C . HIS A 1 372 ? -21.261 -1.056 23.069 1.00 98.50 372 HIS A C 1
ATOM 2699 O O . HIS A 1 372 ? -22.289 -0.999 22.393 1.00 98.50 372 HIS A O 1
ATOM 2705 N N . LEU A 1 373 ? -21.260 -1.291 24.381 1.00 98.56 373 LEU A N 1
ATOM 2706 C CA . LEU A 1 373 ? -22.462 -1.333 25.214 1.00 98.56 373 LEU A CA 1
ATOM 2707 C C . LEU A 1 373 ? -22.154 -0.640 26.541 1.00 98.56 373 LEU A C 1
ATOM 2709 O O . LEU A 1 373 ? -21.322 -1.116 27.316 1.00 98.56 373 LEU A O 1
ATOM 2713 N N . ARG A 1 374 ? -22.803 0.502 26.789 1.00 98.06 374 ARG A N 1
ATOM 2714 C CA . ARG A 1 374 ? -22.488 1.341 27.950 1.00 98.06 374 ARG A CA 1
ATOM 2715 C C . ARG A 1 374 ? -22.733 0.585 29.257 1.00 98.06 374 ARG A C 1
ATOM 2717 O O . ARG A 1 374 ? -23.840 0.112 29.495 1.00 98.06 374 ARG A O 1
ATOM 2724 N N . GLY A 1 375 ? -21.722 0.544 30.124 1.00 97.31 375 GLY A N 1
ATOM 2725 C CA . GLY A 1 375 ? -21.822 -0.068 31.453 1.00 97.31 375 GLY A CA 1
ATOM 2726 C C . GLY A 1 375 ? -21.784 -1.601 31.493 1.00 97.31 375 GLY A C 1
ATOM 2727 O O . GLY A 1 375 ? -21.833 -2.161 32.578 1.00 97.31 375 GLY A O 1
ATOM 2728 N N . GLU A 1 376 ? -21.664 -2.290 30.359 1.00 97.75 376 GLU A N 1
ATOM 2729 C CA . GLU A 1 376 ? -21.444 -3.742 30.333 1.00 97.75 376 GLU A CA 1
ATOM 2730 C C . GLU A 1 376 ? -20.094 -4.085 30.977 1.00 97.75 376 GLU A C 1
ATOM 2732 O O . GLU A 1 376 ? -19.128 -3.388 30.683 1.00 97.75 376 GLU A O 1
ATOM 2737 N N . MET A 1 377 ? -19.979 -5.158 31.771 1.00 95.88 377 MET A N 1
ATOM 2738 C CA . MET A 1 377 ? -18.780 -5.625 32.510 1.00 95.88 377 MET A CA 1
ATOM 2739 C C . MET A 1 377 ? -18.603 -7.151 32.522 1.00 95.88 377 MET A C 1
ATOM 2741 O O . MET A 1 377 ? -17.504 -7.608 32.835 1.00 95.88 377 MET A O 1
ATOM 2745 N N . THR A 1 378 ? -19.640 -7.935 32.224 1.00 94.12 378 THR A N 1
ATOM 2746 C CA . THR A 1 378 ? -19.705 -9.351 32.620 1.00 94.12 378 THR A CA 1
ATOM 2747 C C . THR A 1 378 ? -19.694 -10.337 31.456 1.00 94.12 378 THR A C 1
ATOM 2749 O O . THR A 1 378 ? -19.320 -11.493 31.658 1.00 94.12 378 THR A O 1
ATOM 2752 N N . GLY A 1 379 ? -19.966 -9.889 30.231 1.00 95.69 379 GLY A N 1
ATOM 2753 C CA . GLY A 1 379 ? -19.849 -10.711 29.030 1.00 95.69 379 GLY A CA 1
ATOM 2754 C C . GLY A 1 379 ? -21.185 -11.193 28.487 1.00 95.69 379 GLY A C 1
ATOM 2755 O O . GLY A 1 379 ? -22.257 -10.896 29.005 1.00 95.69 379 GLY A O 1
ATOM 2756 N N . ALA A 1 380 ? -21.110 -11.927 27.379 1.00 97.00 380 ALA A N 1
ATOM 2757 C CA . ALA A 1 380 ? -22.306 -12.390 26.701 1.00 97.00 380 ALA A CA 1
ATOM 2758 C C . ALA A 1 380 ? -22.900 -13.645 27.357 1.00 97.00 380 ALA A C 1
ATOM 2760 O O . ALA A 1 380 ? -22.183 -14.545 27.795 1.00 97.00 380 ALA A O 1
ATOM 2761 N N . SER A 1 381 ? -24.227 -13.734 27.338 1.00 96.81 381 SER A N 1
ATOM 2762 C CA . SER A 1 381 ? -25.006 -14.919 27.678 1.00 96.81 381 SER A CA 1
ATOM 2763 C C . SER A 1 381 ? -26.163 -15.058 26.691 1.00 96.81 381 SER A C 1
ATOM 2765 O O . SER A 1 381 ? -26.760 -14.067 26.278 1.00 96.81 381 SER A O 1
ATOM 2767 N N . ALA A 1 382 ? -26.466 -16.290 26.274 1.00 94.94 382 ALA A N 1
ATOM 2768 C CA . ALA A 1 382 ? -27.541 -16.587 25.318 1.00 94.94 382 ALA A CA 1
ATOM 2769 C C . ALA A 1 382 ? -27.501 -15.730 24.025 1.00 94.94 382 ALA A C 1
ATOM 2771 O O . ALA A 1 382 ? -28.540 -15.314 23.514 1.00 94.94 382 ALA A O 1
ATOM 2772 N N . GLY A 1 383 ? -26.297 -15.464 23.498 1.00 96.62 383 GLY A N 1
ATOM 2773 C CA . GLY A 1 383 ? -26.096 -14.715 22.250 1.00 96.62 383 GLY A CA 1
ATOM 2774 C C . GLY A 1 383 ? -26.253 -13.196 22.375 1.00 96.62 383 GLY A C 1
ATOM 2775 O O . GLY A 1 383 ? -26.453 -12.518 21.367 1.00 96.62 383 GLY A O 1
ATOM 2776 N N . LYS A 1 384 ? -26.189 -12.641 23.589 1.00 97.81 384 LYS A N 1
ATOM 2777 C CA . LYS A 1 384 ? -26.297 -11.199 23.841 1.00 97.81 384 LYS A CA 1
ATOM 2778 C C . LYS A 1 384 ? -25.369 -10.761 24.963 1.00 97.81 384 LYS A C 1
ATOM 2780 O O . LYS A 1 384 ? -25.166 -11.507 25.911 1.00 97.81 384 LYS A O 1
ATOM 2785 N N . PHE A 1 385 ? -24.868 -9.536 24.887 1.00 98.56 385 PHE A N 1
ATOM 2786 C CA . PHE A 1 385 ? -24.360 -8.810 26.050 1.00 98.56 385 PHE A CA 1
ATOM 2787 C C . PHE A 1 385 ? -25.536 -8.115 26.729 1.00 98.56 385 PHE A C 1
ATOM 2789 O O . PHE A 1 385 ? -26.366 -7.541 26.024 1.00 98.56 385 PHE A O 1
ATOM 2796 N N . THR A 1 386 ? -25.610 -8.155 28.056 1.00 98.44 386 THR A N 1
ATOM 2797 C CA . THR A 1 386 ? -26.721 -7.576 28.816 1.00 98.44 386 THR A CA 1
ATOM 2798 C C . THR A 1 386 ? -26.177 -6.892 30.053 1.00 98.44 386 THR A C 1
ATOM 2800 O O . THR A 1 386 ? -25.548 -7.544 30.877 1.00 98.44 386 THR A O 1
ATOM 2803 N N . VAL A 1 387 ? -26.522 -5.618 30.245 1.00 98.38 387 VAL A N 1
ATOM 2804 C CA . VAL A 1 387 ? -26.130 -4.889 31.454 1.00 98.38 387 VAL A CA 1
ATOM 2805 C C . VAL A 1 387 ? -26.991 -5.357 32.628 1.00 98.38 387 VAL A C 1
ATOM 2807 O O . VAL A 1 387 ? -28.203 -5.126 32.690 1.00 98.38 387 VAL A O 1
ATOM 2810 N N . LEU A 1 388 ? -26.359 -6.009 33.588 1.00 97.94 388 LEU A N 1
ATOM 2811 C CA . LEU A 1 388 ? -26.931 -6.620 34.776 1.00 97.94 388 LEU A CA 1
ATOM 2812 C C . LEU A 1 388 ? -26.527 -5.863 36.050 1.00 97.94 388 LEU A C 1
ATOM 2814 O O . LEU A 1 388 ? -25.707 -4.945 36.084 1.00 97.94 388 LEU A O 1
ATOM 2818 N N . VAL A 1 389 ? -27.107 -6.292 37.172 1.00 97.56 389 VAL A N 1
ATOM 2819 C CA . VAL A 1 389 ? -26.702 -5.808 38.502 1.00 97.56 389 VAL A CA 1
ATOM 2820 C C . VAL A 1 389 ? -25.244 -6.177 38.808 1.00 97.56 389 VAL A C 1
ATOM 2822 O O . VAL A 1 389 ? -24.571 -5.434 39.519 1.00 97.56 389 VAL A O 1
ATOM 2825 N N . GLY A 1 390 ? -24.744 -7.289 38.256 1.00 97.12 390 GLY A N 1
ATOM 2826 C CA . GLY A 1 390 ? -23.343 -7.696 38.387 1.00 97.12 390 GLY A CA 1
ATOM 2827 C C . GLY A 1 390 ? -22.370 -6.633 37.874 1.00 97.12 390 GLY A C 1
ATOM 2828 O O . GLY A 1 390 ? -21.352 -6.380 38.514 1.00 97.12 390 GLY A O 1
ATOM 2829 N N . ASP A 1 391 ? -22.725 -5.931 36.800 1.00 98.31 391 ASP A N 1
ATOM 2830 C CA . ASP A 1 391 ? -21.893 -4.880 36.217 1.00 98.31 391 ASP A CA 1
ATOM 2831 C C . ASP A 1 391 ? -21.800 -3.650 37.125 1.00 98.31 391 ASP A C 1
ATOM 2833 O O . ASP A 1 391 ? -20.723 -3.088 37.324 1.00 98.31 391 ASP A O 1
ATOM 2837 N N . ILE A 1 392 ? -22.901 -3.297 37.798 1.00 97.81 392 ILE A N 1
ATOM 2838 C CA . ILE A 1 392 ? -22.903 -2.249 38.830 1.00 97.81 392 ILE A CA 1
ATOM 2839 C C . ILE A 1 392 ? -21.978 -2.622 39.994 1.00 97.81 392 ILE A C 1
ATOM 2841 O O . ILE A 1 392 ? -21.291 -1.758 40.547 1.00 97.81 392 ILE A O 1
ATOM 2845 N N . LEU A 1 393 ? -21.976 -3.895 40.401 1.00 97.50 393 LEU A N 1
ATOM 2846 C CA . LEU A 1 393 ? -21.092 -4.367 41.465 1.00 97.50 393 LEU A CA 1
ATOM 2847 C C . LEU A 1 393 ? -19.622 -4.292 41.036 1.00 97.50 393 LEU A C 1
ATOM 2849 O O . LEU A 1 393 ? -18.804 -3.877 41.852 1.00 97.50 393 LEU A O 1
ATOM 2853 N N . ALA A 1 394 ? -19.305 -4.596 39.774 1.00 96.81 394 ALA A N 1
ATOM 2854 C CA . ALA A 1 394 ? -17.954 -4.469 39.226 1.00 96.81 394 ALA A CA 1
ATOM 2855 C C . ALA A 1 394 ? -17.453 -3.013 39.199 1.00 96.81 394 ALA A C 1
ATOM 2857 O O . ALA A 1 394 ? -16.298 -2.752 39.515 1.00 96.81 394 ALA A O 1
ATOM 2858 N N . VAL A 1 395 ? -18.312 -2.034 38.898 1.00 97.62 395 VAL A N 1
ATOM 2859 C CA . VAL A 1 395 ? -17.929 -0.614 39.028 1.00 97.62 395 VAL A CA 1
ATOM 2860 C C . VAL A 1 395 ? -17.697 -0.248 40.495 1.00 97.62 395 VAL A C 1
ATOM 2862 O O . VAL A 1 395 ? -16.726 0.424 40.837 1.00 97.62 395 VAL A O 1
ATOM 2865 N N . ARG A 1 396 ? -18.561 -0.729 41.397 1.00 97.50 396 ARG A N 1
ATOM 2866 C CA . ARG A 1 396 ? -18.466 -0.428 42.830 1.00 97.50 396 ARG A CA 1
ATOM 2867 C C . ARG A 1 396 ? -17.167 -0.931 43.465 1.00 97.50 396 ARG A C 1
ATOM 2869 O O . ARG A 1 396 ? -16.692 -0.277 44.390 1.00 97.50 396 ARG A O 1
ATOM 2876 N N . THR A 1 397 ? -16.601 -2.055 43.017 1.00 96.94 397 THR A N 1
ATOM 2877 C CA . THR A 1 397 ? -15.335 -2.567 43.578 1.00 96.94 397 THR A CA 1
ATOM 2878 C C . THR A 1 397 ? -14.158 -1.630 43.339 1.00 96.94 397 THR A C 1
ATOM 2880 O O . THR A 1 397 ? -13.210 -1.653 44.118 1.00 96.94 397 THR A O 1
ATOM 2883 N N . ASP A 1 398 ? -14.244 -0.783 42.312 1.00 96.94 398 ASP A N 1
ATOM 2884 C CA . ASP A 1 398 ? -13.184 0.145 41.926 1.00 96.94 398 ASP A CA 1
ATOM 2885 C C . ASP A 1 398 ? -13.450 1.588 42.380 1.00 96.94 398 ASP A C 1
ATOM 2887 O O . ASP A 1 398 ? -12.704 2.491 42.009 1.00 96.94 398 ASP A O 1
ATOM 2891 N N . LEU A 1 399 ? -14.503 1.834 43.168 1.00 97.06 399 LEU A N 1
ATOM 2892 C CA . LEU A 1 399 ? -14.913 3.184 43.552 1.00 97.06 399 LEU A CA 1
ATOM 2893 C C . LEU A 1 399 ? -13.767 3.965 44.220 1.00 97.06 399 LEU A C 1
ATOM 2895 O O . LEU A 1 399 ? -13.089 3.467 45.117 1.00 97.06 399 LEU A O 1
ATOM 2899 N N . SER A 1 400 ? -13.597 5.218 43.796 1.00 96.12 400 SER A N 1
ATOM 2900 C CA . SER A 1 400 ? -12.529 6.140 44.206 1.00 96.12 400 SER A CA 1
ATOM 2901 C C . SER A 1 400 ? -11.116 5.744 43.765 1.00 96.12 400 SER A C 1
ATOM 2903 O O . SER A 1 400 ? -10.156 6.394 44.181 1.00 96.12 400 SER A O 1
ATOM 2905 N N . LEU A 1 401 ? -10.961 4.724 42.913 1.00 96.31 401 LEU A N 1
ATOM 2906 C CA . LEU A 1 401 ? -9.664 4.386 42.335 1.00 96.31 401 LEU A CA 1
ATOM 2907 C C . LEU A 1 401 ? -9.381 5.232 41.085 1.00 96.31 401 LEU A C 1
ATOM 2909 O O . LEU A 1 401 ? -10.244 5.330 40.205 1.00 96.31 401 LEU A O 1
ATOM 2913 N N . PRO A 1 402 ? -8.167 5.799 40.957 1.00 95.19 402 PRO A N 1
ATOM 2914 C CA . PRO A 1 402 ? -7.735 6.410 39.711 1.00 95.19 402 PRO A CA 1
ATOM 2915 C C . PRO A 1 402 ? -7.615 5.343 38.617 1.00 95.19 402 PRO A C 1
ATOM 2917 O O . PRO A 1 402 ? -7.196 4.208 38.870 1.00 95.19 402 PRO A O 1
ATOM 2920 N N . LYS A 1 403 ? -7.957 5.719 37.387 1.00 95.06 403 LYS A N 1
ATOM 2921 C CA . LYS A 1 403 ? -7.889 4.859 36.205 1.00 95.06 403 LYS A CA 1
ATOM 2922 C C . LYS A 1 403 ? -7.186 5.581 35.065 1.00 95.06 403 LYS A C 1
ATOM 2924 O O . LYS A 1 403 ? -7.226 6.801 34.944 1.00 95.06 403 LYS A O 1
ATOM 2929 N N . THR A 1 404 ? -6.511 4.805 34.230 1.00 94.12 404 THR A N 1
ATOM 2930 C CA . THR A 1 404 ? -6.101 5.268 32.903 1.00 94.12 404 THR A CA 1
ATOM 2931 C C . THR A 1 404 ? -7.273 5.077 31.938 1.00 94.12 404 THR A C 1
ATOM 2933 O O . THR A 1 404 ? -8.322 4.562 32.321 1.00 94.12 404 THR A O 1
ATOM 2936 N N . ALA A 1 405 ? -7.102 5.413 30.658 1.00 92.56 405 ALA A N 1
ATOM 2937 C CA . ALA A 1 405 ? -8.119 5.111 29.650 1.00 92.56 405 ALA A CA 1
ATOM 2938 C C . ALA A 1 405 ? -8.404 3.597 29.500 1.00 92.56 405 ALA A C 1
ATOM 2940 O O . ALA A 1 405 ? -9.400 3.221 28.879 1.00 92.56 405 ALA A O 1
ATOM 2941 N N . ILE A 1 406 ? -7.550 2.742 30.076 1.00 92.38 406 ILE A N 1
ATOM 2942 C CA . ILE A 1 406 ? -7.637 1.282 30.055 1.00 92.38 406 ILE A CA 1
ATOM 2943 C C . ILE A 1 406 ? -8.703 0.790 31.039 1.00 92.38 406 ILE A C 1
ATOM 2945 O O . ILE A 1 406 ? -8.772 1.224 32.190 1.00 92.38 406 ILE A O 1
ATOM 2949 N N . GLY A 1 407 ? -9.468 -0.212 30.615 1.00 86.88 407 GLY A N 1
ATOM 2950 C CA . GLY A 1 407 ? -10.434 -0.897 31.464 1.00 86.88 407 GLY A CA 1
ATOM 2951 C C . GLY A 1 407 ? -11.832 -0.295 31.374 1.00 86.88 407 GLY A C 1
ATOM 2952 O O . GLY A 1 407 ? -12.085 0.662 30.645 1.00 86.88 407 GLY A O 1
ATOM 2953 N N . ARG A 1 408 ? -12.778 -0.916 32.079 1.00 94.75 408 ARG A N 1
ATOM 2954 C CA . ARG A 1 408 ? -14.213 -0.762 31.781 1.00 94.75 408 ARG A CA 1
ATOM 2955 C C . ARG A 1 408 ? -14.996 -0.046 32.887 1.00 94.75 408 ARG A C 1
ATOM 2957 O O . ARG A 1 408 ? -16.063 0.479 32.596 1.00 94.75 408 ARG A O 1
ATOM 2964 N N . THR A 1 409 ? -14.456 0.006 34.108 1.00 96.75 409 THR A N 1
ATOM 2965 C CA . THR A 1 409 ? -15.133 0.505 35.318 1.00 96.75 409 THR A CA 1
ATOM 2966 C C . THR A 1 409 ? -15.164 2.031 35.449 1.00 96.75 409 THR A C 1
ATOM 2968 O O . THR A 1 409 ? -16.063 2.545 36.102 1.00 96.75 409 THR A O 1
ATOM 2971 N N . ASP A 1 410 ? -14.235 2.744 34.803 1.00 97.19 410 ASP A N 1
ATOM 2972 C CA . ASP A 1 410 ? -14.326 4.190 34.533 1.00 97.19 410 ASP A CA 1
ATOM 2973 C C . ASP A 1 410 ? -15.146 4.381 33.246 1.00 97.19 410 ASP A C 1
ATOM 2975 O O . ASP A 1 410 ? -14.625 4.306 32.125 1.00 97.19 410 ASP A O 1
ATOM 2979 N N . VAL A 1 411 ? -16.462 4.473 33.427 1.00 97.62 411 VAL A N 1
ATOM 2980 C CA . VAL A 1 411 ? -17.488 4.504 32.382 1.00 97.62 411 VAL A CA 1
ATOM 2981 C C . VAL A 1 411 ? -17.536 5.892 31.763 1.00 97.62 411 VAL A C 1
ATOM 2983 O O . VAL A 1 411 ? -17.608 6.003 30.541 1.00 97.62 411 VAL A O 1
ATOM 2986 N N . ASP A 1 412 ? -17.460 6.959 32.556 1.00 96.25 412 ASP A N 1
ATOM 2987 C CA . ASP A 1 412 ? -17.430 8.324 32.029 1.00 96.25 412 ASP A CA 1
ATOM 2988 C C . ASP A 1 412 ? -16.054 8.755 31.504 1.00 96.25 412 ASP A C 1
ATOM 2990 O O . ASP A 1 412 ? -15.949 9.802 30.858 1.00 96.25 412 ASP A O 1
ATOM 2994 N N . LYS A 1 413 ? -15.031 7.910 31.686 1.00 96.62 413 LYS A N 1
ATOM 2995 C CA . LYS A 1 413 ? -13.659 8.125 31.216 1.00 96.62 413 LYS A CA 1
ATOM 2996 C C . LYS A 1 413 ? -13.065 9.411 31.785 1.00 96.62 413 LYS A C 1
ATOM 2998 O O . LYS A 1 413 ? -12.298 10.088 31.102 1.00 96.62 413 LYS A O 1
ATOM 3003 N N . SER A 1 414 ? -13.400 9.741 33.031 1.00 95.56 414 SER A N 1
ATOM 3004 C CA . SER A 1 414 ? -12.884 10.908 33.754 1.00 95.56 414 SER A CA 1
ATOM 3005 C C . SER A 1 414 ? -11.499 10.686 34.374 1.00 95.56 414 SER A C 1
ATOM 3007 O O . SER A 1 414 ? -10.867 11.644 34.823 1.00 95.56 414 SER A O 1
ATOM 3009 N N . GLY A 1 415 ? -10.994 9.448 34.385 1.00 95.81 415 GLY A N 1
ATOM 3010 C CA . GLY A 1 415 ? -9.717 9.077 34.995 1.00 95.81 415 GLY A CA 1
ATOM 3011 C C . GLY A 1 415 ? -9.827 8.674 36.464 1.00 95.81 415 GLY A C 1
ATOM 3012 O O . GLY A 1 415 ? -8.810 8.453 37.125 1.00 95.81 415 GLY A O 1
ATOM 3013 N N . THR A 1 416 ? -11.032 8.580 37.024 1.00 96.75 416 THR A N 1
ATOM 3014 C CA . THR A 1 416 ? -11.283 8.067 38.377 1.00 96.75 416 THR A CA 1
ATOM 3015 C C . THR A 1 416 ? -12.678 7.472 38.435 1.00 96.75 416 THR A C 1
ATOM 3017 O O . THR A 1 416 ? -13.622 8.110 37.999 1.00 96.75 416 THR A O 1
ATOM 3020 N N . VAL A 1 417 ? -12.828 6.294 39.039 1.00 97.94 417 VAL A N 1
ATOM 3021 C CA . VAL A 1 417 ? -14.160 5.701 39.214 1.00 97.94 417 VAL A CA 1
ATOM 3022 C C . VAL A 1 417 ? -14.910 6.436 40.324 1.00 97.94 417 VAL A C 1
ATOM 3024 O O . VAL A 1 417 ? -14.491 6.446 41.485 1.00 97.94 417 VAL A O 1
ATOM 3027 N N . LEU A 1 418 ? -16.041 7.038 39.991 1.00 97.44 418 LEU A N 1
ATOM 3028 C CA . LEU A 1 418 ? -16.894 7.821 40.872 1.00 97.44 418 LEU A CA 1
ATOM 3029 C C . LEU A 1 418 ? -18.297 7.212 40.983 1.00 97.44 418 LEU A C 1
ATOM 3031 O O . LEU A 1 418 ? -18.672 6.240 40.330 1.00 97.44 418 LEU A O 1
ATOM 3035 N N . VAL A 1 419 ? -19.127 7.813 41.841 1.00 97.88 419 VAL A N 1
ATOM 3036 C CA . VAL A 1 419 ? -20.551 7.450 41.934 1.00 97.88 419 VAL A CA 1
ATOM 3037 C C . VAL A 1 419 ? -21.260 7.677 40.594 1.00 97.88 419 VAL A C 1
ATOM 3039 O O . VAL A 1 419 ? -22.224 6.975 40.297 1.00 97.88 419 VAL A O 1
ATOM 3042 N N . GLN A 1 420 ? -20.768 8.609 39.773 1.00 98.00 420 GLN A N 1
ATOM 3043 C CA . GLN A 1 420 ? -21.309 8.857 38.442 1.00 98.00 420 GLN A CA 1
ATOM 3044 C C . GLN A 1 420 ? -21.219 7.611 37.547 1.00 98.00 420 GLN A C 1
ATOM 3046 O O . GLN A 1 420 ? -22.232 7.249 36.959 1.00 98.00 420 GLN A O 1
ATOM 3051 N N . ASP A 1 421 ? -20.115 6.857 37.563 1.00 98.50 421 ASP A N 1
ATOM 3052 C CA . ASP A 1 421 ? -19.981 5.609 36.789 1.00 98.50 421 ASP A CA 1
ATOM 3053 C C . ASP A 1 421 ? -21.007 4.541 37.191 1.00 98.50 421 ASP A C 1
ATOM 3055 O O . ASP A 1 421 ? -21.540 3.799 36.357 1.00 98.50 421 ASP A O 1
ATOM 3059 N N . ILE A 1 422 ? -21.337 4.482 38.487 1.00 98.06 422 ILE A N 1
ATOM 3060 C CA . ILE A 1 422 ? -22.394 3.607 39.010 1.00 98.06 422 ILE A CA 1
ATOM 3061 C C . ILE A 1 422 ? -23.755 4.035 38.454 1.00 98.06 422 ILE A C 1
ATOM 3063 O O . ILE A 1 422 ? -24.569 3.180 38.097 1.00 98.06 422 ILE A O 1
ATOM 3067 N N . LEU A 1 423 ? -24.029 5.341 38.410 1.00 98.12 423 LEU A N 1
ATOM 3068 C CA . LEU A 1 423 ? -25.281 5.880 37.878 1.00 98.12 423 LEU A CA 1
ATOM 3069 C C . LEU A 1 423 ? -25.375 5.687 36.361 1.00 98.12 423 LEU A C 1
ATOM 3071 O O . LEU A 1 423 ? -26.432 5.289 35.870 1.00 98.12 423 LEU A O 1
ATOM 3075 N N . ASP A 1 424 ? -24.273 5.870 35.639 1.00 97.75 424 ASP A N 1
ATOM 3076 C CA . ASP A 1 424 ? -24.198 5.674 34.195 1.00 97.75 424 ASP A CA 1
ATOM 3077 C C . ASP A 1 424 ? -24.418 4.207 33.829 1.00 97.75 424 ASP A C 1
ATOM 3079 O O . ASP A 1 424 ? -25.237 3.907 32.956 1.00 97.75 424 ASP A O 1
ATOM 3083 N N . THR A 1 425 ? -23.808 3.281 34.570 1.00 98.19 425 THR A N 1
ATOM 3084 C CA . THR A 1 425 ? -24.073 1.841 34.430 1.00 98.19 425 THR A CA 1
ATOM 3085 C C . THR A 1 425 ? -25.527 1.515 34.762 1.00 98.19 425 THR A C 1
ATOM 3087 O O . THR A 1 425 ? -26.225 0.870 33.981 1.00 98.19 425 THR A O 1
ATOM 3090 N N . ARG A 1 426 ? -26.039 2.030 35.889 1.00 98.06 426 ARG A N 1
ATOM 3091 C CA . ARG A 1 426 ? -27.421 1.792 36.327 1.00 98.06 426 ARG A CA 1
ATOM 3092 C C . ARG A 1 426 ? -28.451 2.275 35.311 1.00 98.06 426 ARG A C 1
ATOM 3094 O O . ARG A 1 426 ? -29.459 1.601 35.120 1.00 98.06 426 ARG A O 1
ATOM 3101 N N . SER A 1 427 ? -28.203 3.408 34.661 1.00 97.31 427 SER A N 1
ATOM 3102 C CA . SER A 1 427 ? -29.101 3.958 33.640 1.00 97.31 427 SER A CA 1
ATOM 3103 C C . SER A 1 427 ? -29.254 3.055 32.408 1.00 97.31 427 SER A C 1
ATOM 3105 O O . SER A 1 427 ? -30.183 3.252 31.628 1.00 97.31 427 SER A O 1
ATOM 3107 N N . ASN A 1 428 ? -28.378 2.054 32.248 1.00 96.88 428 ASN A N 1
ATOM 3108 C CA . ASN A 1 428 ? -28.403 1.088 31.150 1.00 96.88 428 ASN A CA 1
ATOM 3109 C C . ASN A 1 428 ? -28.752 -0.329 31.602 1.00 96.88 428 ASN A C 1
ATOM 3111 O O . ASN A 1 428 ? -28.674 -1.232 30.779 1.00 96.88 428 ASN A O 1
ATOM 3115 N N . LEU A 1 429 ? -29.175 -0.542 32.856 1.00 97.75 429 LEU A N 1
ATOM 3116 C CA . LEU A 1 429 ? -29.659 -1.853 33.297 1.00 97.75 429 LEU A CA 1
ATOM 3117 C C . LEU A 1 429 ? -30.679 -2.421 32.307 1.00 97.75 429 LEU A C 1
ATOM 3119 O O . LEU A 1 429 ? -31.585 -1.713 31.868 1.00 97.75 429 LEU A O 1
ATOM 3123 N N . SER A 1 430 ? -30.545 -3.710 31.997 1.00 96.56 430 SER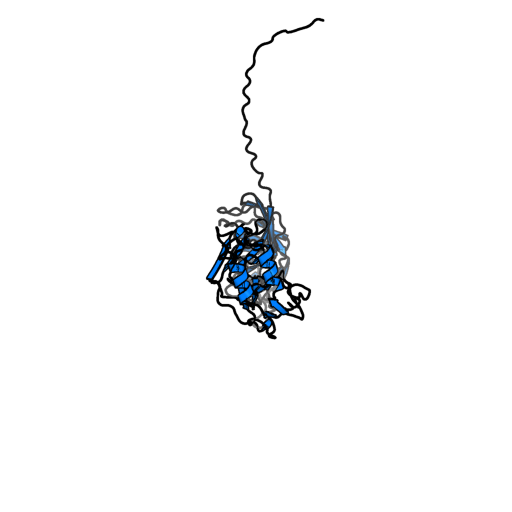 A N 1
ATOM 3124 C CA . SER A 1 430 ? -31.327 -4.467 31.010 1.00 96.56 430 SER A CA 1
ATOM 3125 C C . SER A 1 430 ? -31.169 -4.048 29.547 1.00 96.56 430 SER A C 1
ATOM 3127 O O . SER A 1 430 ? -31.812 -4.651 28.689 1.00 96.56 430 SER A O 1
ATOM 3129 N N . LYS A 1 431 ? -30.308 -3.074 29.219 1.00 98.06 431 LYS A N 1
ATOM 3130 C CA . LYS A 1 431 ? -29.915 -2.881 27.821 1.00 98.06 431 LYS A CA 1
ATOM 3131 C C . LYS A 1 431 ? -29.120 -4.078 27.335 1.00 98.06 431 LYS A C 1
ATOM 3133 O O . LYS A 1 431 ? -28.333 -4.665 28.077 1.00 98.06 431 LYS A O 1
ATOM 3138 N N . GLU A 1 432 ? -29.318 -4.392 26.064 1.00 98.31 432 GLU A N 1
ATOM 3139 C CA . GLU A 1 432 ? -28.734 -5.553 25.417 1.00 98.31 432 GLU A CA 1
ATOM 3140 C C . GLU A 1 432 ? -28.054 -5.160 24.106 1.00 98.31 432 GLU A C 1
ATOM 3142 O O . GLU A 1 432 ? -28.520 -4.258 23.411 1.00 98.31 432 GLU A O 1
ATOM 3147 N N . LEU A 1 433 ? -27.001 -5.885 23.734 1.00 98.62 433 LEU A N 1
ATOM 3148 C CA . LEU A 1 433 ? -26.361 -5.833 22.420 1.00 98.62 433 LEU A CA 1
ATOM 3149 C C . LEU A 1 433 ? -26.263 -7.259 21.867 1.00 98.62 433 LEU A C 1
ATOM 3151 O O . LEU A 1 433 ? -25.774 -8.147 22.566 1.00 98.62 433 LEU A O 1
ATOM 3155 N N . THR A 1 434 ? -26.713 -7.496 20.629 1.00 98.44 434 THR A N 1
ATOM 3156 C CA . THR A 1 434 ? -26.563 -8.814 19.976 1.00 98.44 434 THR A CA 1
ATOM 3157 C C . THR A 1 434 ? -25.091 -9.225 19.942 1.00 98.44 434 THR A C 1
ATOM 3159 O O . THR A 1 434 ? -24.260 -8.452 19.479 1.00 98.44 434 THR A O 1
ATOM 3162 N N . GLN A 1 435 ? -24.755 -10.443 20.371 1.00 98.19 435 GLN A N 1
ATOM 3163 C CA . GLN A 1 435 ? -23.420 -11.003 20.168 1.00 98.19 435 GLN A CA 1
ATOM 3164 C C . GLN A 1 435 ? -23.270 -11.410 18.699 1.00 98.19 435 GLN A C 1
ATOM 3166 O O . GLN A 1 435 ? -24.052 -12.204 18.182 1.00 98.19 435 GLN A O 1
ATOM 3171 N N . VAL A 1 436 ? -22.280 -10.835 18.022 1.00 97.31 436 VAL A N 1
ATOM 3172 C CA . VAL A 1 436 ? -22.066 -11.034 16.584 1.00 97.31 436 VAL A CA 1
ATOM 3173 C C . VAL A 1 436 ? -20.979 -12.076 16.337 1.00 97.31 436 VAL A C 1
ATOM 3175 O O . VAL A 1 436 ? -19.946 -12.072 17.007 1.00 97.31 436 VAL A O 1
ATOM 3178 N N . ASP A 1 437 ? -21.188 -12.902 15.315 1.00 96.75 437 ASP A N 1
ATOM 3179 C CA . ASP A 1 437 ? -20.146 -13.719 14.702 1.00 96.75 437 ASP A CA 1
ATOM 3180 C C . ASP A 1 437 ? -19.553 -12.985 13.495 1.00 96.75 437 ASP A C 1
ATOM 3182 O O . ASP A 1 437 ? -20.240 -12.701 12.512 1.00 96.75 437 ASP A O 1
ATOM 3186 N N . VAL A 1 438 ? -18.261 -12.670 13.567 1.00 95.94 438 VAL A N 1
ATOM 3187 C CA . VAL A 1 438 ? -17.495 -12.134 12.441 1.00 95.94 438 VAL A CA 1
ATOM 3188 C C . VAL A 1 438 ? -17.127 -13.304 11.520 1.00 95.94 438 VAL A C 1
ATOM 3190 O O . VAL A 1 438 ? -16.434 -14.226 11.963 1.00 95.94 438 VAL A O 1
ATOM 3193 N N . PRO A 1 439 ? -17.577 -13.311 10.251 1.00 92.31 439 PRO A N 1
ATOM 3194 C CA . PRO A 1 439 ? -17.362 -14.435 9.346 1.00 92.31 439 PRO A CA 1
ATOM 3195 C C . PRO A 1 439 ? -15.890 -14.571 8.953 1.00 92.31 439 PRO A C 1
ATOM 3197 O O . PRO A 1 439 ? -15.173 -13.577 8.859 1.00 92.31 439 PRO A O 1
ATOM 3200 N N . ALA A 1 440 ? -15.456 -15.787 8.621 1.00 91.00 440 ALA A N 1
ATOM 3201 C CA . ALA A 1 440 ? -14.140 -16.009 8.026 1.00 91.00 440 ALA A CA 1
ATOM 3202 C C . ALA A 1 440 ? -13.994 -15.264 6.684 1.00 91.00 440 ALA A C 1
ATOM 3204 O O . ALA A 1 440 ? -14.989 -14.955 6.015 1.00 91.00 440 ALA A O 1
ATOM 3205 N N . LEU A 1 441 ? -12.760 -14.952 6.294 1.00 85.56 441 LEU A N 1
ATOM 3206 C CA . LEU A 1 441 ? -12.446 -14.558 4.922 1.00 85.56 441 LEU A CA 1
ATOM 3207 C C . LEU A 1 441 ? -12.815 -15.708 3.959 1.00 85.56 441 LEU A C 1
ATOM 3209 O O . LEU A 1 441 ? -12.674 -16.869 4.353 1.00 85.56 441 LEU A O 1
ATOM 3213 N N . PRO A 1 442 ? -13.349 -15.390 2.763 1.00 71.62 442 PRO A N 1
ATOM 3214 C CA . PRO A 1 442 ? -13.739 -16.389 1.769 1.00 71.62 442 PRO A CA 1
ATOM 3215 C C . PRO A 1 442 ? -12.561 -17.191 1.213 1.00 71.62 442 PRO A C 1
ATOM 3217 O O . PRO A 1 442 ? -11.418 -16.676 1.241 1.00 71.62 442 PRO A O 1
#